Protein AF-A0A4P9W782-F1 (afdb_monomer_lite)

Foldseek 3Di:
DVVVVVVVVVVVVVVVVVVPDDDDDDDDDDDDDDDDDDPDPDPPVNVVVVVVVCVVCVVVVQVVVVVVVPDPDDPVVVVVVVVVVVVVVVVVPPDPDPPPPDPPPPPPDDDDDDDDDDDDDDDDDDDDDDDDDDDDDDDDDDDDDDDDDDDDDDDDDDDDDDDDDDDDDDDDDDDDDDDDDDDDDDDDPPPPPPPPPPQDADDPAAKKKWDLVPWDDCLVVCVLLVNDPVLSVVVNLDTKMWGWDWDQDPVRWIWIWIQTPLRDIDIATQPQDWDWDQDPVRGIKIKGWHQDPNNWIWIWIARPVSAKIKIWTWDDPDNFKIKIWMWIDHPVDTDIIIIIIGGPPDPPPPPPPPDPDPPPDPPDDDDDDDDDDDDDDDDPPPPPDPDFDDPAAKDKDPLVPDDQCQVVCVLLVQDNSVSVSVSSDIWMWGWDWDADPVRWIKIWIQTPSRDIDIATQPQDWDWDQDPRQGTKTWHWHQDPVNWIWIWIAGPVNGDIDIDTD

Organism: NCBI:txid388810

Structure (mmCIF, N/CA/C/O backbone):
data_AF-A0A4P9W782-F1
#
_entry.id   AF-A0A4P9W782-F1
#
loop_
_atom_site.group_PDB
_atom_site.id
_atom_site.type_symbol
_atom_site.label_atom_id
_atom_site.label_alt_id
_atom_site.label_comp_id
_atom_site.label_asym_id
_atom_site.label_entity_id
_atom_site.label_seq_id
_atom_site.pdbx_PDB_ins_code
_atom_site.Cartn_x
_atom_site.Cartn_y
_atom_site.Cartn_z
_atom_site.occupancy
_atom_site.B_iso_or_equiv
_atom_site.auth_seq_id
_atom_site.auth_comp_id
_atom_site.auth_asym_id
_atom_site.auth_atom_id
_atom_site.pdbx_PDB_model_num
ATOM 1 N N . MET A 1 1 ? 0.707 -44.976 -2.201 1.00 40.56 1 MET A N 1
ATOM 2 C CA . MET A 1 1 ? 1.128 -45.975 -1.186 1.00 40.56 1 MET A CA 1
ATOM 3 C C . MET A 1 1 ? 2.253 -46.886 -1.691 1.00 40.56 1 MET A C 1
ATOM 5 O O . MET A 1 1 ? 3.339 -46.804 -1.137 1.00 40.56 1 MET A O 1
ATOM 9 N N . GLY A 1 2 ? 2.067 -47.682 -2.756 1.00 42.22 2 GLY A N 1
ATOM 10 C CA . GLY A 1 2 ? 3.084 -48.650 -3.230 1.00 42.22 2 GLY A CA 1
ATOM 11 C C . GLY A 1 2 ? 4.458 -48.064 -3.608 1.00 42.22 2 GLY A C 1
ATOM 12 O O . GLY A 1 2 ? 5.485 -48.619 -3.230 1.00 42.22 2 GLY A O 1
ATOM 13 N N . LEU A 1 3 ? 4.492 -46.895 -4.259 1.00 37.69 3 LEU A N 1
ATOM 14 C CA . LEU A 1 3 ? 5.742 -46.192 -4.601 1.00 37.69 3 LEU A CA 1
ATOM 15 C C . LEU A 1 3 ? 6.542 -45.736 -3.368 1.00 37.69 3 LEU A C 1
ATOM 17 O O . LEU A 1 3 ? 7.766 -45.827 -3.355 1.00 37.69 3 LEU A O 1
ATOM 21 N N . ILE A 1 4 ? 5.851 -45.312 -2.305 1.00 42.31 4 ILE A N 1
ATOM 22 C CA . ILE A 1 4 ? 6.475 -44.863 -1.050 1.00 42.31 4 ILE A CA 1
ATOM 23 C C . ILE A 1 4 ? 7.093 -46.059 -0.316 1.00 42.31 4 ILE A C 1
ATOM 25 O O . ILE A 1 4 ? 8.220 -45.977 0.166 1.00 42.31 4 ILE A O 1
ATOM 29 N N . ILE A 1 5 ? 6.398 -47.201 -0.297 1.00 57.50 5 ILE A N 1
ATOM 30 C CA . ILE A 1 5 ? 6.906 -48.439 0.311 1.00 57.50 5 ILE A CA 1
ATOM 31 C C . ILE A 1 5 ? 8.171 -48.924 -0.415 1.00 57.50 5 ILE A C 1
ATOM 33 O O . ILE A 1 5 ? 9.128 -49.335 0.244 1.00 57.50 5 ILE A O 1
ATOM 37 N N . ASN A 1 6 ? 8.217 -48.837 -1.750 1.00 50.56 6 ASN A N 1
ATOM 38 C CA . ASN A 1 6 ? 9.413 -49.199 -2.515 1.00 50.56 6 ASN A CA 1
ATOM 39 C C . ASN A 1 6 ? 10.583 -48.240 -2.265 1.00 50.56 6 ASN A C 1
ATOM 41 O O . ASN A 1 6 ? 11.689 -48.710 -2.015 1.00 50.56 6 ASN A O 1
ATOM 45 N N . ALA A 1 7 ? 10.349 -46.925 -2.231 1.00 50.75 7 ALA A N 1
ATOM 46 C CA . ALA A 1 7 ? 11.402 -45.950 -1.935 1.00 50.75 7 ALA A CA 1
ATOM 47 C C . ALA A 1 7 ? 12.031 -46.170 -0.544 1.00 50.75 7 ALA A C 1
ATOM 49 O O . ALA A 1 7 ? 13.253 -46.130 -0.395 1.00 50.75 7 ALA A O 1
ATOM 50 N N . VAL A 1 8 ? 11.208 -46.490 0.463 1.00 59.16 8 VAL A N 1
ATOM 51 C CA . VAL A 1 8 ? 11.678 -46.806 1.822 1.00 59.16 8 VAL A CA 1
ATOM 52 C C . VAL A 1 8 ? 12.491 -48.105 1.850 1.00 59.16 8 VAL A C 1
ATOM 54 O O . VAL A 1 8 ? 13.518 -48.170 2.528 1.00 59.16 8 VAL A O 1
ATOM 57 N N . LYS A 1 9 ? 12.082 -49.138 1.098 1.00 68.06 9 LYS A N 1
ATOM 58 C CA . LYS A 1 9 ? 12.843 -50.396 0.990 1.00 68.06 9 LYS A CA 1
ATOM 59 C C . LYS A 1 9 ? 14.214 -50.179 0.343 1.00 68.06 9 LYS A C 1
ATOM 61 O O . LYS A 1 9 ? 15.205 -50.679 0.874 1.00 68.06 9 LYS A O 1
ATOM 66 N N . THR A 1 10 ? 14.284 -49.396 -0.734 1.00 68.19 10 THR A N 1
ATOM 67 C CA . THR A 1 10 ? 15.541 -49.093 -1.440 1.00 68.19 10 THR A CA 1
ATOM 68 C C . THR A 1 10 ? 16.507 -48.298 -0.560 1.00 68.19 10 THR A C 1
ATOM 70 O O . THR A 1 10 ? 17.667 -48.684 -0.420 1.00 68.19 10 THR A O 1
ATOM 73 N N . ALA A 1 11 ? 16.021 -47.266 0.140 1.00 56.31 11 ALA A N 1
ATOM 74 C CA . ALA A 1 11 ? 16.843 -46.477 1.064 1.00 56.31 11 ALA A CA 1
ATOM 75 C C . ALA A 1 11 ? 17.400 -47.321 2.229 1.00 56.31 11 ALA A C 1
ATOM 77 O O . ALA A 1 11 ? 18.539 -47.137 2.667 1.00 56.31 11 ALA A O 1
ATOM 78 N N . ARG A 1 12 ? 16.621 -48.298 2.716 1.00 70.81 12 ARG A N 1
ATOM 79 C CA . ARG A 1 12 ? 17.054 -49.217 3.781 1.00 70.81 12 ARG A CA 1
ATOM 80 C C . ARG A 1 12 ? 18.128 -50.200 3.298 1.00 70.81 12 ARG A C 1
ATOM 82 O O . ARG A 1 12 ? 19.018 -50.544 4.074 1.00 70.81 12 ARG A O 1
ATOM 89 N N . ALA A 1 13 ? 18.063 -50.626 2.034 1.00 76.56 13 ALA A N 1
ATOM 90 C CA . ALA A 1 13 ? 19.063 -51.498 1.418 1.00 76.56 13 ALA A CA 1
ATOM 91 C C . ALA A 1 13 ? 20.407 -50.776 1.200 1.00 76.56 13 ALA A C 1
ATOM 93 O O . ALA A 1 13 ? 21.456 -51.322 1.543 1.00 76.56 13 ALA A O 1
ATOM 94 N N . GLU A 1 14 ? 20.390 -49.528 0.722 1.00 67.62 14 GLU A N 1
ATOM 95 C CA . GLU A 1 14 ? 21.614 -48.727 0.555 1.00 67.62 14 GLU A CA 1
ATOM 96 C C . GLU A 1 14 ? 22.306 -48.415 1.886 1.00 67.62 14 GLU A C 1
ATOM 98 O O . GLU A 1 14 ? 23.536 -48.418 1.965 1.00 67.62 14 GLU A O 1
ATOM 103 N N . ARG A 1 15 ? 21.535 -48.198 2.957 1.00 64.94 15 ARG A N 1
ATOM 104 C CA . ARG A 1 15 ? 22.092 -47.941 4.291 1.00 64.94 15 ARG A CA 1
ATOM 105 C C . ARG A 1 15 ? 22.818 -49.159 4.865 1.00 64.94 15 ARG A C 1
ATOM 107 O O . ARG A 1 15 ? 23.945 -49.013 5.328 1.00 64.94 15 ARG A O 1
ATOM 114 N N . LYS A 1 16 ? 22.237 -50.361 4.740 1.00 81.44 16 LYS A N 1
ATOM 115 C CA . LYS A 1 16 ? 22.915 -51.613 5.132 1.00 81.44 16 LYS A CA 1
ATOM 116 C C . LYS A 1 16 ? 24.230 -51.824 4.377 1.00 81.44 16 LYS A C 1
ATOM 118 O O . LYS A 1 16 ? 25.174 -52.363 4.941 1.00 81.44 16 LYS A O 1
ATOM 123 N N . ARG A 1 17 ? 24.308 -51.373 3.120 1.00 79.81 17 ARG A N 1
ATOM 124 C CA . ARG A 1 17 ? 25.536 -51.438 2.314 1.00 79.81 17 ARG A CA 1
ATOM 125 C C . ARG A 1 17 ? 26.624 -50.487 2.827 1.00 79.81 17 ARG A C 1
ATOM 127 O O . ARG A 1 17 ? 27.797 -50.832 2.764 1.00 79.81 17 ARG A O 1
ATOM 134 N N . LYS A 1 18 ? 26.250 -49.314 3.353 1.00 69.19 18 LYS A N 1
ATOM 135 C CA . LYS A 1 18 ? 27.197 -48.340 3.927 1.00 69.19 18 LYS A CA 1
ATOM 136 C C . LYS A 1 18 ? 27.710 -48.741 5.314 1.00 69.19 18 LYS A C 1
ATOM 138 O O . LYS A 1 18 ? 28.856 -48.451 5.627 1.00 69.19 18 LYS A O 1
ATOM 143 N N . GLU A 1 19 ? 26.904 -49.450 6.105 1.00 75.12 19 GLU A N 1
ATOM 144 C CA . GLU A 1 19 ? 27.301 -49.972 7.426 1.00 75.12 19 GLU A CA 1
ATOM 145 C C . GLU A 1 19 ? 28.313 -51.135 7.355 1.00 75.12 19 GLU A C 1
ATOM 147 O O . GLU A 1 19 ? 28.952 -51.442 8.355 1.00 75.12 19 GLU A O 1
ATOM 152 N N . GLN A 1 20 ? 28.508 -51.761 6.185 1.00 75.62 20 GLN A N 1
ATOM 153 C CA . GLN A 1 20 ? 29.496 -52.835 5.986 1.00 75.62 20 GLN A CA 1
ATOM 154 C C . GLN A 1 20 ? 30.899 -52.341 5.587 1.00 75.62 20 GLN A C 1
ATOM 156 O O . GLN A 1 20 ? 31.808 -53.156 5.427 1.00 75.62 20 GLN A O 1
ATOM 161 N N . LEU A 1 21 ? 31.106 -51.032 5.416 1.00 63.12 21 LEU A N 1
ATOM 162 C CA . LEU A 1 21 ? 32.433 -50.490 5.117 1.00 63.12 21 LEU A CA 1
ATOM 163 C C . LEU A 1 21 ? 33.281 -50.418 6.402 1.00 63.12 21 LEU A C 1
ATOM 165 O O . LEU A 1 21 ? 32.801 -49.907 7.416 1.00 63.12 21 LEU A O 1
ATOM 169 N N . PRO A 1 22 ? 34.534 -50.912 6.388 1.00 61.59 22 PRO A N 1
ATOM 170 C CA . PRO A 1 22 ? 35.376 -50.930 7.576 1.00 61.59 22 PRO A CA 1
ATOM 171 C C . PRO A 1 22 ? 35.703 -49.500 8.046 1.00 61.59 22 PRO A C 1
ATOM 173 O O . PRO A 1 22 ? 35.951 -48.618 7.217 1.00 61.59 22 PRO A O 1
ATOM 176 N N . PRO A 1 23 ? 35.731 -49.254 9.368 1.00 57.44 23 PRO A N 1
ATOM 177 C CA . PRO A 1 23 ? 35.967 -47.925 9.917 1.00 57.44 23 PRO A CA 1
ATOM 178 C C . PRO A 1 23 ? 37.384 -47.441 9.591 1.00 57.44 23 PRO A C 1
ATOM 180 O O . PRO A 1 23 ? 38.376 -48.099 9.914 1.00 57.44 23 PRO A O 1
ATOM 183 N N . GLN A 1 24 ? 37.486 -46.261 8.973 1.00 43.44 24 GLN A N 1
ATOM 184 C CA . GLN A 1 24 ? 38.767 -45.590 8.773 1.00 43.44 24 GLN A CA 1
ATOM 185 C C . GLN A 1 24 ? 39.316 -45.098 10.120 1.00 43.44 24 GLN A C 1
ATOM 187 O O . GLN A 1 24 ? 38.638 -44.393 10.870 1.00 43.44 24 GLN A O 1
ATOM 192 N N . LYS A 1 25 ? 40.557 -45.487 10.437 1.00 41.31 25 LYS A N 1
ATOM 193 C CA . LYS A 1 25 ? 41.281 -45.047 11.636 1.00 41.31 25 LYS A CA 1
ATOM 194 C C . LYS A 1 25 ? 41.618 -43.558 11.521 1.00 41.31 25 LYS A C 1
ATOM 196 O O . LYS A 1 25 ? 42.458 -43.182 10.712 1.00 41.31 25 LYS A O 1
ATOM 201 N N . ILE A 1 26 ? 41.012 -42.734 12.371 1.00 44.84 26 ILE A N 1
ATOM 202 C CA . ILE A 1 26 ? 41.394 -41.330 12.566 1.00 44.84 26 ILE A CA 1
ATOM 203 C C . ILE A 1 26 ? 42.260 -41.248 13.830 1.00 44.84 26 ILE A C 1
ATOM 205 O O . ILE A 1 26 ? 41.823 -41.640 14.914 1.00 44.84 26 ILE A O 1
ATOM 209 N N . LEU A 1 27 ? 43.497 -40.762 13.681 1.00 37.50 27 LEU A N 1
ATOM 210 C CA . LEU A 1 27 ? 44.411 -40.452 14.785 1.00 37.50 27 LEU A CA 1
ATOM 211 C C . LEU A 1 27 ? 43.859 -39.281 15.613 1.00 37.50 27 LEU A C 1
ATOM 213 O O . LEU A 1 27 ? 43.566 -38.219 15.070 1.00 37.50 27 LEU A O 1
ATOM 217 N N . LYS A 1 28 ? 43.731 -39.477 16.931 1.00 38.59 28 LYS A N 1
ATOM 218 C CA . LYS A 1 28 ? 43.365 -38.432 17.897 1.00 38.59 28 LYS A CA 1
ATOM 219 C C . LYS A 1 28 ? 44.616 -37.904 18.595 1.00 38.59 28 LYS A C 1
ATOM 221 O O . LYS A 1 28 ? 45.331 -38.675 19.229 1.00 38.59 28 LYS A O 1
ATOM 226 N N . THR A 1 29 ? 44.821 -36.594 18.526 1.00 33.78 29 THR A N 1
ATOM 227 C CA . THR A 1 29 ? 45.791 -35.848 19.338 1.00 33.78 29 THR A CA 1
ATOM 228 C C . THR A 1 29 ? 45.045 -35.215 20.513 1.00 33.78 29 THR A C 1
ATOM 230 O O . THR A 1 29 ? 44.043 -34.529 20.312 1.00 33.78 29 THR A O 1
ATOM 233 N N . THR A 1 30 ? 45.497 -35.473 21.739 1.00 36.19 30 THR A N 1
ATOM 234 C CA . THR A 1 30 ? 44.858 -35.012 22.982 1.00 36.19 30 THR A CA 1
ATOM 235 C C . THR A 1 30 ? 45.482 -33.694 23.445 1.00 36.19 30 THR A C 1
ATOM 237 O O . THR A 1 30 ? 46.697 -33.616 23.594 1.00 36.19 30 THR A O 1
ATOM 240 N N . SER A 1 31 ? 44.661 -32.682 23.728 1.00 32.53 31 SER A N 1
ATOM 241 C CA . SER A 1 31 ? 45.032 -31.496 24.512 1.00 32.53 31 SER A CA 1
ATOM 242 C C . SER A 1 31 ? 43.885 -31.184 25.473 1.00 32.53 31 SER A C 1
ATOM 244 O O . SER A 1 31 ? 42.732 -31.087 25.048 1.00 32.53 31 SER A O 1
ATOM 246 N N . SER A 1 32 ? 44.185 -31.125 26.773 1.00 36.44 32 SER A N 1
ATOM 247 C CA . SER A 1 32 ? 43.212 -30.904 27.844 1.00 36.44 32 SER A CA 1
ATOM 248 C C . SER A 1 32 ? 43.092 -29.421 28.182 1.00 36.44 32 SER A C 1
ATOM 250 O O . SER A 1 32 ? 44.083 -28.787 28.538 1.00 36.44 32 SER A O 1
ATOM 252 N N . GLY A 1 33 ? 41.869 -28.902 28.179 1.00 36.44 33 GLY A N 1
ATOM 253 C CA . GLY A 1 33 ? 41.525 -27.611 28.764 1.00 36.44 33 GLY A CA 1
ATOM 254 C C . GLY A 1 33 ? 40.051 -27.609 29.153 1.00 36.44 33 GLY A C 1
ATOM 255 O O . GLY A 1 33 ? 39.192 -27.902 28.327 1.00 36.44 33 GLY A O 1
ATOM 256 N N . ILE A 1 34 ? 39.771 -27.340 30.426 1.00 46.25 34 ILE A N 1
ATOM 257 C CA . ILE A 1 34 ? 38.423 -27.247 30.995 1.00 46.25 34 ILE A CA 1
ATOM 258 C C . ILE A 1 34 ? 37.796 -25.929 30.513 1.00 46.25 34 ILE A C 1
ATOM 260 O O . ILE A 1 34 ? 38.302 -24.857 30.832 1.00 46.25 34 ILE A O 1
ATOM 264 N N . VAL A 1 35 ? 36.704 -26.014 29.748 1.00 42.91 35 VAL A N 1
ATOM 265 C CA . VAL A 1 35 ? 35.903 -24.877 29.251 1.00 42.91 35 VAL A CA 1
ATOM 266 C C . VAL A 1 35 ? 34.422 -25.173 29.544 1.00 42.91 35 VAL A C 1
ATOM 268 O O . VAL A 1 35 ? 34.012 -26.333 29.446 1.00 42.91 35 VAL A O 1
ATOM 271 N N . PRO A 1 36 ? 33.618 -24.171 29.953 1.00 44.41 36 PRO A N 1
ATOM 272 C CA . PRO A 1 36 ? 32.222 -24.349 30.347 1.00 44.41 36 PRO A CA 1
ATOM 273 C C . PRO A 1 36 ? 31.340 -24.911 29.226 1.00 44.41 36 PRO A C 1
ATOM 275 O O . PRO A 1 36 ? 31.578 -24.695 28.041 1.00 44.41 36 PRO A O 1
ATOM 278 N N . ASN A 1 37 ? 30.297 -25.626 29.651 1.00 43.69 37 ASN A N 1
ATOM 279 C CA . ASN A 1 37 ? 29.346 -26.378 28.836 1.00 43.69 37 ASN A CA 1
ATOM 280 C C . ASN A 1 37 ? 28.503 -25.454 27.932 1.00 43.69 37 ASN A C 1
ATOM 282 O O . ASN A 1 37 ? 27.380 -25.082 28.269 1.00 43.69 37 ASN A O 1
ATOM 286 N N . VAL A 1 38 ? 29.069 -25.060 26.793 1.00 48.22 38 VAL A N 1
ATOM 287 C CA . VAL A 1 38 ? 28.363 -24.449 25.663 1.00 48.22 38 VAL A CA 1
ATOM 288 C C . VAL A 1 38 ? 28.112 -25.562 24.650 1.00 48.22 38 VAL A C 1
ATOM 290 O O . VAL A 1 38 ? 29.038 -26.293 24.300 1.00 48.22 38 VAL A O 1
ATOM 293 N N . ALA A 1 39 ? 26.861 -25.719 24.205 1.00 50.56 39 ALA A N 1
ATOM 294 C CA . ALA A 1 39 ? 26.512 -26.701 23.181 1.00 50.56 39 ALA A CA 1
ATOM 295 C C . ALA A 1 39 ? 27.447 -26.533 21.965 1.00 50.56 39 ALA A C 1
ATOM 297 O O . ALA A 1 39 ? 27.642 -25.399 21.516 1.00 50.56 39 ALA A O 1
ATOM 298 N N . PRO A 1 40 ? 28.059 -27.616 21.450 1.00 60.38 40 PRO A N 1
ATOM 299 C CA . PRO A 1 40 ? 29.015 -27.503 20.361 1.00 60.38 40 PRO A CA 1
ATOM 300 C C . PRO A 1 40 ? 28.334 -26.875 19.136 1.00 60.38 40 PRO A C 1
ATOM 302 O O . PRO A 1 40 ? 27.181 -27.209 18.842 1.00 60.38 40 PRO A O 1
ATOM 305 N N . PRO A 1 41 ? 29.015 -25.966 18.415 1.00 57.88 41 PRO A N 1
ATOM 306 C CA . PRO A 1 41 ? 28.493 -25.432 17.169 1.00 57.88 41 PRO A CA 1
ATOM 307 C C . PRO A 1 41 ? 28.242 -26.593 16.205 1.00 57.88 41 PRO A C 1
ATOM 309 O O . PRO A 1 41 ? 29.130 -27.414 15.970 1.00 57.88 41 PRO A O 1
ATOM 312 N N . VAL A 1 42 ? 27.016 -26.662 15.680 1.00 58.94 42 VAL A N 1
ATOM 313 C CA . VAL A 1 42 ? 26.608 -27.645 14.670 1.00 58.94 42 VAL A CA 1
ATOM 314 C C . VAL A 1 42 ? 27.635 -27.621 13.548 1.00 58.94 42 VAL A C 1
ATOM 316 O O . VAL A 1 42 ? 27.951 -26.554 13.010 1.00 58.94 42 VAL A O 1
ATOM 319 N N . SER A 1 43 ? 28.194 -28.785 13.221 1.00 69.44 43 SER A N 1
ATOM 320 C CA . SER A 1 43 ? 29.256 -28.845 12.226 1.00 69.44 43 SER A CA 1
ATOM 321 C C . SER A 1 43 ? 28.716 -28.363 10.866 1.00 69.44 43 SER A C 1
ATOM 323 O O . SER A 1 43 ? 27.563 -28.650 10.522 1.00 69.44 43 SER A O 1
ATOM 325 N N . PRO A 1 44 ? 29.517 -27.663 10.040 1.00 65.12 44 PRO A N 1
ATOM 326 C CA . PRO A 1 44 ? 29.076 -27.179 8.726 1.00 65.12 44 PRO A CA 1
ATOM 327 C C . PRO A 1 44 ? 28.507 -28.281 7.807 1.00 65.12 44 PRO A C 1
ATOM 329 O O . PRO A 1 44 ? 27.753 -27.990 6.878 1.00 65.12 44 PRO A O 1
ATOM 332 N N . GLY A 1 45 ? 28.845 -29.551 8.069 1.00 72.12 45 GLY A N 1
ATOM 333 C CA . GLY A 1 45 ? 28.305 -30.718 7.369 1.00 72.12 45 GLY A CA 1
ATOM 334 C C . GLY A 1 45 ? 26.880 -31.102 7.786 1.00 72.12 45 GLY A C 1
ATOM 335 O O . GLY A 1 45 ? 26.064 -31.414 6.920 1.00 72.12 45 GLY A O 1
ATOM 336 N N . GLU A 1 46 ? 26.542 -31.020 9.075 1.00 65.62 46 GLU A N 1
ATOM 337 C CA . GLU A 1 46 ? 25.219 -31.409 9.596 1.00 65.62 46 GLU A CA 1
ATOM 338 C C . GLU A 1 46 ? 24.111 -30.454 9.137 1.00 65.62 46 GLU A C 1
ATOM 340 O O . GLU A 1 46 ? 23.030 -30.894 8.740 1.00 65.62 46 GLU A O 1
ATOM 345 N N . GLY A 1 47 ? 24.394 -29.147 9.091 1.00 63.12 47 GLY A N 1
ATOM 346 C CA . GLY A 1 47 ? 23.451 -28.158 8.555 1.00 63.12 47 GLY A CA 1
ATOM 347 C C . GLY A 1 47 ? 23.154 -28.370 7.065 1.00 63.12 47 GLY A C 1
ATOM 348 O O . GLY A 1 47 ? 22.019 -28.195 6.615 1.00 63.12 47 GLY A O 1
ATOM 349 N N . ARG A 1 48 ? 24.156 -28.814 6.295 1.00 65.81 48 ARG A N 1
ATOM 350 C CA . ARG A 1 48 ? 24.019 -29.091 4.860 1.00 65.81 48 ARG A CA 1
ATOM 351 C C . ARG A 1 48 ? 23.153 -30.324 4.600 1.00 65.81 48 ARG A C 1
ATOM 353 O O . ARG A 1 48 ? 22.314 -30.280 3.701 1.00 65.81 48 ARG A O 1
ATOM 360 N N . GLU A 1 49 ? 23.301 -31.392 5.385 1.00 69.69 49 GLU A N 1
ATOM 361 C CA . GLU A 1 49 ? 22.448 -32.584 5.262 1.00 69.69 49 GLU A CA 1
ATOM 362 C C . GLU A 1 49 ? 20.993 -32.317 5.667 1.00 69.69 49 GLU A C 1
ATOM 364 O O . GLU A 1 49 ? 20.073 -32.780 4.984 1.00 69.69 49 GLU A O 1
ATOM 369 N N . LEU A 1 50 ? 20.765 -31.514 6.711 1.00 64.00 50 LEU A N 1
ATOM 370 C CA . LEU A 1 50 ? 19.424 -31.074 7.112 1.00 64.00 50 LEU A CA 1
ATOM 371 C C . LEU A 1 50 ? 18.742 -30.247 6.015 1.00 64.00 50 LEU A C 1
ATOM 373 O O . LEU A 1 50 ? 17.589 -30.514 5.670 1.00 64.00 50 LEU A O 1
ATOM 377 N N . LEU A 1 51 ? 19.461 -29.302 5.401 1.00 59.81 51 LEU A N 1
ATOM 378 C CA . LEU A 1 51 ? 18.947 -28.494 4.289 1.00 59.81 51 LEU A CA 1
ATOM 379 C C . LEU A 1 51 ? 18.659 -29.332 3.036 1.00 59.81 51 LEU A C 1
ATOM 381 O O . LEU A 1 51 ? 17.623 -29.143 2.399 1.00 59.81 51 LEU A O 1
ATOM 385 N N . LEU A 1 52 ? 19.525 -30.292 2.701 1.00 67.38 52 LEU A N 1
ATOM 386 C CA . LEU A 1 52 ? 19.297 -31.242 1.602 1.00 67.38 52 LEU A CA 1
ATOM 387 C C . LEU A 1 52 ? 18.091 -32.150 1.865 1.00 67.38 52 LEU A C 1
ATOM 389 O O . LEU A 1 52 ? 17.337 -32.459 0.942 1.00 67.38 52 LEU A O 1
ATOM 393 N N . THR A 1 53 ? 17.886 -32.562 3.113 1.00 65.81 53 THR A N 1
ATOM 394 C CA . THR A 1 53 ? 16.729 -33.371 3.516 1.00 65.81 53 THR A CA 1
ATOM 395 C C . THR A 1 53 ? 15.442 -32.551 3.449 1.00 65.81 53 THR A C 1
ATOM 397 O O . THR A 1 53 ? 14.447 -33.009 2.886 1.00 65.81 53 THR A O 1
ATOM 400 N N . PHE A 1 54 ? 15.476 -31.300 3.910 1.00 66.81 54 PHE A N 1
ATOM 401 C CA . PHE A 1 54 ? 14.355 -30.369 3.795 1.00 66.81 54 PHE A CA 1
ATOM 402 C C . PHE A 1 54 ? 13.996 -30.076 2.331 1.00 66.81 54 PHE A C 1
ATOM 404 O O . PHE A 1 54 ? 12.824 -30.135 1.956 1.00 66.81 54 PHE A O 1
ATOM 411 N N . ALA A 1 55 ? 14.997 -29.847 1.475 1.00 66.94 55 ALA A N 1
ATOM 412 C CA . ALA A 1 55 ? 14.803 -29.608 0.045 1.00 66.94 55 ALA A CA 1
ATOM 413 C C . ALA A 1 55 ? 14.143 -30.796 -0.676 1.00 66.94 55 ALA A C 1
ATOM 415 O O . ALA A 1 55 ? 13.356 -30.588 -1.596 1.00 66.94 55 ALA A O 1
ATOM 416 N N . LYS A 1 56 ? 14.404 -32.035 -0.237 1.00 65.88 56 LYS A N 1
ATOM 417 C CA . LYS A 1 56 ? 13.764 -33.244 -0.787 1.00 65.88 56 LYS A CA 1
ATOM 418 C C . LYS A 1 56 ? 12.301 -33.401 -0.358 1.00 65.88 56 LYS A C 1
ATOM 420 O O . LYS A 1 56 ? 11.509 -33.955 -1.113 1.00 65.88 56 LYS A O 1
ATOM 425 N N . ILE A 1 57 ? 11.942 -32.935 0.839 1.00 66.50 57 ILE A N 1
ATOM 426 C CA . ILE A 1 57 ? 10.601 -33.126 1.423 1.00 66.50 57 ILE A CA 1
ATOM 427 C C . ILE A 1 57 ? 9.660 -31.959 1.082 1.00 66.50 57 ILE A C 1
ATOM 429 O O . ILE A 1 57 ? 8.454 -32.159 0.936 1.00 66.50 57 ILE A O 1
ATOM 433 N N . SER A 1 58 ? 10.198 -30.752 0.895 1.00 66.88 58 SER A N 1
ATOM 434 C CA . SER A 1 58 ? 9.423 -29.532 0.633 1.00 66.88 58 SER A CA 1
ATOM 435 C C . SER A 1 58 ? 8.451 -29.637 -0.563 1.00 66.88 58 SER A C 1
ATOM 437 O O . SER A 1 58 ? 7.274 -29.322 -0.378 1.00 66.88 58 SER A O 1
ATOM 439 N N . PRO A 1 59 ? 8.832 -30.175 -1.744 1.00 67.25 59 PRO A N 1
ATOM 440 C CA . PRO A 1 59 ? 7.901 -30.325 -2.869 1.00 67.25 59 PRO A CA 1
ATOM 441 C C . PRO A 1 59 ? 6.707 -31.233 -2.554 1.00 67.25 59 PRO A C 1
ATOM 443 O O . PRO A 1 59 ? 5.598 -30.987 -3.020 1.00 67.25 59 PRO A O 1
ATOM 446 N N . VAL A 1 60 ? 6.915 -32.260 -1.722 1.00 67.50 60 VAL A N 1
ATOM 447 C CA . VAL A 1 60 ? 5.857 -33.186 -1.298 1.00 67.50 60 VAL A CA 1
ATOM 448 C C . VAL A 1 60 ? 4.886 -32.487 -0.348 1.00 67.50 60 VAL A C 1
ATOM 450 O O . VAL A 1 60 ? 3.678 -32.639 -0.503 1.00 67.50 60 VAL A O 1
ATOM 453 N N . LEU A 1 61 ? 5.386 -31.674 0.587 1.00 67.62 61 LEU A N 1
ATOM 454 C CA . LEU A 1 61 ? 4.541 -30.889 1.494 1.00 67.62 61 LEU A CA 1
ATOM 455 C C . LEU A 1 61 ? 3.715 -29.834 0.744 1.00 67.62 61 LEU A C 1
ATOM 457 O O . LEU A 1 61 ? 2.542 -29.651 1.058 1.00 67.62 61 LEU A O 1
ATOM 461 N N . VAL A 1 62 ? 4.296 -29.192 -0.275 1.00 67.25 62 VAL A N 1
ATOM 462 C CA . VAL A 1 62 ? 3.590 -28.224 -1.133 1.00 67.25 62 VAL A CA 1
ATOM 463 C C . VAL A 1 62 ? 2.512 -28.907 -1.976 1.00 67.25 62 VAL A C 1
ATOM 465 O O . VAL A 1 62 ? 1.389 -28.413 -2.032 1.00 67.25 62 VAL A O 1
ATOM 468 N N . LEU A 1 63 ? 2.814 -30.056 -2.591 1.00 63.41 63 LEU A N 1
ATOM 469 C CA . LEU A 1 63 ? 1.833 -30.827 -3.362 1.00 63.41 63 LEU A CA 1
ATOM 470 C C . LEU A 1 63 ? 0.659 -31.270 -2.478 1.00 63.41 63 LEU A C 1
ATOM 472 O O . LEU A 1 63 ? -0.499 -31.179 -2.873 1.00 63.41 63 LEU A O 1
ATOM 476 N N . ILE A 1 64 ? 0.960 -31.720 -1.261 1.00 62.44 64 ILE A N 1
ATOM 477 C CA . ILE A 1 64 ? -0.041 -32.134 -0.281 1.00 62.44 64 ILE A CA 1
ATOM 478 C C . ILE A 1 64 ? -0.921 -30.951 0.146 1.00 62.44 64 ILE A C 1
ATOM 480 O O . ILE A 1 64 ? -2.142 -31.087 0.158 1.00 62.44 64 ILE A O 1
ATOM 484 N N . ASP A 1 65 ? -0.338 -29.788 0.452 1.00 65.12 65 ASP A N 1
ATOM 485 C CA . ASP A 1 65 ? -1.112 -28.592 0.811 1.00 65.12 65 ASP A CA 1
ATOM 486 C C . ASP A 1 65 ? -2.013 -28.126 -0.344 1.00 65.12 65 ASP A C 1
ATOM 488 O O . ASP A 1 65 ? -3.172 -27.773 -0.122 1.00 65.12 65 ASP A O 1
ATOM 492 N N . GLN A 1 66 ? -1.533 -28.221 -1.589 1.00 66.31 66 GLN A N 1
ATOM 493 C CA . GLN A 1 66 ? -2.341 -27.935 -2.775 1.00 66.31 66 GLN A CA 1
ATOM 494 C C . GLN A 1 66 ? -3.501 -28.924 -2.934 1.00 66.31 66 GLN A C 1
ATOM 496 O O . GLN A 1 66 ? -4.640 -28.494 -3.098 1.00 66.31 66 GLN A O 1
ATOM 501 N N . VAL A 1 67 ? -3.262 -30.234 -2.813 1.00 66.88 67 VAL A N 1
ATOM 502 C CA . VAL A 1 67 ? -4.335 -31.244 -2.889 1.00 66.88 67 VAL A CA 1
ATOM 503 C C . VAL A 1 67 ? -5.395 -31.002 -1.811 1.00 66.88 67 VAL A C 1
ATOM 505 O O . VAL A 1 67 ? -6.587 -31.069 -2.104 1.00 66.88 67 VAL A O 1
ATOM 508 N N . LEU A 1 68 ? -4.981 -30.642 -0.593 1.00 61.84 68 LEU A N 1
ATOM 509 C CA . LEU A 1 68 ? -5.901 -30.321 0.503 1.00 61.84 68 LEU A CA 1
ATOM 510 C C . LEU A 1 68 ? -6.677 -29.021 0.280 1.00 61.84 68 LEU A C 1
ATOM 512 O O . LEU A 1 68 ? -7.813 -28.905 0.738 1.00 61.84 68 LEU A O 1
ATOM 516 N N . ALA A 1 69 ? -6.075 -28.039 -0.390 1.00 63.59 69 ALA A N 1
ATOM 517 C CA . ALA A 1 69 ? -6.735 -26.782 -0.724 1.00 63.59 69 ALA A CA 1
ATOM 518 C C . ALA A 1 69 ? -7.804 -26.951 -1.817 1.00 63.59 69 ALA A C 1
ATOM 520 O O . ALA A 1 69 ? -8.790 -26.219 -1.797 1.00 63.59 69 ALA A O 1
ATOM 521 N N . TYR A 1 70 ? -7.630 -27.912 -2.732 1.00 64.12 70 TYR A N 1
ATOM 522 C CA . TYR A 1 70 ? -8.574 -28.191 -3.824 1.00 64.12 70 TYR A CA 1
ATOM 523 C C . TYR A 1 70 ? -9.633 -29.250 -3.490 1.00 64.12 70 TYR A C 1
ATOM 525 O O . TYR A 1 70 ? -10.647 -29.355 -4.177 1.00 64.12 70 TYR A O 1
ATOM 533 N N . SER A 1 71 ? -9.436 -30.036 -2.436 1.00 63.88 71 SER A N 1
ATOM 534 C CA . SER A 1 71 ? -10.434 -30.994 -1.959 1.00 63.88 71 SER A CA 1
ATOM 535 C C . SER A 1 71 ? -11.480 -30.329 -1.056 1.00 63.88 71 SER A C 1
ATOM 537 O O . SER A 1 71 ? -11.121 -29.612 -0.124 1.00 63.88 71 SER A O 1
ATOM 539 N N . ASN A 1 72 ? -12.764 -30.649 -1.252 1.00 82.00 72 ASN A N 1
ATOM 540 C CA . ASN A 1 72 ? -13.888 -30.241 -0.388 1.00 82.00 72 ASN A CA 1
ATOM 541 C C . ASN A 1 72 ? -13.876 -30.944 0.989 1.00 82.00 72 ASN A C 1
ATOM 543 O O . ASN A 1 72 ? -14.905 -31.428 1.464 1.00 82.00 72 ASN A O 1
ATOM 547 N N . PHE A 1 73 ? -12.716 -31.068 1.639 1.00 79.50 73 PHE A N 1
ATOM 548 C CA . PHE A 1 73 ? -12.651 -31.690 2.954 1.00 79.50 73 PHE A CA 1
ATOM 549 C C . PHE A 1 73 ? -13.218 -30.757 4.032 1.00 79.50 73 PHE A C 1
ATOM 551 O O . PHE A 1 73 ? -12.903 -29.563 4.056 1.00 79.50 73 PHE A O 1
ATOM 558 N N . PRO A 1 74 ? -13.995 -31.297 4.987 1.00 84.00 74 PRO A N 1
ATOM 559 C CA . PRO A 1 74 ? -14.399 -30.558 6.174 1.00 84.00 74 PRO A CA 1
ATOM 560 C C . PRO A 1 74 ? -13.181 -29.991 6.914 1.00 84.00 74 PRO A C 1
ATOM 562 O O . PRO A 1 74 ? -12.151 -30.658 7.040 1.00 84.00 74 PRO A O 1
ATOM 565 N N . SER A 1 75 ? -13.316 -28.784 7.475 1.00 72.50 75 SER A N 1
ATOM 566 C CA . SER A 1 75 ? -12.236 -28.079 8.192 1.00 72.50 75 SER A CA 1
ATOM 567 C C . SER A 1 75 ? -11.533 -28.954 9.244 1.00 72.50 75 SER A C 1
ATOM 569 O O . SER A 1 75 ? -10.308 -28.934 9.334 1.00 72.50 75 SER A O 1
ATOM 571 N N . LYS A 1 76 ? -12.280 -29.800 9.969 1.00 71.88 76 LYS A N 1
ATOM 572 C CA . LYS A 1 76 ? -11.717 -30.733 10.961 1.00 71.88 76 LYS A CA 1
ATOM 573 C C . LYS A 1 76 ? -10.756 -31.750 10.338 1.00 71.88 76 LYS A C 1
ATOM 575 O O . LYS A 1 76 ? -9.694 -32.001 10.899 1.00 71.88 76 LYS A O 1
ATOM 580 N N . THR A 1 77 ? -11.090 -32.299 9.172 1.00 74.31 77 THR A N 1
ATOM 581 C CA . THR A 1 77 ? -10.254 -33.272 8.453 1.00 74.31 77 THR A CA 1
ATOM 582 C C . THR A 1 77 ? -8.951 -32.632 7.984 1.00 74.31 77 THR A C 1
ATOM 584 O O . THR A 1 77 ? -7.891 -33.241 8.112 1.00 74.31 77 THR A O 1
ATOM 587 N N . ARG A 1 78 ? -9.005 -31.370 7.530 1.00 74.94 78 ARG A N 1
ATOM 588 C CA . ARG A 1 78 ? -7.809 -30.600 7.158 1.00 74.94 78 ARG A CA 1
ATOM 589 C C . ARG A 1 78 ? -6.872 -30.406 8.353 1.00 74.94 78 ARG A C 1
ATOM 591 O O . ARG A 1 78 ? -5.674 -30.631 8.215 1.00 74.94 78 ARG A O 1
ATOM 598 N N . THR A 1 79 ? -7.410 -30.084 9.531 1.00 74.44 79 THR A N 1
ATOM 599 C CA . THR A 1 79 ? -6.617 -29.930 10.763 1.00 74.44 79 THR A CA 1
ATOM 600 C C . THR A 1 79 ? -5.982 -31.246 11.214 1.00 74.44 79 THR A C 1
ATOM 602 O O . THR A 1 79 ? -4.782 -31.279 11.481 1.00 74.44 79 THR A O 1
ATOM 605 N N . PHE A 1 80 ? -6.741 -32.349 11.257 1.00 77.75 80 PHE A N 1
ATOM 606 C CA . PHE A 1 80 ? -6.189 -33.666 11.610 1.00 77.75 80 PHE A CA 1
ATOM 607 C C . PHE A 1 80 ? -5.071 -34.089 10.661 1.00 77.75 80 PHE A C 1
ATOM 609 O O . PHE A 1 80 ? -4.050 -34.623 11.091 1.00 77.75 80 PHE A O 1
ATOM 616 N N . TYR A 1 81 ? -5.246 -33.810 9.374 1.00 77.38 81 TYR A N 1
ATOM 617 C CA . TYR A 1 81 ? -4.262 -34.150 8.366 1.00 77.38 81 TYR A CA 1
ATOM 618 C C . TYR A 1 81 ? -3.000 -33.278 8.469 1.00 77.38 81 TYR A C 1
ATOM 620 O O . TYR A 1 81 ? -1.891 -33.798 8.388 1.00 77.38 81 TYR A O 1
ATOM 628 N N . GLN A 1 82 ? -3.137 -31.975 8.738 1.00 76.62 82 GLN A N 1
ATOM 629 C CA . GLN A 1 82 ? -1.994 -31.095 9.016 1.00 76.62 82 GLN A CA 1
ATOM 630 C C . GLN A 1 82 ? -1.206 -31.554 10.251 1.00 76.62 82 GLN A C 1
ATOM 632 O O . GLN A 1 82 ? 0.023 -31.605 10.203 1.00 76.62 82 GLN A O 1
ATOM 637 N N . ILE A 1 83 ? -1.899 -31.956 11.323 1.00 75.25 83 ILE A N 1
ATOM 638 C CA . ILE A 1 83 ? -1.270 -32.541 12.517 1.00 75.25 83 ILE A CA 1
ATOM 639 C C . ILE A 1 83 ? -0.544 -33.840 12.153 1.00 75.25 83 ILE A C 1
ATOM 641 O O . ILE A 1 83 ? 0.604 -34.027 12.548 1.00 75.25 83 ILE A O 1
ATOM 645 N N . PHE A 1 84 ? -1.164 -34.716 11.361 1.00 82.38 84 PHE A N 1
ATOM 646 C CA . PHE A 1 84 ? -0.539 -35.959 10.910 1.00 82.38 84 PHE A CA 1
ATOM 647 C C . PHE A 1 84 ? 0.719 -35.707 10.067 1.00 82.38 84 PHE A C 1
ATOM 649 O O . PHE A 1 84 ? 1.746 -36.335 10.311 1.00 82.38 84 PHE A O 1
ATOM 656 N N . CYS A 1 85 ? 0.685 -34.763 9.122 1.00 79.88 85 CYS A N 1
ATOM 657 C CA . CYS A 1 85 ? 1.857 -34.375 8.335 1.00 79.88 85 CYS A CA 1
ATOM 658 C C . CYS A 1 85 ? 2.972 -33.798 9.205 1.00 79.88 85 CYS A C 1
ATOM 660 O O . CYS A 1 85 ? 4.137 -34.118 8.981 1.00 79.88 85 CYS A O 1
ATOM 662 N N . LEU A 1 86 ? 2.629 -32.991 10.211 1.00 76.31 86 LEU A N 1
ATOM 663 C CA . LEU A 1 86 ? 3.596 -32.448 11.159 1.00 76.31 86 LEU A CA 1
ATOM 664 C C . LEU A 1 86 ? 4.216 -33.556 12.022 1.00 76.31 86 LEU A C 1
ATOM 666 O O . LEU A 1 86 ? 5.431 -33.589 12.184 1.00 76.31 86 LEU A O 1
ATOM 670 N N . LEU A 1 87 ? 3.418 -34.508 12.512 1.00 77.44 87 LEU A N 1
ATOM 671 C CA . LEU A 1 87 ? 3.914 -35.671 13.256 1.00 77.44 87 LEU A CA 1
ATOM 672 C C . LEU A 1 87 ? 4.786 -36.580 12.387 1.00 77.44 87 LEU A C 1
ATOM 674 O O . LEU A 1 87 ? 5.830 -37.036 12.841 1.00 77.44 87 LEU A O 1
ATOM 678 N N . LEU A 1 88 ? 4.402 -36.807 11.130 1.00 80.00 88 LEU A N 1
ATOM 679 C CA . LEU A 1 88 ? 5.201 -37.562 10.168 1.00 80.00 88 LEU A CA 1
ATOM 680 C C . LEU A 1 88 ? 6.526 -36.848 9.880 1.00 80.00 88 LEU A C 1
ATOM 682 O O . LEU A 1 88 ? 7.571 -37.487 9.821 1.00 80.00 88 LEU A O 1
ATOM 686 N N . PHE A 1 89 ? 6.499 -35.523 9.743 1.00 78.06 89 PHE A N 1
ATOM 687 C CA . PHE A 1 89 ? 7.693 -34.707 9.555 1.00 78.06 89 PHE A CA 1
ATOM 688 C C . PHE A 1 89 ? 8.617 -34.777 10.774 1.00 78.06 89 PHE A C 1
ATOM 690 O O . PHE A 1 89 ? 9.807 -35.034 10.617 1.00 78.06 89 PHE A O 1
ATOM 697 N N . LEU A 1 90 ? 8.073 -34.651 11.988 1.00 74.19 90 LEU A N 1
ATOM 698 C CA . LEU A 1 90 ? 8.824 -34.833 13.234 1.00 74.19 90 LEU A CA 1
ATOM 699 C C . LEU A 1 90 ? 9.384 -36.254 13.363 1.00 74.19 90 LEU A C 1
ATOM 701 O O . LEU A 1 90 ? 10.511 -36.423 13.814 1.00 74.19 90 LEU A O 1
ATOM 705 N N . PHE A 1 91 ? 8.641 -37.269 12.923 1.00 78.12 91 PHE A N 1
ATOM 706 C CA . PHE A 1 91 ? 9.097 -38.658 12.910 1.00 78.12 91 PHE A CA 1
ATOM 707 C C . PHE A 1 91 ? 10.245 -38.884 11.916 1.00 78.12 91 PHE A C 1
ATOM 709 O O . PHE A 1 91 ? 11.190 -39.598 12.231 1.00 78.12 91 PHE A O 1
ATOM 716 N N . ILE A 1 92 ? 10.194 -38.255 10.736 1.00 76.56 92 ILE A N 1
ATOM 717 C CA . ILE A 1 92 ? 11.258 -38.326 9.721 1.00 76.56 92 ILE A CA 1
ATOM 718 C C . ILE A 1 92 ? 12.504 -37.549 10.164 1.00 76.56 92 ILE A C 1
ATOM 720 O O . ILE A 1 92 ? 13.622 -37.985 9.896 1.00 76.56 92 ILE A O 1
ATOM 724 N N . LEU A 1 93 ? 12.320 -36.405 10.828 1.00 71.00 93 LEU A N 1
ATOM 725 C CA . LEU A 1 93 ? 13.416 -35.588 11.348 1.00 71.00 93 LEU A CA 1
ATOM 726 C C . LEU A 1 93 ? 14.011 -36.125 12.651 1.00 71.00 93 LEU A C 1
ATOM 728 O O . LEU A 1 93 ? 15.121 -35.735 13.008 1.00 71.00 93 LEU A O 1
ATOM 732 N N . SER A 1 94 ? 13.300 -36.997 13.369 1.00 76.12 94 SER A N 1
ATOM 733 C CA . SER A 1 94 ? 13.835 -37.616 14.573 1.00 76.12 94 SER A CA 1
ATOM 734 C C . SER A 1 94 ? 14.954 -38.587 14.178 1.00 76.12 94 SER A C 1
ATOM 736 O O . SER A 1 94 ? 14.708 -39.528 13.415 1.00 76.12 94 SER A O 1
ATOM 738 N N . PRO A 1 95 ? 16.195 -38.389 14.655 1.00 67.38 95 PRO A N 1
ATOM 739 C CA . PRO A 1 95 ? 17.267 -39.338 14.409 1.00 67.38 95 PRO A CA 1
ATOM 740 C C . PRO A 1 95 ? 16.839 -40.696 14.969 1.00 67.38 95 PRO A C 1
ATOM 742 O O . PRO A 1 95 ? 16.500 -40.824 16.145 1.00 67.38 95 PRO A O 1
ATOM 745 N N . ALA A 1 96 ? 16.793 -41.704 14.095 1.00 59.53 96 ALA A N 1
ATOM 746 C CA . ALA A 1 96 ? 16.340 -43.049 14.424 1.00 59.53 96 ALA A CA 1
ATOM 747 C C . ALA A 1 96 ? 17.207 -43.650 15.547 1.00 59.53 96 ALA A C 1
ATOM 749 O O . ALA A 1 96 ? 18.251 -44.239 15.274 1.00 59.53 96 ALA A O 1
ATOM 750 N N . GLY A 1 97 ? 16.785 -43.475 16.801 1.00 53.56 97 GLY A N 1
ATOM 751 C CA . GLY A 1 97 ? 17.510 -43.981 17.965 1.00 53.56 97 GLY A CA 1
ATOM 752 C C . GLY A 1 97 ? 16.967 -43.577 19.338 1.00 53.56 97 GLY A C 1
ATOM 753 O O . GLY A 1 97 ? 17.073 -44.382 20.256 1.00 53.56 97 GLY A O 1
ATOM 754 N N . GLU A 1 98 ? 16.341 -42.405 19.505 1.00 49.59 98 GLU A N 1
ATOM 755 C CA . GLU A 1 98 ? 16.016 -41.899 20.860 1.00 49.59 98 GLU A CA 1
ATOM 756 C C . GLU A 1 98 ? 14.538 -41.587 21.133 1.00 49.59 98 GLU A C 1
ATOM 758 O O . GLU A 1 98 ? 14.212 -40.943 22.124 1.00 49.59 98 GLU A O 1
ATOM 763 N N . LEU A 1 99 ? 13.603 -42.121 20.341 1.00 45.84 99 LEU A N 1
ATOM 764 C CA . LEU A 1 99 ? 12.180 -42.102 20.715 1.00 45.84 99 LEU A CA 1
ATOM 765 C C . LEU A 1 99 ? 11.764 -43.335 21.541 1.00 45.84 99 LEU A C 1
ATOM 767 O O . LEU A 1 99 ? 10.638 -43.815 21.439 1.00 45.84 99 LEU A O 1
ATOM 771 N N . ILE A 1 100 ? 12.665 -43.870 22.374 1.00 44.09 100 ILE A N 1
ATOM 772 C CA . ILE A 1 100 ? 12.253 -44.746 23.476 1.00 44.09 100 ILE A CA 1
ATOM 773 C C . ILE A 1 100 ? 11.883 -43.815 24.622 1.00 44.09 100 ILE A C 1
ATOM 775 O O . ILE A 1 100 ? 12.755 -43.284 25.307 1.00 44.09 100 ILE A O 1
ATOM 779 N N . TRP A 1 101 ? 10.582 -43.624 24.830 1.00 47.75 101 TRP A N 1
ATOM 780 C CA . TRP A 1 101 ? 10.036 -43.000 26.032 1.00 47.75 101 TRP A CA 1
ATOM 781 C C . TRP A 1 101 ? 10.390 -43.894 27.233 1.00 47.75 101 TRP A C 1
ATOM 783 O O . TRP A 1 101 ? 9.610 -44.743 27.657 1.00 47.75 101 TRP A O 1
ATOM 793 N N . LYS A 1 102 ? 11.620 -43.783 27.747 1.00 38.03 102 LYS A N 1
ATOM 794 C CA . LYS A 1 102 ? 11.969 -44.336 29.053 1.00 38.03 102 LYS A CA 1
ATOM 795 C C . LYS A 1 102 ? 11.359 -43.379 30.074 1.00 38.03 102 LYS A C 1
ATOM 797 O O . LYS A 1 102 ? 11.793 -42.226 30.114 1.00 38.03 102 LYS A O 1
ATOM 802 N N . PRO A 1 103 ? 10.368 -43.794 30.883 1.00 42.09 103 PRO A N 1
ATOM 803 C CA . PRO A 1 103 ? 9.949 -42.973 32.005 1.00 42.09 103 PRO A CA 1
ATOM 804 C C . PRO A 1 103 ? 11.195 -42.727 32.851 1.00 42.09 103 PRO A C 1
ATOM 806 O O . PRO A 1 103 ? 11.888 -43.669 33.243 1.00 42.09 103 PRO A O 1
ATOM 809 N N . ALA A 1 104 ? 11.527 -41.457 33.063 1.00 37.72 104 ALA A N 1
ATOM 810 C CA . ALA A 1 104 ? 12.621 -41.080 33.933 1.00 37.72 104 ALA A CA 1
ATOM 811 C C . ALA A 1 104 ? 12.263 -41.528 35.355 1.00 37.72 104 ALA A C 1
ATOM 813 O O . ALA A 1 104 ? 11.631 -40.794 36.113 1.00 37.72 104 ALA A O 1
ATOM 814 N N . VAL A 1 105 ? 12.668 -42.744 35.726 1.00 43.75 105 VAL A N 1
ATOM 815 C CA . VAL A 1 105 ? 12.809 -43.121 37.128 1.00 43.75 105 VAL A CA 1
ATOM 816 C C . VAL A 1 105 ? 13.938 -42.247 37.653 1.00 43.75 105 VAL A C 1
ATOM 818 O O . VAL A 1 105 ? 15.120 -42.559 37.502 1.00 43.75 105 VAL A O 1
ATOM 821 N N . ARG A 1 106 ? 13.566 -41.094 38.214 1.00 36.97 106 ARG A N 1
ATOM 822 C CA . ARG A 1 106 ? 14.462 -40.284 39.030 1.00 36.97 106 ARG A CA 1
ATOM 823 C C . ARG A 1 106 ? 14.916 -41.173 40.184 1.00 36.97 106 ARG A C 1
ATOM 825 O O . ARG A 1 106 ? 14.184 -41.352 41.152 1.00 36.97 106 ARG A O 1
ATOM 832 N N . LYS A 1 107 ? 16.125 -41.730 40.094 1.00 42.16 107 LYS A N 1
ATOM 833 C CA . LYS A 1 107 ? 16.860 -42.079 41.309 1.00 42.16 107 LYS A CA 1
ATOM 834 C C . LYS A 1 107 ? 17.011 -40.774 42.082 1.00 42.16 107 LYS A C 1
ATOM 836 O O . LYS A 1 107 ? 17.585 -39.821 41.559 1.00 42.16 107 LYS A O 1
ATOM 841 N N . LEU A 1 108 ? 16.416 -40.729 43.271 1.00 41.47 108 LEU A N 1
ATOM 842 C CA . LEU A 1 108 ? 16.622 -39.682 44.262 1.00 41.47 108 LEU A CA 1
ATOM 843 C C . LEU A 1 108 ? 18.130 -39.563 44.497 1.00 41.47 108 LEU A C 1
ATOM 845 O O . LEU A 1 108 ? 18.735 -40.389 45.175 1.00 41.47 108 LEU A O 1
ATOM 849 N N . VAL A 1 109 ? 18.739 -38.570 43.858 1.00 40.53 109 VAL A N 1
ATOM 850 C CA . VAL A 1 109 ? 20.074 -38.103 44.206 1.00 40.53 109 VAL A CA 1
ATOM 851 C C . VAL A 1 109 ? 19.922 -37.447 45.571 1.00 40.53 109 VAL A C 1
ATOM 853 O O . VAL A 1 109 ? 19.070 -36.573 45.745 1.00 40.53 109 VAL A O 1
ATOM 856 N N . ALA A 1 110 ? 20.686 -37.938 46.546 1.00 55.62 110 ALA A N 1
ATOM 857 C CA . ALA A 1 110 ? 20.737 -37.364 47.880 1.00 55.62 110 ALA A CA 1
ATOM 858 C C . ALA A 1 110 ? 21.018 -35.851 47.787 1.00 55.62 110 ALA A C 1
ATOM 860 O O . ALA A 1 110 ? 21.781 -35.430 46.911 1.00 55.62 110 ALA A O 1
ATOM 861 N N . PRO A 1 111 ? 20.395 -35.029 48.646 1.00 56.62 111 PRO A N 1
ATOM 862 C CA . PRO A 1 111 ? 20.599 -33.589 48.619 1.00 56.62 111 PRO A CA 1
ATOM 863 C C . PRO A 1 111 ? 22.089 -33.253 48.799 1.00 56.62 111 PRO A C 1
ATOM 865 O O . PRO A 1 111 ? 22.784 -33.941 49.553 1.00 56.62 111 PRO A O 1
ATOM 868 N N . PRO A 1 112 ? 22.595 -32.217 48.108 1.00 48.56 112 PRO A N 1
ATOM 869 C CA . PRO A 1 112 ? 23.978 -31.792 48.251 1.00 48.56 112 PRO A CA 1
ATOM 870 C C . PRO A 1 112 ? 24.255 -31.386 49.701 1.00 48.56 112 PRO A C 1
ATOM 872 O O . PRO A 1 112 ? 23.444 -30.707 50.334 1.00 48.56 112 PRO A O 1
ATOM 875 N N . ALA A 1 113 ? 25.408 -31.815 50.216 1.00 56.94 113 ALA A N 1
ATOM 876 C CA . ALA A 1 113 ? 25.897 -31.386 51.516 1.00 56.94 113 ALA A CA 1
ATOM 877 C C . ALA A 1 113 ? 26.001 -29.847 51.551 1.00 56.94 113 ALA A C 1
ATOM 879 O O . ALA A 1 113 ? 26.429 -29.245 50.559 1.00 56.94 113 ALA A O 1
ATOM 880 N N . PRO A 1 114 ? 25.603 -29.199 52.659 1.00 59.56 114 PRO A N 1
ATOM 881 C CA . PRO A 1 114 ? 25.692 -27.753 52.781 1.00 59.56 114 PRO A CA 1
ATOM 882 C C . PRO A 1 114 ? 27.160 -27.293 52.718 1.00 59.56 114 PRO A C 1
ATOM 884 O O . PRO A 1 114 ? 28.047 -28.011 53.190 1.00 59.56 114 PRO A O 1
ATOM 887 N N . PRO A 1 115 ? 27.437 -26.107 52.148 1.00 61.66 115 PRO A N 1
ATOM 888 C CA . PRO A 1 115 ? 28.785 -25.553 52.133 1.00 61.66 115 PRO A CA 1
ATOM 889 C C . PRO A 1 115 ? 29.279 -25.286 53.568 1.00 61.66 115 PRO A C 1
ATOM 891 O O . PRO A 1 115 ? 28.465 -24.981 54.446 1.00 61.66 115 PRO A O 1
ATOM 894 N N . PRO A 1 116 ? 30.597 -25.381 53.828 1.00 46.91 116 PRO A N 1
ATOM 895 C CA . PRO A 1 116 ? 31.150 -25.101 55.146 1.00 46.91 116 PRO A CA 1
ATOM 896 C C . PRO A 1 116 ? 30.862 -23.649 55.541 1.00 46.91 116 PRO A C 1
ATOM 898 O O . PRO A 1 116 ? 31.161 -22.709 54.803 1.00 46.91 116 PRO A O 1
ATOM 901 N N . ALA A 1 117 ? 30.265 -23.486 56.720 1.00 37.88 117 ALA A N 1
ATOM 902 C CA . ALA A 1 117 ? 29.993 -22.194 57.322 1.00 37.88 117 ALA A CA 1
ATOM 903 C C . ALA A 1 117 ? 31.312 -21.464 57.614 1.00 37.88 117 ALA A C 1
ATOM 905 O O . ALA A 1 117 ? 32.139 -21.939 58.394 1.00 37.88 117 ALA A O 1
ATOM 906 N N . VAL A 1 118 ? 31.492 -20.291 57.008 1.00 34.97 118 VAL A N 1
ATOM 907 C CA . VAL A 1 118 ? 32.502 -19.324 57.440 1.00 34.97 118 VAL A CA 1
ATOM 908 C C . VAL A 1 118 ? 31.984 -18.684 58.723 1.00 34.97 118 VAL A C 1
ATOM 910 O O . VAL A 1 118 ? 31.052 -17.882 58.709 1.00 34.97 118 VAL A O 1
ATOM 913 N N . VAL A 1 119 ? 32.577 -19.094 59.840 1.00 31.77 119 VAL A N 1
ATOM 914 C CA . VAL A 1 119 ? 32.393 -18.491 61.157 1.00 31.77 119 VAL A CA 1
ATOM 915 C C . VAL A 1 119 ? 33.294 -17.261 61.241 1.00 31.77 119 VAL A C 1
ATOM 917 O O . VAL A 1 119 ? 34.515 -17.380 61.205 1.00 31.77 119 VAL A O 1
ATOM 920 N N . SER A 1 120 ? 32.690 -16.086 61.396 1.00 32.41 120 SER A N 1
ATOM 921 C CA . SER A 1 120 ? 33.317 -14.948 62.066 1.00 32.41 120 SER A CA 1
ATOM 922 C C . SER A 1 120 ? 32.444 -14.621 63.274 1.00 32.41 120 SER A C 1
ATOM 924 O O . SER A 1 120 ? 31.230 -14.464 63.135 1.00 32.41 120 SER A O 1
ATOM 926 N N . GLY A 1 121 ? 33.054 -14.662 64.462 1.00 29.77 121 GLY A N 1
ATOM 927 C CA . GLY A 1 121 ? 32.413 -14.378 65.748 1.00 29.77 121 GLY A CA 1
ATOM 928 C C . GLY A 1 121 ? 31.875 -12.946 65.806 1.00 29.77 121 GLY A C 1
ATOM 929 O O . GLY A 1 121 ? 32.202 -12.113 64.975 1.00 29.77 121 GLY A O 1
ATOM 930 N N . SER A 1 122 ? 31.032 -12.582 66.759 1.00 29.73 122 SER A N 1
ATOM 931 C CA . SER A 1 122 ? 31.158 -12.878 68.183 1.00 29.73 122 SER A CA 1
ATOM 932 C C . SER A 1 122 ? 29.863 -12.511 68.914 1.00 29.73 122 SER A C 1
ATOM 934 O O . SER A 1 122 ? 29.362 -11.416 68.682 1.00 29.73 122 SER A O 1
ATOM 936 N N . GLY A 1 123 ? 29.433 -13.372 69.848 1.00 29.28 123 GLY A N 1
ATOM 937 C CA . GLY A 1 123 ? 28.635 -13.018 71.037 1.00 29.28 123 GLY A CA 1
ATOM 938 C C . GLY A 1 123 ? 27.178 -12.603 70.782 1.00 29.28 123 GLY A C 1
ATOM 939 O O . GLY A 1 123 ? 26.877 -11.876 69.857 1.00 29.28 123 GLY A O 1
ATOM 940 N N . GLU A 1 124 ? 26.163 -13.000 71.531 1.00 30.78 124 GLU A N 1
ATOM 941 C CA . GLU A 1 124 ? 26.012 -13.815 72.728 1.00 30.78 124 GLU A CA 1
ATOM 942 C C . GLU A 1 124 ? 24.582 -14.387 72.693 1.00 30.78 124 GLU A C 1
ATOM 944 O O . GLU A 1 124 ? 23.683 -13.860 72.038 1.00 30.78 124 GLU A O 1
ATOM 949 N N . LYS A 1 125 ? 24.393 -15.514 73.377 1.00 31.56 125 LYS A N 1
ATOM 950 C CA . LYS A 1 125 ? 23.119 -16.224 73.552 1.00 31.56 125 LYS A CA 1
ATOM 951 C C . LYS A 1 125 ? 22.259 -15.526 74.615 1.00 31.56 125 LYS A C 1
ATOM 953 O O . LYS A 1 125 ? 22.837 -15.114 75.611 1.00 31.56 125 LYS A O 1
ATOM 958 N N . PHE A 1 126 ? 20.923 -15.614 74.528 1.00 28.89 126 PHE A N 1
ATOM 959 C CA . PHE A 1 126 ? 20.113 -16.284 75.573 1.00 28.89 126 PHE A CA 1
ATOM 960 C C . PHE A 1 126 ? 18.607 -16.431 75.230 1.00 28.89 126 PHE A C 1
ATOM 962 O O . PHE A 1 126 ? 17.951 -15.450 74.903 1.00 28.89 126 PHE A O 1
ATOM 969 N N . TRP A 1 127 ? 18.147 -17.691 75.363 1.00 36.00 127 TRP A N 1
ATOM 970 C CA . TRP A 1 127 ? 16.815 -18.355 75.373 1.00 36.00 127 TRP A CA 1
ATOM 971 C C . TRP A 1 127 ? 15.765 -18.010 74.294 1.00 36.00 127 TRP A C 1
ATOM 973 O O . TRP A 1 127 ? 15.403 -16.859 74.109 1.00 36.00 127 TRP A O 1
ATOM 983 N N . GLU A 1 128 ? 15.295 -18.927 73.435 1.00 29.52 128 GLU A N 1
ATOM 984 C CA . GLU A 1 128 ? 14.686 -20.276 73.582 1.00 29.52 128 GLU A CA 1
ATOM 985 C C . GLU A 1 128 ? 13.148 -20.237 73.707 1.00 29.52 128 GLU A C 1
ATOM 987 O O . GLU A 1 128 ? 12.591 -19.598 74.591 1.00 29.52 128 GLU A O 1
ATOM 992 N N . GLY A 1 129 ? 12.486 -20.990 72.817 1.00 30.36 129 GLY A N 1
ATOM 993 C CA . GLY A 1 129 ? 11.185 -21.618 73.065 1.00 30.36 129 GLY A CA 1
ATOM 994 C C . GLY A 1 129 ? 9.924 -20.860 72.637 1.00 30.36 129 GLY A C 1
ATOM 995 O O . GLY A 1 129 ? 9.385 -20.073 73.405 1.00 30.36 129 GLY A O 1
ATOM 996 N N . SER A 1 130 ? 9.362 -21.203 71.468 1.00 31.77 130 SER A N 1
ATOM 997 C CA . SER A 1 130 ? 7.976 -21.718 71.317 1.00 31.77 130 SER A CA 1
ATOM 998 C C . SER A 1 130 ? 7.544 -21.798 69.844 1.00 31.77 130 SER A C 1
ATOM 1000 O O . SER A 1 130 ? 7.779 -20.886 69.055 1.00 31.77 130 SER A O 1
ATOM 1002 N N . ALA A 1 131 ? 6.907 -22.917 69.488 1.00 36.25 131 ALA A N 1
ATOM 1003 C CA . ALA A 1 131 ? 6.377 -23.245 68.163 1.00 36.25 131 ALA A CA 1
ATOM 1004 C C . ALA A 1 131 ? 4.928 -22.708 67.956 1.00 36.25 131 ALA A C 1
ATOM 1006 O O . ALA A 1 131 ? 4.480 -21.847 68.710 1.00 36.25 131 ALA A O 1
ATOM 1007 N N . PRO A 1 132 ? 4.204 -23.121 66.899 1.00 43.59 132 PRO A N 1
ATOM 1008 C CA . PRO A 1 132 ? 3.843 -22.301 65.749 1.00 43.59 132 PRO A CA 1
ATOM 1009 C C . PRO A 1 132 ? 2.408 -21.749 65.830 1.00 43.59 132 PRO A C 1
ATOM 1011 O O . PRO A 1 132 ? 1.468 -22.464 66.163 1.00 43.59 132 PRO A O 1
ATOM 1014 N N . GLY A 1 133 ? 2.210 -20.484 65.453 1.00 33.59 133 GLY A N 1
ATOM 1015 C CA . GLY A 1 133 ? 0.885 -19.866 65.464 1.00 33.59 133 GLY A CA 1
ATOM 1016 C C . GLY A 1 133 ? 0.762 -18.719 64.470 1.00 33.59 133 GLY A C 1
ATOM 1017 O O . GLY A 1 133 ? 1.525 -17.758 64.515 1.00 33.59 133 GLY A O 1
ATOM 1018 N N . VAL A 1 134 ? -0.213 -18.870 63.575 1.00 37.75 134 VAL A N 1
ATOM 1019 C CA . VAL A 1 134 ? -0.760 -17.904 62.613 1.00 37.75 134 VAL A CA 1
ATOM 1020 C C . VAL A 1 134 ? -0.651 -16.453 63.099 1.00 37.75 134 VAL A C 1
ATOM 1022 O O . VAL A 1 134 ? -1.200 -16.099 64.140 1.00 37.75 134 VAL A O 1
ATOM 1025 N N . LYS A 1 135 ? -0.004 -15.588 62.307 1.00 32.66 135 LYS A N 1
ATOM 1026 C CA . LYS A 1 135 ? -0.078 -14.130 62.478 1.00 32.66 135 LYS A CA 1
ATOM 1027 C C . LYS A 1 135 ? -0.495 -13.460 61.176 1.00 32.66 135 LYS A C 1
ATOM 1029 O O . LYS A 1 135 ? 0.302 -13.242 60.270 1.00 32.66 135 LYS A O 1
ATOM 1034 N N . THR A 1 136 ? -1.778 -13.133 61.127 1.00 35.44 136 THR A N 1
ATOM 1035 C CA . THR A 1 136 ? -2.389 -12.176 60.209 1.00 35.44 136 THR A CA 1
ATOM 1036 C C . THR A 1 136 ? -1.829 -10.786 60.509 1.00 35.44 136 THR A C 1
ATOM 1038 O O . THR A 1 136 ? -1.894 -10.320 61.648 1.00 35.44 136 THR A O 1
ATOM 1041 N N . ILE A 1 137 ? -1.272 -10.116 59.503 1.00 32.72 137 ILE A N 1
ATOM 1042 C CA . ILE A 1 137 ? -0.796 -8.735 59.615 1.00 32.72 137 ILE A CA 1
ATOM 1043 C C . ILE A 1 137 ? -2.018 -7.808 59.553 1.00 32.72 137 ILE A C 1
ATOM 1045 O O . ILE A 1 137 ? -2.709 -7.756 58.537 1.00 32.72 137 ILE A O 1
ATOM 1049 N N . ARG A 1 138 ? -2.292 -7.081 60.644 1.00 29.98 138 ARG A N 1
ATOM 1050 C CA . ARG A 1 138 ? -3.157 -5.890 60.643 1.00 29.98 138 ARG A CA 1
ATOM 1051 C C . ARG A 1 138 ? -2.300 -4.665 60.329 1.00 29.98 138 ARG A C 1
ATOM 1053 O O . ARG A 1 138 ? -1.297 -4.435 60.998 1.00 29.98 138 ARG A O 1
ATOM 1060 N N . ALA A 1 139 ? -2.727 -3.884 59.342 1.00 34.25 139 ALA A N 1
ATOM 1061 C CA . ALA A 1 139 ? -2.258 -2.521 59.110 1.00 34.25 139 ALA A CA 1
ATOM 1062 C C . ALA A 1 139 ? -3.001 -1.533 60.045 1.00 34.25 139 ALA A C 1
ATOM 1064 O O . ALA A 1 139 ? -4.097 -1.858 60.516 1.00 34.25 139 ALA A O 1
ATOM 1065 N N . PRO A 1 140 ? -2.405 -0.369 60.363 1.00 41.97 140 PRO A N 1
ATOM 1066 C CA . PRO A 1 140 ? -2.830 0.473 61.477 1.00 41.97 140 PRO A CA 1
ATOM 1067 C C . PRO A 1 140 ? -4.044 1.355 61.157 1.00 41.97 140 PRO A C 1
ATOM 1069 O O . PRO A 1 140 ? -4.232 1.811 60.031 1.00 41.97 140 PRO A O 1
ATOM 1072 N N . LEU A 1 141 ? -4.838 1.608 62.205 1.00 33.22 141 LEU A N 1
ATOM 1073 C CA . LEU A 1 141 ? -5.927 2.580 62.234 1.00 33.22 141 LEU A CA 1
ATOM 1074 C C . LEU A 1 141 ? -5.405 3.989 61.919 1.00 33.22 141 LEU A C 1
ATOM 1076 O O . LEU A 1 141 ? -4.585 4.527 62.661 1.00 33.22 141 LEU A O 1
ATOM 1080 N N . GLY A 1 142 ? -5.946 4.593 60.863 1.00 34.44 142 GLY A N 1
ATOM 1081 C CA . GLY A 1 142 ? -5.928 6.033 60.633 1.00 34.44 142 GLY A CA 1
ATOM 1082 C C . GLY A 1 142 ? -7.304 6.609 60.951 1.00 34.44 142 GLY A C 1
ATOM 1083 O O . GLY A 1 142 ? -8.296 6.243 60.327 1.00 34.44 142 GLY A O 1
ATOM 1084 N N . SER A 1 143 ? -7.347 7.473 61.958 1.00 32.88 143 SER A N 1
ATOM 1085 C CA . SER A 1 143 ? -8.482 8.290 62.381 1.00 32.88 143 SER A CA 1
ATOM 1086 C C . SER A 1 143 ? -8.872 9.322 61.320 1.00 32.88 143 SER A C 1
ATOM 1088 O O . SER A 1 143 ? -8.002 10.029 60.816 1.00 32.88 143 SER A O 1
ATOM 1090 N N . GLY A 1 144 ? -10.168 9.486 61.063 1.00 33.59 144 GLY A N 1
ATOM 1091 C CA . GLY A 1 144 ? -10.683 10.596 60.262 1.00 33.59 144 GLY A CA 1
ATOM 1092 C C . GLY A 1 144 ? -12.197 10.535 60.121 1.00 33.59 144 GLY A C 1
ATOM 1093 O O . GLY A 1 144 ? -12.708 9.834 59.257 1.00 33.59 144 GLY A O 1
ATOM 1094 N N . ASN A 1 145 ? -12.890 11.241 61.014 1.00 33.28 145 ASN A N 1
ATOM 1095 C CA . ASN A 1 145 ? -14.321 11.525 60.944 1.00 33.28 145 ASN A CA 1
ATOM 1096 C C . ASN A 1 145 ? -14.646 12.319 59.674 1.00 33.28 145 ASN A C 1
ATOM 1098 O O . ASN A 1 145 ? -13.976 13.313 59.428 1.00 33.28 145 ASN A O 1
ATOM 1102 N N . GLU A 1 146 ? -15.718 11.964 58.966 1.00 34.31 146 GLU A N 1
ATOM 1103 C CA . GLU A 1 146 ? -16.751 12.920 58.540 1.00 34.31 146 GLU A CA 1
ATOM 1104 C C . GLU A 1 146 ? -17.988 12.185 58.002 1.00 34.31 146 GLU A C 1
ATOM 1106 O O . GLU A 1 146 ? -17.921 11.077 57.473 1.00 34.31 146 GLU A O 1
ATOM 1111 N N . ALA A 1 147 ? -19.143 12.779 58.281 1.00 33.41 147 ALA A N 1
ATOM 1112 C CA . ALA A 1 147 ? -20.456 12.160 58.294 1.00 33.41 147 ALA A CA 1
ATOM 1113 C C . ALA A 1 147 ? -21.103 12.041 56.903 1.00 33.41 147 ALA A C 1
ATOM 1115 O O . ALA A 1 147 ? -21.066 12.975 56.110 1.00 33.41 147 ALA A O 1
ATOM 1116 N N . HIS A 1 148 ? -21.824 10.939 56.673 1.00 34.94 148 HIS A N 1
ATOM 1117 C CA . HIS A 1 148 ? -22.868 10.840 55.649 1.00 34.94 148 HIS A CA 1
ATOM 1118 C C . HIS A 1 148 ? -24.141 10.232 56.262 1.00 34.94 148 HIS A C 1
ATOM 1120 O O . HIS A 1 148 ? -24.042 9.233 56.981 1.00 34.94 148 HIS A O 1
ATOM 1126 N N . PRO A 1 149 ? -25.332 10.809 56.010 1.00 49.66 149 PRO A N 1
ATOM 1127 C CA . PRO A 1 149 ? -26.584 10.283 56.530 1.00 49.66 149 PRO A CA 1
ATOM 1128 C C . PRO A 1 149 ? -27.112 9.108 55.697 1.00 49.66 149 PRO A C 1
ATOM 1130 O O . PRO A 1 149 ? -26.959 9.040 54.479 1.00 49.66 149 PRO A O 1
ATOM 1133 N N . ALA A 1 150 ? -27.752 8.195 56.421 1.00 34.31 150 ALA A N 1
ATOM 1134 C CA . ALA A 1 150 ? -28.375 6.964 55.968 1.00 34.31 150 ALA A CA 1
ATOM 1135 C C . ALA A 1 150 ? -29.563 7.185 55.021 1.00 34.31 150 ALA A C 1
ATOM 1137 O O . ALA A 1 150 ? -30.389 8.056 55.270 1.00 34.31 150 ALA A O 1
ATOM 1138 N N . PHE A 1 151 ? -29.717 6.299 54.032 1.00 36.41 151 PHE A N 1
ATOM 1139 C CA . PHE A 1 151 ? -31.021 5.928 53.480 1.00 36.41 151 PHE A CA 1
ATOM 1140 C C . PHE A 1 151 ? -31.029 4.439 53.117 1.00 36.41 151 PHE A C 1
ATOM 1142 O O . PHE A 1 151 ? -30.066 3.912 52.563 1.00 36.41 151 PHE A O 1
ATOM 1149 N N . GLY A 1 152 ? -32.098 3.770 53.544 1.00 31.78 152 GLY A N 1
ATOM 1150 C CA . GLY A 1 152 ? -32.233 2.321 53.598 1.00 31.78 152 GLY A CA 1
ATOM 1151 C C . GLY A 1 152 ? -32.578 1.638 52.277 1.00 31.78 152 GLY A C 1
ATOM 1152 O O . GLY A 1 152 ? -33.038 2.244 51.313 1.00 31.78 152 GLY A O 1
ATOM 1153 N N . THR A 1 153 ? -32.374 0.327 52.293 1.00 34.94 153 THR A N 1
ATOM 1154 C CA . THR A 1 153 ? -32.978 -0.651 51.387 1.00 34.94 153 THR A CA 1
ATOM 1155 C C . THR A 1 153 ? -34.474 -0.809 51.688 1.00 34.94 153 THR A C 1
ATOM 1157 O O . THR A 1 153 ? -34.915 -0.571 52.816 1.00 34.94 153 THR A O 1
ATOM 1160 N N . PRO A 1 154 ? -35.264 -1.249 50.695 1.00 47.62 154 PRO A N 1
ATOM 1161 C CA . PRO A 1 154 ? -35.736 -2.622 50.823 1.00 47.62 154 PRO A CA 1
ATOM 1162 C C . PRO A 1 154 ? -35.717 -3.438 49.525 1.00 47.62 154 PRO A C 1
ATOM 1164 O O . PRO A 1 154 ? -35.602 -2.945 48.406 1.00 47.62 154 PRO A O 1
ATOM 1167 N N . GLU A 1 155 ? -35.808 -4.735 49.775 1.00 32.59 155 GLU A N 1
ATOM 1168 C CA . GLU A 1 155 ? -35.867 -5.884 48.890 1.00 32.59 155 GLU A CA 1
ATOM 1169 C C . GLU A 1 155 ? -37.097 -5.968 47.961 1.00 32.59 155 GLU A C 1
ATOM 1171 O O . GLU A 1 155 ? -38.163 -5.416 48.219 1.00 32.59 155 GLU A O 1
ATOM 1176 N N . THR A 1 156 ? -36.938 -6.873 46.986 1.00 33.44 156 THR A N 1
ATOM 1177 C CA . THR A 1 156 ? -37.923 -7.796 46.380 1.00 33.44 156 THR A CA 1
ATOM 1178 C C . THR A 1 156 ? -38.761 -7.398 45.152 1.00 33.44 156 THR A C 1
ATOM 1180 O O . THR A 1 156 ? -39.717 -6.639 45.215 1.00 33.44 156 THR A O 1
ATOM 1183 N N . SER A 1 157 ? -38.456 -8.144 44.077 1.00 32.72 157 SER A N 1
ATOM 1184 C CA . SER A 1 157 ? -39.376 -8.969 43.270 1.00 32.72 157 SER A CA 1
ATOM 1185 C C . SER A 1 157 ? -40.314 -8.305 42.258 1.00 32.72 157 SER A C 1
ATOM 1187 O O . SER A 1 157 ? -41.258 -7.611 42.605 1.00 32.72 157 SER A O 1
ATOM 1189 N N . GLY A 1 158 ? -40.154 -8.692 40.986 1.00 29.19 158 GLY A N 1
ATOM 1190 C CA . GLY A 1 158 ? -41.156 -8.456 39.946 1.00 29.19 158 GLY A CA 1
ATOM 1191 C C . GLY A 1 158 ? -40.758 -9.004 38.577 1.00 29.19 158 GLY A C 1
ATOM 1192 O O . GLY A 1 158 ? -40.178 -8.299 37.762 1.00 29.19 158 GLY A O 1
ATOM 1193 N N . VAL A 1 159 ? -41.086 -10.272 38.325 1.00 35.06 159 VAL A N 1
ATOM 1194 C CA . VAL A 1 159 ? -41.098 -10.902 36.996 1.00 35.06 159 VAL A CA 1
ATOM 1195 C C . VAL A 1 159 ? -42.273 -10.337 36.193 1.00 35.06 159 VAL A C 1
ATOM 1197 O O . VAL A 1 159 ? -43.411 -10.513 36.616 1.00 35.06 159 VAL A O 1
ATOM 1200 N N . VAL A 1 160 ? -42.030 -9.751 35.015 1.00 32.72 160 VAL A N 1
ATOM 1201 C CA . VAL A 1 160 ? -43.058 -9.575 33.971 1.00 32.72 160 VAL A CA 1
ATOM 1202 C C . VAL A 1 160 ? -42.455 -9.845 32.591 1.00 32.72 160 VAL A C 1
ATOM 1204 O O . VAL A 1 160 ? -41.364 -9.395 32.251 1.00 32.72 160 VAL A O 1
ATOM 1207 N N . ARG A 1 161 ? -43.195 -10.644 31.824 1.00 31.58 161 ARG A N 1
ATOM 1208 C CA . ARG A 1 161 ? -42.951 -11.110 30.457 1.00 31.58 161 ARG A CA 1
ATOM 1209 C C . ARG A 1 161 ? -43.905 -10.366 29.509 1.00 31.58 161 ARG A C 1
ATOM 1211 O O . ARG A 1 161 ? -44.982 -9.976 29.948 1.00 31.58 161 ARG A O 1
ATOM 1218 N N . ALA A 1 162 ? -43.550 -10.360 28.219 1.00 30.27 162 ALA A N 1
ATOM 1219 C CA . ALA A 1 162 ? -44.303 -9.879 27.043 1.00 30.27 162 ALA A CA 1
ATOM 1220 C C . ALA A 1 162 ? -44.088 -8.374 26.740 1.00 30.27 162 ALA A C 1
ATOM 1222 O O . ALA A 1 162 ? -43.911 -7.586 27.654 1.00 30.27 162 ALA A O 1
ATOM 1223 N N . SER A 1 163 ? -44.027 -7.883 25.499 1.00 30.31 163 SER A N 1
ATOM 1224 C CA . SER A 1 163 ? -44.389 -8.457 24.197 1.00 30.31 163 SER A CA 1
ATOM 1225 C C . SER A 1 163 ? -43.764 -7.622 23.065 1.00 30.31 163 SER A C 1
ATOM 1227 O O . SER A 1 163 ? -43.438 -6.455 23.251 1.00 30.31 163 SER A O 1
ATOM 1229 N N . HIS A 1 164 ? -43.655 -8.249 21.894 1.00 31.86 164 HIS A N 1
ATOM 1230 C CA . HIS A 1 164 ? -43.584 -7.670 20.548 1.00 31.86 164 HIS A CA 1
ATOM 1231 C C . HIS A 1 164 ? -44.227 -6.279 20.365 1.00 31.86 164 HIS A C 1
ATOM 1233 O O . HIS A 1 164 ? -45.392 -6.099 20.714 1.00 31.86 164 HIS A O 1
ATOM 1239 N N . VAL A 1 165 ? -43.526 -5.384 19.660 1.00 33.38 165 VAL A N 1
ATOM 1240 C CA . VAL A 1 165 ? -44.109 -4.297 18.850 1.00 33.38 165 VAL A CA 1
ATOM 1241 C C . VAL A 1 165 ? -43.311 -4.210 17.536 1.00 33.38 165 VAL A C 1
ATOM 1243 O O . VAL A 1 165 ? -42.080 -4.205 17.608 1.00 33.38 165 VAL A O 1
ATOM 1246 N N . PRO A 1 166 ? -43.965 -4.200 16.358 1.00 47.91 166 PRO A N 1
ATOM 1247 C CA . PRO A 1 166 ? -43.309 -4.070 15.063 1.00 47.91 166 PRO A CA 1
ATOM 1248 C C . PRO A 1 166 ? -43.191 -2.612 14.592 1.00 47.91 166 PRO A C 1
ATOM 1250 O O . PRO A 1 166 ? -43.845 -1.706 15.108 1.00 47.91 166 PRO A O 1
ATOM 1253 N N . ASP A 1 167 ? -42.346 -2.456 13.576 1.00 33.12 167 ASP A N 1
ATOM 1254 C CA . ASP A 1 167 ? -42.001 -1.254 12.825 1.00 33.12 167 ASP A CA 1
ATOM 1255 C C . ASP A 1 167 ? -43.176 -0.321 12.502 1.00 33.12 167 ASP A C 1
ATOM 1257 O O . ASP A 1 167 ? -44.176 -0.717 11.900 1.00 33.12 167 ASP A O 1
ATOM 1261 N N . ALA A 1 168 ? -42.990 0.963 12.817 1.00 31.42 168 ALA A N 1
ATOM 1262 C CA . ALA A 1 168 ? -43.794 2.058 12.296 1.00 31.42 168 ALA A CA 1
ATOM 1263 C C . ALA A 1 168 ? -42.935 2.903 11.346 1.00 31.42 168 ALA A C 1
ATOM 1265 O O . ALA A 1 168 ? -42.083 3.691 11.755 1.00 31.42 168 ALA A O 1
ATOM 1266 N N . SER A 1 169 ? -43.190 2.724 10.054 1.00 32.84 169 SER A N 1
ATOM 1267 C CA . SER A 1 169 ? -42.833 3.636 8.972 1.00 32.84 169 SER A CA 1
ATOM 1268 C C . SER A 1 169 ? -43.405 5.031 9.238 1.00 32.84 169 SER A C 1
ATOM 1270 O O . SER A 1 169 ? -44.626 5.167 9.349 1.00 32.84 169 SER A O 1
ATOM 1272 N N . TYR A 1 170 ? -42.558 6.064 9.290 1.00 28.11 170 TYR A N 1
ATOM 1273 C CA . TYR A 1 170 ? -43.020 7.451 9.354 1.00 28.11 170 TYR A CA 1
ATOM 1274 C C . TYR A 1 170 ? -42.785 8.181 8.031 1.00 28.11 170 TYR A C 1
ATOM 1276 O O . TYR A 1 170 ? -41.664 8.326 7.545 1.00 28.11 170 TYR A O 1
ATOM 1284 N N . VAL A 1 171 ? -43.911 8.602 7.465 1.00 28.50 171 VAL A N 1
ATOM 1285 C CA . VAL A 1 171 ? -44.090 9.422 6.272 1.00 28.50 171 VAL A CA 1
ATOM 1286 C C . VAL A 1 171 ? -43.854 10.889 6.636 1.00 28.50 171 VAL A C 1
ATOM 1288 O O . VAL A 1 171 ? -44.292 11.358 7.684 1.00 28.50 171 VAL A O 1
ATOM 1291 N N . ILE A 1 172 ? -43.175 11.613 5.748 1.00 34.38 172 ILE A N 1
ATOM 1292 C CA . ILE A 1 172 ? -42.975 13.066 5.792 1.00 34.38 172 ILE A CA 1
ATOM 1293 C C . ILE A 1 172 ? -44.277 13.771 5.377 1.00 34.38 172 ILE A C 1
ATOM 1295 O O . ILE A 1 172 ? -44.783 13.472 4.293 1.00 34.38 172 ILE A O 1
ATOM 1299 N N . PRO A 1 173 ? -44.769 14.775 6.124 1.00 35.19 173 PRO A N 1
ATOM 1300 C CA . PRO A 1 173 ? -45.621 15.810 5.561 1.00 35.19 173 PRO A CA 1
ATOM 1301 C C . PRO A 1 173 ? -44.884 17.152 5.485 1.00 35.19 173 PRO A C 1
ATOM 1303 O O . PRO A 1 173 ? -44.234 17.601 6.429 1.00 35.19 173 PRO A O 1
ATOM 1306 N N . GLY A 1 174 ? -44.992 17.774 4.313 1.00 28.17 174 GLY A N 1
ATOM 1307 C CA . GLY A 1 174 ? -44.410 19.067 3.994 1.00 28.17 174 GLY A CA 1
ATOM 1308 C C . GLY A 1 174 ? -45.177 20.276 4.540 1.00 28.17 174 GLY A C 1
ATOM 1309 O O . GLY A 1 174 ? -46.346 20.206 4.902 1.00 28.17 174 GLY A O 1
ATOM 1310 N N . THR A 1 175 ? -44.449 21.394 4.532 1.00 33.16 175 THR A N 1
ATOM 1311 C CA . THR A 1 175 ? -44.853 22.765 4.163 1.00 33.16 175 THR A CA 1
ATOM 1312 C C . THR A 1 175 ? -46.255 23.288 4.509 1.00 33.16 175 THR A C 1
ATOM 1314 O O . THR A 1 175 ? -47.236 22.989 3.838 1.00 33.16 175 THR A O 1
ATOM 1317 N N . GLY A 1 176 ? -46.262 24.282 5.401 1.00 27.02 176 GLY A N 1
ATOM 1318 C CA . GLY A 1 176 ? -47.184 25.427 5.463 1.00 27.02 176 GLY A CA 1
ATOM 1319 C C . GLY A 1 176 ? -46.658 26.367 6.560 1.00 27.02 176 GLY A C 1
ATOM 1320 O O . GLY A 1 176 ? -46.372 25.901 7.652 1.00 27.02 176 GLY A O 1
ATOM 1321 N N . GLY A 1 177 ? -46.345 27.648 6.365 1.00 29.52 177 GLY A N 1
ATOM 1322 C CA . GLY A 1 177 ? -47.030 28.655 5.564 1.00 29.52 177 GLY A CA 1
ATOM 1323 C C . GLY A 1 177 ? -47.991 29.434 6.468 1.00 29.52 177 GLY A C 1
ATOM 1324 O O . GLY A 1 177 ? -49.168 29.105 6.513 1.00 29.52 177 GLY A O 1
ATOM 1325 N N . GLY A 1 178 ? -47.499 30.438 7.206 1.00 28.09 178 GLY A N 1
ATOM 1326 C CA . GLY A 1 178 ? -48.343 31.296 8.046 1.00 28.09 178 GLY A CA 1
ATOM 1327 C C . GLY A 1 178 ? -47.560 32.390 8.774 1.00 28.09 178 GLY A C 1
ATOM 1328 O O . GLY A 1 178 ? -46.882 32.122 9.760 1.00 28.09 178 GLY A O 1
ATOM 1329 N N . ALA A 1 179 ? -47.657 33.622 8.276 1.00 35.94 179 ALA A N 1
ATOM 1330 C CA . ALA A 1 179 ? -47.124 34.836 8.887 1.00 35.94 179 ALA A CA 1
ATOM 1331 C C . ALA A 1 179 ? -48.230 35.565 9.662 1.00 35.94 179 ALA A C 1
ATOM 1333 O O . ALA A 1 179 ? -49.279 35.796 9.069 1.00 35.94 179 ALA A O 1
ATOM 1334 N N . ILE A 1 180 ? -47.992 35.988 10.915 1.00 31.64 180 ILE A N 1
ATOM 1335 C CA . ILE A 1 180 ? -48.797 37.024 11.595 1.00 31.64 180 ILE A CA 1
ATOM 1336 C C . ILE A 1 180 ? -47.943 37.827 12.616 1.00 31.64 180 ILE A C 1
ATOM 1338 O O . ILE A 1 180 ? -47.466 37.283 13.603 1.00 31.64 180 ILE A O 1
ATOM 1342 N N . MET A 1 181 ? -47.796 39.126 12.317 1.00 31.53 181 MET A N 1
ATOM 1343 C CA . MET A 1 181 ? -47.781 40.358 13.145 1.00 31.53 181 MET A CA 1
ATOM 1344 C C . MET A 1 181 ? -46.802 40.613 14.323 1.00 31.53 181 MET A C 1
ATOM 1346 O O . MET A 1 181 ? -46.820 39.990 15.376 1.00 31.53 181 MET A O 1
ATOM 1350 N N . ALA A 1 182 ? -46.068 41.711 14.106 1.00 37.91 182 ALA A N 1
ATOM 1351 C CA . ALA A 1 182 ? -45.363 42.674 14.960 1.00 37.91 182 ALA A CA 1
ATOM 1352 C C . ALA A 1 182 ? -45.823 42.949 16.415 1.00 37.91 182 ALA A C 1
ATOM 1354 O O . ALA A 1 182 ? -47.011 43.130 16.665 1.00 37.91 182 ALA A O 1
ATOM 1355 N N . ALA A 1 183 ? -44.838 43.223 17.296 1.00 34.59 183 ALA A N 1
ATOM 1356 C CA . ALA A 1 183 ? -44.831 44.352 18.250 1.00 34.59 183 ALA A CA 1
ATOM 1357 C C . ALA A 1 183 ? -43.440 44.586 18.911 1.00 34.59 183 ALA A C 1
ATOM 1359 O O . ALA A 1 183 ? -42.921 43.696 19.572 1.00 34.59 183 ALA A O 1
ATOM 1360 N N . GLY A 1 184 ? -42.903 45.812 18.785 1.00 34.62 184 GLY A N 1
ATOM 1361 C CA . GLY A 1 184 ? -42.285 46.598 19.880 1.00 34.62 184 GLY A CA 1
ATOM 1362 C C . GLY A 1 184 ? -40.848 46.300 20.379 1.00 34.62 184 GLY A C 1
ATOM 1363 O O . GLY A 1 184 ? -40.575 45.184 20.804 1.00 34.62 184 GLY A O 1
ATOM 1364 N N . PRO A 1 185 ? -39.936 47.301 20.440 1.00 53.16 185 PRO A N 1
ATOM 1365 C CA . PRO A 1 185 ? -38.529 47.114 20.801 1.00 53.16 185 PRO A CA 1
ATOM 1366 C C . PRO A 1 185 ? -38.274 47.290 22.307 1.00 53.16 185 PRO A C 1
ATOM 1368 O O . PRO A 1 185 ? -38.698 48.275 22.908 1.00 53.16 185 PRO A O 1
ATOM 1371 N N . VAL A 1 186 ? -37.491 46.392 22.910 1.00 46.06 186 VAL A N 1
ATOM 1372 C CA . VAL A 1 186 ? -36.886 46.616 24.232 1.00 46.06 186 VAL A CA 1
ATOM 1373 C C . VAL A 1 186 ? -35.377 46.471 24.093 1.00 46.06 186 VAL A C 1
ATOM 1375 O O . VAL A 1 186 ? -34.850 45.387 23.846 1.00 46.06 186 VAL A O 1
ATOM 1378 N N . GLY A 1 187 ? -34.688 47.606 24.208 1.00 49.09 187 GLY A N 1
ATOM 1379 C CA . GLY A 1 187 ? -33.236 47.712 24.190 1.00 49.09 187 GLY A CA 1
ATOM 1380 C C . GLY A 1 187 ? -32.613 47.050 25.414 1.00 49.09 187 GLY A C 1
ATOM 1381 O O . GLY A 1 187 ? -32.325 47.708 26.406 1.00 49.09 187 GLY A O 1
ATOM 1382 N N . GLY A 1 188 ? -32.379 45.745 25.326 1.00 43.94 188 GLY A N 1
ATOM 1383 C CA . GLY A 1 188 ? -31.447 45.026 26.184 1.00 43.94 188 GLY A CA 1
ATOM 1384 C C . GLY A 1 188 ? -30.151 44.812 25.415 1.00 43.94 188 GLY A C 1
ATOM 1385 O O . GLY A 1 188 ? -30.097 43.979 24.513 1.00 43.94 188 GLY A O 1
ATOM 1386 N N . ARG A 1 189 ? -29.102 45.572 25.741 1.00 48.84 189 ARG A N 1
ATOM 1387 C CA . ARG A 1 189 ? -27.746 45.340 25.229 1.00 48.84 189 ARG A CA 1
ATOM 1388 C C . ARG A 1 189 ? -27.275 43.995 25.787 1.00 48.84 189 ARG A C 1
ATOM 1390 O O . ARG A 1 189 ? -26.772 43.934 26.905 1.00 48.84 189 ARG A O 1
ATOM 1397 N N . ALA A 1 190 ? -27.525 42.919 25.041 1.00 53.12 190 ALA A N 1
ATOM 1398 C CA . ALA A 1 190 ? -27.077 41.582 25.397 1.00 53.12 190 ALA A CA 1
ATOM 1399 C C . ALA A 1 190 ? -25.554 41.619 25.617 1.00 53.12 190 ALA A C 1
ATOM 1401 O O . ALA A 1 190 ? -24.845 42.228 24.806 1.00 53.12 190 ALA A O 1
ATOM 1402 N N . PRO A 1 191 ? -25.039 41.029 26.711 1.00 54.22 191 PRO A N 1
ATOM 1403 C CA . PRO A 1 191 ? -23.606 40.968 26.940 1.00 54.22 191 PRO A CA 1
ATOM 1404 C C . PRO A 1 191 ? -22.968 40.291 25.730 1.00 54.22 191 PRO A C 1
ATOM 1406 O O . PRO A 1 191 ? -23.471 39.273 25.255 1.00 54.22 191 PRO A O 1
ATOM 1409 N N . ALA A 1 192 ? -21.902 40.895 25.204 1.00 55.59 192 ALA A N 1
ATOM 1410 C CA . ALA A 1 192 ? -21.140 40.356 24.093 1.00 55.59 192 ALA A CA 1
ATOM 1411 C C . ALA A 1 192 ? -20.748 38.914 24.433 1.00 55.59 192 ALA A C 1
ATOM 1413 O O . ALA A 1 192 ? -19.851 38.677 25.242 1.00 55.59 192 ALA A O 1
ATOM 1414 N N . VAL A 1 193 ? -21.469 37.950 23.856 1.00 57.28 193 VAL A N 1
ATOM 1415 C CA . VAL A 1 193 ? -21.137 36.536 23.960 1.00 57.28 193 VAL A CA 1
ATOM 1416 C C . VAL A 1 193 ? -19.813 36.401 23.230 1.00 57.28 193 VAL A C 1
ATOM 1418 O O . VAL A 1 193 ? -19.768 36.407 22.001 1.00 57.28 193 VAL A O 1
ATOM 1421 N N . SER A 1 194 ? -18.729 36.378 24.005 1.00 52.59 194 SER A N 1
ATOM 1422 C CA . SER A 1 194 ? -17.395 36.016 23.549 1.00 52.59 194 SER A CA 1
ATOM 1423 C C . SER A 1 194 ? -17.527 34.686 22.816 1.00 52.59 194 SER A C 1
ATOM 1425 O O . SER A 1 194 ? -17.707 33.630 23.426 1.00 52.59 194 SER A O 1
ATOM 1427 N N . ARG A 1 195 ? -17.574 34.751 21.483 1.00 52.34 195 ARG A N 1
ATOM 1428 C CA . ARG A 1 195 ? -17.688 33.581 20.624 1.00 52.34 195 ARG A CA 1
ATOM 1429 C C . ARG A 1 195 ? -16.358 32.863 20.779 1.00 52.34 195 ARG A C 1
ATOM 1431 O O . ARG A 1 195 ? -15.351 33.334 20.254 1.00 52.34 195 ARG A O 1
ATOM 1438 N N . ALA A 1 196 ? -16.361 31.796 21.580 1.00 61.41 196 ALA A N 1
ATOM 1439 C CA . ALA A 1 196 ? -15.176 30.999 21.859 1.00 61.41 196 ALA A CA 1
ATOM 1440 C C . ALA A 1 196 ? -14.419 30.744 20.545 1.00 61.41 196 ALA A C 1
ATOM 1442 O O . ALA A 1 196 ? -15.068 30.466 19.526 1.00 61.41 196 ALA A O 1
ATOM 1443 N N . PRO A 1 197 ? -13.081 30.891 20.534 1.00 63.16 197 PRO A N 1
ATOM 1444 C CA . PRO A 1 197 ? -12.294 30.764 19.318 1.00 63.16 197 PRO A CA 1
ATOM 1445 C C . PRO A 1 197 ? -12.652 29.447 18.634 1.00 63.16 197 PRO A C 1
ATOM 1447 O O . PRO A 1 197 ? -12.597 28.379 19.247 1.00 63.16 197 PRO A O 1
ATOM 1450 N N . LYS A 1 198 ? -13.092 29.540 17.374 1.00 65.38 198 LYS A N 1
ATOM 1451 C CA . LYS A 1 198 ? -13.461 28.386 16.553 1.00 65.38 198 LYS A CA 1
ATOM 1452 C C . LYS A 1 198 ? -12.216 27.510 16.434 1.00 65.38 198 LYS A C 1
ATOM 1454 O O . LYS A 1 198 ? -11.310 27.839 15.677 1.00 65.38 198 LYS A O 1
ATOM 1459 N N . LYS A 1 199 ? -12.145 26.447 17.239 1.00 65.88 199 LYS A N 1
ATOM 1460 C CA . LYS A 1 199 ? -10.997 25.539 17.292 1.00 65.88 199 LYS A CA 1
ATOM 1461 C C . LYS A 1 199 ? -10.729 25.022 15.880 1.00 65.88 199 LYS A C 1
ATOM 1463 O O . LYS A 1 199 ? -11.627 24.463 15.249 1.00 65.88 199 LYS A O 1
ATOM 1468 N N . THR A 1 200 ? -9.529 25.280 15.368 1.00 72.50 200 THR A N 1
ATOM 1469 C CA . THR A 1 200 ? -9.140 24.909 14.007 1.00 72.50 200 THR A CA 1
ATOM 1470 C C . THR A 1 200 ? -9.239 23.394 13.865 1.00 72.50 200 THR A C 1
ATOM 1472 O O . THR A 1 200 ? -8.544 22.648 14.553 1.00 72.50 200 THR A O 1
ATOM 1475 N N . ARG A 1 201 ? -10.157 22.934 13.012 1.00 84.75 201 ARG A N 1
ATOM 1476 C CA . ARG A 1 201 ? -10.369 21.514 12.712 1.00 84.75 201 ARG A CA 1
ATOM 1477 C C . ARG A 1 201 ? -9.098 20.966 12.054 1.00 84.75 201 ARG A C 1
ATOM 1479 O O . ARG A 1 201 ? -8.624 21.556 11.087 1.00 84.75 201 ARG A O 1
ATOM 1486 N N . MET A 1 202 ? -8.551 19.859 12.563 1.00 93.12 202 MET A N 1
ATOM 1487 C CA . MET A 1 202 ? -7.418 19.182 11.916 1.00 93.12 202 MET A CA 1
ATOM 1488 C C . MET A 1 202 ? -7.846 18.684 10.530 1.00 93.12 202 MET A C 1
ATOM 1490 O O . MET A 1 202 ? -8.829 17.941 10.433 1.00 93.12 202 MET A O 1
ATOM 1494 N N . ASN A 1 203 ? -7.119 19.093 9.485 1.00 94.00 203 ASN A N 1
ATOM 1495 C CA . ASN A 1 203 ? -7.363 18.657 8.113 1.00 94.00 203 ASN A CA 1
ATOM 1496 C C . ASN A 1 203 ? -6.496 17.431 7.777 1.00 94.00 203 ASN A C 1
ATOM 1498 O O . ASN A 1 203 ? -5.286 17.560 7.608 1.00 94.00 203 ASN A O 1
ATOM 1502 N N . PHE A 1 204 ? -7.125 16.257 7.678 1.00 96.12 204 PHE A N 1
ATOM 1503 C CA . PHE A 1 204 ? -6.463 15.002 7.305 1.00 96.12 204 PHE A CA 1
ATOM 1504 C C . PHE A 1 204 ? -6.496 14.718 5.798 1.00 96.12 204 PHE A C 1
ATOM 1506 O O . PHE A 1 204 ? -6.061 13.645 5.393 1.00 96.12 204 PHE A O 1
ATOM 1513 N N . GLU A 1 205 ? -7.021 15.621 4.970 1.00 96.19 205 GLU A N 1
ATOM 1514 C CA . GLU A 1 205 ? -7.133 15.401 3.528 1.00 96.19 205 GLU A CA 1
ATOM 1515 C C . GLU A 1 205 ? -5.766 15.209 2.857 1.00 96.19 205 GLU A C 1
ATOM 1517 O O . GLU A 1 205 ? -4.739 15.642 3.377 1.00 96.19 205 GLU A O 1
ATOM 1522 N N . GLY A 1 206 ? -5.747 14.611 1.670 1.00 94.88 206 GLY A N 1
ATOM 1523 C CA . GLY A 1 206 ? -4.589 14.487 0.790 1.00 94.88 206 GLY A CA 1
ATOM 1524 C C . GLY A 1 206 ? -3.990 13.087 0.714 1.00 94.88 206 GLY A C 1
ATOM 1525 O O . GLY A 1 206 ? -4.459 12.140 1.342 1.00 94.88 206 GLY A O 1
ATOM 1526 N N . LEU A 1 207 ? -2.920 12.984 -0.074 1.00 94.50 207 LEU A N 1
ATOM 1527 C CA . LEU A 1 207 ? -2.223 11.734 -0.335 1.00 94.50 207 LEU A CA 1
ATOM 1528 C C . LEU A 1 207 ? -1.145 11.480 0.722 1.00 94.50 207 LEU A C 1
ATOM 1530 O O . LEU A 1 207 ? -0.181 12.233 0.856 1.00 94.50 207 LEU A O 1
ATOM 1534 N N . TRP A 1 208 ? -1.320 10.401 1.474 1.00 96.75 208 TRP A N 1
ATOM 1535 C CA . TRP A 1 208 ? -0.477 10.006 2.594 1.00 96.75 208 TRP A CA 1
ATOM 1536 C C . TRP A 1 208 ? 0.305 8.741 2.269 1.00 96.75 208 TRP A C 1
ATOM 1538 O O . TRP A 1 208 ? -0.280 7.702 1.960 1.00 96.75 208 TRP A O 1
ATOM 1548 N N . THR A 1 209 ? 1.621 8.802 2.431 1.00 95.19 209 THR A N 1
ATOM 1549 C CA . THR A 1 209 ? 2.552 7.694 2.224 1.00 95.19 209 THR A CA 1
ATOM 1550 C C . THR A 1 209 ? 3.080 7.197 3.562 1.00 95.19 209 THR A C 1
ATOM 1552 O O . THR A 1 209 ? 3.501 7.978 4.408 1.00 95.19 209 THR A O 1
ATOM 1555 N N . PHE A 1 210 ? 3.041 5.887 3.784 1.00 95.56 210 PHE A N 1
ATOM 1556 C CA . PHE A 1 210 ? 3.518 5.267 5.016 1.00 95.56 210 PHE A CA 1
ATOM 1557 C C . PHE A 1 210 ? 5.039 5.373 5.142 1.00 95.56 210 PHE A C 1
ATOM 1559 O O . PHE A 1 210 ? 5.779 4.898 4.279 1.00 95.56 210 PHE A O 1
ATOM 1566 N N . ASP A 1 211 ? 5.495 5.957 6.246 1.00 95.62 211 ASP A N 1
ATOM 1567 C CA . ASP A 1 211 ? 6.906 6.106 6.571 1.00 95.62 211 ASP A CA 1
ATOM 1568 C C . ASP A 1 211 ? 7.355 4.939 7.456 1.00 95.62 211 ASP A C 1
ATOM 1570 O O . ASP A 1 211 ? 7.175 4.934 8.678 1.00 95.62 211 ASP A O 1
ATOM 1574 N N . THR A 1 212 ? 7.960 3.930 6.829 1.00 92.25 212 THR A N 1
ATOM 1575 C CA . THR A 1 212 ? 8.478 2.745 7.525 1.00 92.25 212 THR A CA 1
ATOM 1576 C C . THR A 1 212 ? 9.623 3.064 8.481 1.00 92.25 212 THR A C 1
ATOM 1578 O O . THR A 1 212 ? 9.873 2.276 9.385 1.00 92.25 212 THR A O 1
ATOM 1581 N N . SER A 1 213 ? 10.339 4.178 8.289 1.00 94.06 213 SER A N 1
ATOM 1582 C CA . SER A 1 213 ? 11.497 4.539 9.119 1.00 94.06 213 SER A CA 1
ATOM 1583 C C . SER A 1 213 ? 11.092 5.142 10.465 1.00 94.06 213 SER A C 1
ATOM 1585 O O . SER A 1 213 ? 11.823 5.014 11.445 1.00 94.06 213 SER A O 1
ATOM 1587 N N . ARG A 1 214 ? 9.909 5.769 10.519 1.00 96.88 214 ARG A N 1
ATOM 1588 C CA . ARG A 1 214 ? 9.345 6.399 11.724 1.00 96.88 214 ARG A CA 1
ATOM 1589 C C . ARG A 1 214 ? 8.230 5.586 12.382 1.00 96.88 214 ARG A C 1
ATOM 1591 O O . ARG A 1 214 ? 7.734 5.976 13.441 1.00 96.88 214 ARG A O 1
ATOM 1598 N N . SER A 1 215 ? 7.806 4.500 11.746 1.00 97.12 215 SER A N 1
ATOM 1599 C CA . SER A 1 215 ? 6.748 3.622 12.243 1.00 97.12 215 SER A CA 1
ATOM 1600 C C . SER A 1 215 ? 7.318 2.448 13.027 1.00 97.12 215 SER A C 1
ATOM 1602 O O . SER A 1 215 ? 8.374 1.917 12.689 1.00 97.12 215 SER A O 1
ATOM 1604 N N . ASP A 1 216 ? 6.582 2.007 14.039 1.00 97.56 216 ASP A N 1
ATOM 1605 C CA . ASP A 1 216 ? 6.933 0.810 14.796 1.00 97.56 216 ASP A CA 1
ATOM 1606 C C . ASP A 1 216 ? 6.659 -0.455 13.966 1.00 97.56 216 ASP A C 1
ATOM 1608 O O . ASP A 1 216 ? 5.734 -0.499 13.148 1.00 97.56 216 ASP A O 1
ATOM 1612 N N . ASP A 1 217 ? 7.421 -1.527 14.206 1.00 95.38 217 ASP A N 1
ATOM 1613 C CA . ASP A 1 217 ? 7.121 -2.835 13.615 1.00 95.38 217 ASP A CA 1
ATOM 1614 C C . ASP A 1 217 ? 5.777 -3.363 14.143 1.00 95.38 217 ASP A C 1
ATOM 1616 O O . ASP A 1 217 ? 5.569 -3.479 15.352 1.00 95.38 217 ASP A O 1
ATOM 1620 N N . TYR A 1 218 ? 4.880 -3.728 13.229 1.00 96.62 218 TYR A N 1
ATOM 1621 C CA . TYR A 1 218 ? 3.540 -4.251 13.508 1.00 96.62 218 TYR A CA 1
ATOM 1622 C C . TYR A 1 218 ? 3.332 -5.666 12.938 1.00 96.62 218 TYR A C 1
ATOM 1624 O O . TYR A 1 218 ? 2.202 -6.143 12.780 1.00 96.62 218 TYR A O 1
ATOM 1632 N N . THR A 1 219 ? 4.412 -6.380 12.605 1.00 95.44 219 THR A N 1
ATOM 1633 C CA . THR A 1 219 ? 4.319 -7.738 12.047 1.00 95.44 219 THR A CA 1
ATOM 1634 C C . THR A 1 219 ? 3.759 -8.770 13.032 1.00 95.44 219 THR A C 1
ATOM 1636 O O . THR A 1 219 ? 3.081 -9.712 12.616 1.00 95.44 219 THR A O 1
ATOM 1639 N N . ASP A 1 220 ? 3.986 -8.611 14.330 1.00 96.75 220 ASP A N 1
ATOM 1640 C CA . ASP A 1 220 ? 3.372 -9.422 15.387 1.00 96.75 220 ASP A CA 1
ATOM 1641 C C . ASP A 1 220 ? 1.861 -9.179 15.510 1.00 96.75 220 ASP A C 1
ATOM 1643 O O . ASP A 1 220 ? 1.102 -10.137 15.667 1.00 96.75 220 ASP A O 1
ATOM 1647 N N . VAL A 1 221 ? 1.411 -7.933 15.333 1.00 97.25 221 VAL A N 1
ATOM 1648 C CA . VAL A 1 221 ? -0.012 -7.566 15.263 1.00 97.25 221 VAL A CA 1
ATOM 1649 C C . VAL A 1 221 ? -0.684 -8.286 14.099 1.00 97.25 221 VAL A C 1
ATOM 1651 O O . VAL A 1 221 ? -1.668 -8.995 14.304 1.00 97.25 221 VAL A O 1
ATOM 1654 N N . LEU A 1 222 ? -0.105 -8.217 12.896 1.00 95.00 222 LEU A N 1
ATOM 1655 C CA . LEU A 1 222 ? -0.620 -8.959 11.738 1.00 95.00 222 LEU A CA 1
ATOM 1656 C C . LEU A 1 222 ? -0.659 -10.474 12.008 1.00 95.00 222 LEU A C 1
ATOM 1658 O O . LEU A 1 222 ? -1.607 -11.157 11.619 1.00 95.00 222 LEU A O 1
ATOM 1662 N N . ALA A 1 223 ? 0.353 -11.020 12.690 1.00 94.19 223 ALA A N 1
ATOM 1663 C CA . ALA A 1 223 ? 0.383 -12.438 13.044 1.00 94.19 223 ALA A CA 1
ATOM 1664 C C . ALA A 1 223 ? -0.769 -12.809 13.990 1.00 94.19 223 ALA A C 1
ATOM 1666 O O . ALA A 1 223 ? -1.457 -13.801 13.748 1.00 94.19 223 ALA A O 1
ATOM 1667 N N . ALA A 1 224 ? -1.010 -11.989 15.016 1.00 94.31 224 ALA A N 1
ATOM 1668 C CA . ALA A 1 224 ? -2.109 -12.153 15.963 1.00 94.31 224 ALA A CA 1
ATOM 1669 C C . ALA A 1 224 ? -3.492 -11.980 15.306 1.00 94.31 224 ALA A C 1
ATOM 1671 O O . ALA A 1 224 ? -4.466 -12.592 15.740 1.00 94.31 224 ALA A O 1
ATOM 1672 N N . GLN A 1 225 ? -3.582 -11.219 14.212 1.00 93.38 225 GLN A N 1
ATOM 1673 C CA . GLN A 1 225 ? -4.787 -11.120 13.381 1.00 93.38 225 GLN A CA 1
ATOM 1674 C C . GLN A 1 225 ? -5.005 -12.329 12.449 1.00 93.38 225 GLN A C 1
ATOM 1676 O O . GLN A 1 225 ? -5.999 -12.365 11.723 1.00 93.38 225 GLN A O 1
ATOM 1681 N N . GLY A 1 226 ? -4.103 -13.318 12.456 1.00 89.31 226 GLY A N 1
ATOM 1682 C CA . GLY A 1 226 ? -4.182 -14.518 11.619 1.00 89.31 226 GLY A CA 1
ATOM 1683 C C . GLY A 1 226 ? -3.551 -14.368 10.231 1.00 89.31 226 GLY A C 1
ATOM 1684 O O . GLY A 1 226 ? -3.699 -15.254 9.388 1.00 89.31 226 GLY A O 1
ATOM 1685 N N . VAL A 1 227 ? -2.825 -13.276 9.968 1.00 87.06 227 VAL A N 1
ATOM 1686 C CA . VAL A 1 227 ? -2.141 -13.064 8.685 1.00 87.06 227 VAL A CA 1
ATOM 1687 C C . VAL A 1 227 ? -0.924 -13.981 8.606 1.00 87.06 227 VAL A C 1
ATOM 1689 O O . VAL A 1 227 ? -0.041 -13.929 9.462 1.00 87.06 227 VAL A O 1
ATOM 1692 N N . SER A 1 228 ? -0.846 -14.822 7.571 1.00 84.94 228 SER A N 1
ATOM 1693 C CA . SER A 1 228 ? 0.252 -15.791 7.410 1.00 84.94 228 SER A CA 1
ATOM 1694 C C . SER A 1 228 ? 1.628 -15.121 7.285 1.00 84.94 228 SER A C 1
ATOM 1696 O O . SER A 1 228 ? 1.742 -14.016 6.757 1.00 84.94 228 SER A O 1
ATOM 1698 N N . TRP A 1 229 ? 2.694 -15.808 7.717 1.00 87.25 229 TRP A N 1
ATOM 1699 C CA . TRP A 1 229 ? 4.064 -15.265 7.717 1.00 87.25 229 TRP A CA 1
ATOM 1700 C C . TRP A 1 229 ? 4.492 -14.697 6.361 1.00 87.25 229 TRP A C 1
ATOM 1702 O O . TRP A 1 229 ? 5.076 -13.618 6.307 1.00 87.25 229 TRP A O 1
ATOM 1712 N N . VAL A 1 230 ? 4.140 -15.376 5.267 1.00 77.69 230 VAL A N 1
ATOM 1713 C CA . VAL A 1 230 ? 4.511 -14.934 3.920 1.00 77.69 230 VAL A CA 1
ATOM 1714 C C . VAL A 1 230 ? 3.794 -13.630 3.543 1.00 77.69 230 VAL A C 1
ATOM 1716 O O . VAL A 1 230 ? 4.440 -12.708 3.055 1.00 77.69 230 VAL A O 1
ATOM 1719 N N . VAL A 1 231 ? 2.494 -13.496 3.840 1.00 79.50 231 VAL A N 1
ATOM 1720 C CA . VAL A 1 231 ? 1.747 -12.240 3.597 1.00 79.50 231 VAL A CA 1
ATOM 1721 C C . VAL A 1 231 ? 2.341 -11.099 4.401 1.00 79.50 231 VAL A C 1
ATOM 1723 O O . VAL A 1 231 ? 2.476 -10.000 3.879 1.00 79.50 231 VAL A O 1
ATOM 1726 N N . ARG A 1 232 ? 2.760 -11.351 5.645 1.00 86.88 232 ARG A N 1
ATOM 1727 C CA . ARG A 1 232 ? 3.403 -10.322 6.471 1.00 86.88 232 ARG A CA 1
ATOM 1728 C C . ARG A 1 232 ? 4.711 -9.834 5.866 1.00 86.88 232 ARG A C 1
ATOM 1730 O O . ARG A 1 232 ? 4.976 -8.642 5.916 1.00 86.88 232 ARG A O 1
ATOM 1737 N N . LYS A 1 233 ? 5.508 -10.725 5.266 1.00 84.44 233 LYS A N 1
ATOM 1738 C CA . LYS A 1 233 ? 6.727 -10.330 4.542 1.00 84.44 233 LYS A CA 1
ATOM 1739 C C . LYS A 1 233 ? 6.418 -9.515 3.292 1.00 84.44 233 LYS A C 1
ATOM 1741 O O . LYS A 1 233 ? 7.140 -8.564 3.016 1.00 84.44 233 LYS A O 1
ATOM 1746 N N . VAL A 1 234 ? 5.330 -9.836 2.591 1.00 78.69 234 VAL A N 1
ATOM 1747 C CA . VAL A 1 234 ? 4.846 -8.999 1.489 1.00 78.69 234 VAL A CA 1
ATOM 1748 C C . VAL A 1 234 ? 4.442 -7.625 2.023 1.00 78.69 234 VAL A C 1
ATOM 1750 O O . VAL A 1 234 ? 5.032 -6.649 1.581 1.00 78.69 234 VAL A O 1
ATOM 1753 N N . ILE A 1 235 ? 3.543 -7.544 3.015 1.00 82.19 235 ILE A N 1
ATOM 1754 C CA . ILE A 1 235 ? 3.053 -6.282 3.610 1.00 82.19 235 ILE A CA 1
ATOM 1755 C C . ILE A 1 235 ? 4.198 -5.416 4.134 1.00 82.19 235 ILE A C 1
ATOM 1757 O O . ILE A 1 235 ? 4.250 -4.242 3.798 1.00 82.19 235 ILE A O 1
ATOM 1761 N N . ALA A 1 236 ? 5.139 -5.995 4.885 1.00 84.31 236 ALA A N 1
ATOM 1762 C CA . ALA A 1 236 ? 6.313 -5.284 5.395 1.00 84.31 236 ALA A CA 1
ATOM 1763 C C . ALA A 1 236 ? 7.179 -4.699 4.274 1.00 84.31 236 ALA A C 1
ATOM 1765 O O . ALA A 1 236 ? 7.914 -3.741 4.481 1.00 84.31 236 ALA A O 1
ATOM 1766 N N . GLY A 1 237 ? 7.105 -5.286 3.082 1.00 78.25 237 GLY A N 1
ATOM 1767 C CA . GLY A 1 237 ? 7.752 -4.741 1.915 1.00 78.25 237 GLY A CA 1
ATOM 1768 C C . GLY A 1 237 ? 6.964 -3.616 1.244 1.00 78.25 237 GLY A C 1
ATOM 1769 O O . GLY A 1 237 ? 7.586 -2.842 0.535 1.00 78.25 237 GLY A O 1
ATOM 1770 N N . LEU A 1 238 ? 5.641 -3.541 1.349 1.00 80.94 238 LEU A N 1
ATOM 1771 C CA . LEU A 1 238 ? 4.846 -2.615 0.538 1.00 80.94 238 LEU A CA 1
ATOM 1772 C C . LEU A 1 238 ? 4.946 -1.183 1.045 1.00 80.94 238 LEU A C 1
ATOM 1774 O O . LEU A 1 238 ? 4.793 -0.930 2.236 1.00 80.94 238 LEU A O 1
ATOM 1778 N N . GLN A 1 239 ? 5.088 -0.243 0.113 1.00 85.44 239 GLN A N 1
ATOM 1779 C CA . GLN A 1 239 ? 4.785 1.151 0.395 1.00 85.44 239 GLN A CA 1
ATOM 1780 C C . GLN A 1 239 ? 3.260 1.304 0.407 1.00 85.44 239 GLN A C 1
ATOM 1782 O O . GLN A 1 239 ? 2.589 1.009 -0.583 1.00 85.44 239 GLN A O 1
ATOM 1787 N N . LEU A 1 240 ? 2.704 1.689 1.554 1.00 90.06 240 LEU A N 1
ATOM 1788 C CA . LEU A 1 240 ? 1.268 1.907 1.705 1.00 90.06 240 LEU A CA 1
ATOM 1789 C C . LEU A 1 240 ? 0.962 3.376 1.418 1.00 90.06 240 LEU A C 1
ATOM 1791 O O . LEU A 1 240 ? 1.533 4.249 2.066 1.00 90.06 240 LEU A O 1
ATOM 1795 N N . THR A 1 241 ? 0.050 3.634 0.483 1.00 91.94 241 THR A N 1
ATOM 1796 C CA . THR A 1 241 ? -0.454 4.978 0.183 1.00 91.94 241 THR A CA 1
ATOM 1797 C C . THR A 1 241 ? -1.971 5.036 0.340 1.00 91.94 241 THR A C 1
ATOM 1799 O O . THR A 1 241 ? -2.683 4.093 -0.035 1.00 91.94 241 THR A O 1
ATOM 1802 N N . TYR A 1 242 ? -2.450 6.135 0.920 1.00 94.44 242 TYR A N 1
ATOM 1803 C CA . TYR A 1 242 ? -3.865 6.422 1.138 1.00 94.44 242 TYR A CA 1
ATOM 1804 C C . TYR A 1 242 ? -4.178 7.840 0.682 1.00 94.44 242 TYR A C 1
ATOM 1806 O O . TYR A 1 242 ? -3.576 8.784 1.184 1.00 94.44 242 TYR A O 1
ATOM 1814 N N . ASP A 1 243 ? -5.132 7.984 -0.226 1.00 94.94 243 ASP A N 1
ATOM 1815 C CA . ASP A 1 243 ? -5.761 9.269 -0.503 1.00 94.94 243 ASP A CA 1
ATOM 1816 C C . ASP A 1 243 ? -6.921 9.452 0.473 1.00 94.94 243 ASP A C 1
ATOM 1818 O O . ASP A 1 243 ? -7.839 8.627 0.520 1.00 94.94 243 ASP A O 1
ATOM 1822 N N . VAL A 1 244 ? -6.822 10.468 1.323 1.00 97.00 244 VAL A N 1
ATOM 1823 C CA . VAL A 1 244 ? -7.809 10.755 2.358 1.00 97.00 244 VAL A CA 1
ATOM 1824 C C . VAL A 1 244 ? -8.616 11.973 1.936 1.00 97.00 244 VAL A C 1
ATOM 1826 O O . VAL A 1 244 ? -8.058 13.030 1.660 1.00 97.00 244 VAL A O 1
ATOM 1829 N N . SER A 1 245 ? -9.937 11.852 1.946 1.00 96.12 245 SER A N 1
ATOM 1830 C CA . SER A 1 245 ? -10.863 12.958 1.723 1.00 96.12 245 SER A CA 1
ATOM 1831 C C . SER A 1 245 ? -11.835 13.079 2.892 1.00 96.12 245 SER A C 1
ATOM 1833 O O . SER A 1 245 ? -12.166 12.098 3.566 1.00 96.12 245 SER A O 1
ATOM 1835 N N . ILE A 1 246 ? -12.260 14.307 3.177 1.00 96.50 246 ILE A N 1
ATOM 1836 C CA . ILE A 1 246 ? -13.227 14.601 4.227 1.00 96.50 246 ILE A CA 1
ATOM 1837 C C . ILE A 1 246 ? -14.430 15.262 3.569 1.00 96.50 246 ILE A C 1
ATOM 1839 O O . ILE A 1 246 ? -14.298 16.246 2.849 1.00 96.50 246 ILE A O 1
ATOM 1843 N N . PHE A 1 247 ? -15.625 14.748 3.828 1.00 96.44 247 PHE A N 1
ATOM 1844 C CA . PHE A 1 247 ? -16.854 15.358 3.327 1.00 96.44 247 PHE A CA 1
ATOM 1845 C C . PHE A 1 247 ? -17.957 15.301 4.375 1.00 96.44 247 PHE A C 1
ATOM 1847 O O . PHE A 1 247 ? -17.928 14.483 5.290 1.00 96.44 247 PHE A O 1
ATOM 1854 N N . THR A 1 248 ? -18.941 16.186 4.253 1.00 97.25 248 THR A N 1
ATOM 1855 C CA . THR A 1 248 ? -20.142 16.154 5.091 1.00 97.25 248 THR A CA 1
ATOM 1856 C C . THR A 1 248 ? -21.255 15.467 4.312 1.00 97.25 248 THR A C 1
ATOM 1858 O O . THR A 1 248 ? -21.558 15.868 3.188 1.00 97.25 248 THR A O 1
ATOM 1861 N N . GLY A 1 249 ? -21.836 14.421 4.893 1.00 96.75 249 GLY A N 1
ATOM 1862 C CA . GLY A 1 249 ? -22.957 13.690 4.324 1.00 96.75 249 GLY A CA 1
ATOM 1863 C C . GLY A 1 249 ? -24.250 14.518 4.309 1.00 96.75 249 GLY A C 1
ATOM 1864 O O . GLY A 1 249 ? -24.329 15.585 4.926 1.00 96.75 249 GLY A O 1
ATOM 1865 N N . PRO A 1 250 ? -25.296 14.039 3.613 1.00 96.38 250 PRO A N 1
ATOM 1866 C CA . PRO A 1 250 ? -26.606 14.698 3.583 1.00 96.38 250 PRO A CA 1
ATOM 1867 C C . PRO A 1 250 ? -27.297 14.742 4.958 1.00 96.38 250 PRO A C 1
ATOM 1869 O O . PRO A 1 250 ? -28.185 15.561 5.175 1.00 96.38 250 PRO A O 1
ATOM 1872 N N . ASP A 1 251 ? -26.882 13.883 5.885 1.00 96.19 251 ASP A N 1
ATOM 1873 C CA . ASP A 1 251 ? -27.293 13.841 7.291 1.00 96.19 251 ASP A CA 1
ATOM 1874 C C . ASP A 1 251 ? -26.554 14.867 8.174 1.00 96.19 251 ASP A C 1
ATOM 1876 O O . ASP A 1 251 ? -26.828 14.972 9.370 1.00 96.19 251 ASP A O 1
ATOM 1880 N N . GLY A 1 252 ? -25.623 15.636 7.601 1.00 96.50 252 GLY A N 1
ATOM 1881 C CA . GLY A 1 252 ? -24.784 16.581 8.335 1.00 96.50 252 GLY A CA 1
ATOM 1882 C C . GLY A 1 252 ? -23.640 15.921 9.110 1.00 96.50 252 GLY A C 1
ATOM 1883 O O . GLY A 1 252 ? -22.910 16.626 9.812 1.00 96.50 252 GLY A O 1
ATOM 1884 N N . VAL A 1 253 ? -23.457 14.602 8.986 1.00 97.31 253 VAL A N 1
ATOM 1885 C CA . VAL A 1 253 ? -22.371 13.865 9.637 1.00 97.31 253 VAL A CA 1
ATOM 1886 C C . VAL A 1 253 ? -21.097 14.006 8.808 1.00 97.31 253 VAL A C 1
ATOM 1888 O O . VAL A 1 253 ? -21.108 13.971 7.581 1.00 97.31 253 VAL A O 1
ATOM 1891 N N . GLU A 1 254 ? -19.964 14.209 9.475 1.00 97.19 254 GLU A N 1
ATOM 1892 C CA . GLU A 1 254 ? -18.667 14.211 8.804 1.00 97.19 254 GLU A CA 1
ATOM 1893 C C . GLU A 1 254 ? -18.229 12.780 8.490 1.00 97.19 254 GLU A C 1
ATOM 1895 O O . GLU A 1 254 ? -18.258 11.907 9.357 1.00 97.19 254 GLU A O 1
ATOM 1900 N N . HIS A 1 255 ? -17.745 12.564 7.275 1.00 97.69 255 HIS A N 1
ATOM 1901 C CA . HIS A 1 255 ? -17.155 11.317 6.825 1.00 97.69 255 HIS A CA 1
ATOM 1902 C C . HIS A 1 255 ? -15.677 11.515 6.507 1.00 97.69 255 HIS A C 1
ATOM 1904 O O . HIS A 1 255 ? -15.279 12.531 5.936 1.00 97.69 255 HIS A O 1
ATOM 1910 N N . ILE A 1 256 ? -14.876 10.510 6.852 1.00 97.56 256 ILE A N 1
ATOM 1911 C CA . ILE A 1 256 ? -13.516 10.346 6.348 1.00 97.56 256 ILE A CA 1
ATOM 1912 C C . ILE A 1 256 ? -13.528 9.189 5.375 1.00 97.56 256 ILE A C 1
ATOM 1914 O O . ILE A 1 256 ? -13.864 8.059 5.733 1.00 97.56 256 ILE A O 1
ATOM 1918 N N . GLU A 1 257 ? -13.125 9.476 4.155 1.00 97.19 257 GLU A N 1
ATOM 1919 C CA . GLU A 1 257 ? -12.926 8.493 3.116 1.00 97.19 257 GLU A CA 1
ATOM 1920 C C . GLU A 1 257 ? -11.438 8.292 2.886 1.00 97.19 257 GLU A C 1
ATOM 1922 O O . GLU A 1 257 ? -10.670 9.239 2.785 1.00 97.19 257 GLU A O 1
ATOM 1927 N N . SER A 1 258 ? -11.028 7.032 2.863 1.00 95.00 258 SER A N 1
ATOM 1928 C CA . SER A 1 258 ? -9.660 6.618 2.602 1.00 95.00 258 SER A CA 1
ATOM 1929 C C . SER A 1 258 ? -9.677 5.673 1.415 1.00 95.00 258 SER A C 1
ATOM 1931 O O . SER A 1 258 ? -10.231 4.574 1.492 1.00 95.00 258 SER A O 1
ATOM 1933 N N . ILE A 1 259 ? -9.039 6.084 0.329 1.00 91.62 259 ILE A N 1
ATOM 1934 C CA . ILE A 1 259 ? -8.876 5.291 -0.882 1.00 91.62 259 ILE A CA 1
ATOM 1935 C C . ILE A 1 259 ? -7.441 4.781 -0.893 1.00 91.62 259 ILE A C 1
ATOM 1937 O O . ILE A 1 259 ? -6.485 5.554 -0.906 1.00 91.62 259 ILE A O 1
ATOM 1941 N N . ASN A 1 260 ? -7.261 3.463 -0.847 1.00 87.12 260 ASN A N 1
ATOM 1942 C CA . ASN A 1 260 ? -5.921 2.901 -0.983 1.00 87.12 260 ASN A CA 1
ATOM 1943 C C . ASN A 1 260 ? -5.448 2.961 -2.446 1.00 87.12 260 ASN A C 1
ATOM 1945 O O . ASN A 1 260 ? -6.233 3.189 -3.365 1.00 87.12 260 ASN A O 1
ATOM 1949 N N . ALA A 1 261 ? -4.171 2.661 -2.690 1.00 73.69 261 ALA A N 1
ATOM 1950 C CA . ALA A 1 261 ? -3.599 2.618 -4.041 1.00 73.69 261 ALA A CA 1
ATOM 1951 C C . ALA A 1 261 ? -4.449 1.827 -5.073 1.00 73.69 261 ALA A C 1
ATOM 1953 O O . ALA A 1 261 ? -4.437 2.132 -6.265 1.00 73.69 261 ALA A O 1
ATOM 1954 N N . LYS A 1 262 ? -5.216 0.830 -4.623 1.00 66.50 262 LYS A N 1
ATOM 1955 C CA . LYS A 1 262 ? -6.016 -0.096 -5.440 1.00 66.50 262 LYS A CA 1
ATOM 1956 C C . LYS A 1 262 ? -7.411 0.445 -5.759 1.00 66.50 262 LYS A C 1
ATOM 1958 O O . LYS A 1 262 ? -8.205 -0.267 -6.363 1.00 66.50 262 LYS A O 1
ATOM 1963 N N . GLY A 1 263 ? -7.733 1.653 -5.299 1.00 79.38 263 GLY A N 1
ATOM 1964 C CA . GLY A 1 263 ? -9.078 2.212 -5.383 1.00 79.38 263 GLY A CA 1
ATOM 1965 C C . GLY A 1 263 ? -10.052 1.611 -4.368 1.00 79.38 263 GLY A C 1
ATOM 1966 O O . GLY A 1 263 ? -11.234 1.939 -4.405 1.00 79.38 263 GLY A O 1
ATOM 1967 N N . ALA A 1 264 ? -9.595 0.734 -3.459 1.00 81.44 264 ALA A N 1
ATOM 1968 C CA . ALA A 1 264 ? -10.477 0.216 -2.423 1.00 81.44 264 ALA A CA 1
ATOM 1969 C C . ALA A 1 264 ? -10.758 1.339 -1.427 1.00 81.44 264 ALA A C 1
ATOM 1971 O O . ALA A 1 264 ? -9.841 1.903 -0.820 1.00 81.44 264 ALA A O 1
ATOM 1972 N N . LYS A 1 265 ? -12.041 1.649 -1.306 1.00 92.12 265 LYS A N 1
ATOM 1973 C CA . LYS A 1 265 ? -12.574 2.766 -0.547 1.00 92.12 265 LYS A CA 1
ATOM 1974 C C . LYS A 1 265 ? -13.045 2.280 0.818 1.00 92.12 265 LYS A C 1
ATOM 1976 O O . LYS A 1 265 ? -13.822 1.334 0.900 1.00 92.12 265 LYS A O 1
ATOM 1981 N N . GLN A 1 266 ? -12.583 2.939 1.872 1.00 93.62 266 GLN A N 1
ATOM 1982 C CA . GLN A 1 266 ? -13.095 2.795 3.234 1.00 93.62 266 GLN A CA 1
ATOM 1983 C C . GLN A 1 266 ? -13.702 4.127 3.660 1.00 93.62 266 GLN A C 1
ATOM 1985 O O . GLN A 1 266 ? -13.045 5.158 3.539 1.00 93.62 266 GLN A O 1
ATOM 1990 N N . VAL A 1 267 ? -14.943 4.109 4.146 1.00 96.00 267 VAL A N 1
ATOM 1991 C CA . VAL A 1 267 ? -15.654 5.315 4.590 1.00 96.00 267 VAL A CA 1
ATOM 1992 C C . VAL A 1 267 ? -16.012 5.167 6.060 1.00 96.00 267 VAL A C 1
ATOM 1994 O O . VAL A 1 267 ? -16.701 4.227 6.450 1.00 96.00 267 VAL A O 1
ATOM 1997 N N . PHE A 1 268 ? -15.571 6.122 6.871 1.00 97.19 268 PHE A N 1
ATOM 1998 C CA . PHE A 1 268 ? -15.864 6.198 8.294 1.00 97.19 268 PHE A CA 1
ATOM 1999 C C . PHE A 1 268 ? -16.739 7.420 8.565 1.00 97.19 268 PHE A C 1
ATOM 2001 O O . PHE A 1 268 ? -16.289 8.547 8.378 1.00 97.19 268 PHE A O 1
ATOM 2008 N N . ALA A 1 269 ? -17.974 7.210 9.019 1.00 97.88 269 ALA A N 1
ATOM 2009 C CA . ALA A 1 269 ? -18.777 8.286 9.597 1.00 97.88 269 ALA A CA 1
ATOM 2010 C C . ALA A 1 269 ? -18.243 8.608 11.002 1.00 97.88 269 ALA A C 1
ATOM 2012 O O . ALA A 1 269 ? -18.023 7.695 11.799 1.00 97.88 269 ALA A O 1
ATOM 2013 N N . LEU A 1 270 ? -18.000 9.886 11.293 1.00 97.88 270 LEU A N 1
ATOM 2014 C CA . LEU A 1 270 ? -17.395 10.357 12.543 1.00 97.88 270 LEU A CA 1
ATOM 2015 C C . LEU A 1 270 ? -18.439 10.667 13.627 1.00 97.88 270 LEU A C 1
ATOM 2017 O O . LEU A 1 270 ? -18.359 11.695 14.299 1.00 97.88 270 LEU A O 1
ATOM 2021 N N . ASP A 1 271 ? -19.424 9.791 13.788 1.00 98.00 271 ASP A N 1
ATOM 2022 C CA . ASP A 1 271 ? -20.562 9.960 14.700 1.00 98.00 271 ASP A CA 1
ATOM 2023 C C . ASP A 1 271 ? -20.503 9.069 15.949 1.00 98.00 271 ASP A C 1
ATOM 2025 O O . ASP A 1 271 ? -21.417 9.091 16.771 1.00 98.00 271 ASP A O 1
ATOM 2029 N N . GLY A 1 272 ? -19.446 8.268 16.101 1.00 97.94 272 GLY A N 1
ATOM 2030 C CA . GLY A 1 272 ? -19.312 7.324 17.208 1.00 97.94 272 GLY A CA 1
ATOM 2031 C C . GLY A 1 272 ? -20.278 6.141 17.125 1.00 97.94 272 GLY A C 1
ATOM 2032 O O . GLY A 1 272 ? -20.437 5.420 18.108 1.00 97.94 272 GLY A O 1
ATOM 2033 N N . VAL A 1 273 ? -20.915 5.906 15.973 1.00 98.31 273 VAL A N 1
ATOM 2034 C CA . VAL A 1 273 ? -21.824 4.771 15.787 1.00 98.31 273 VAL A CA 1
ATOM 2035 C C . VAL A 1 273 ? -21.069 3.585 15.196 1.00 98.31 273 VAL A C 1
ATOM 2037 O O . VAL A 1 273 ? -20.427 3.667 14.145 1.00 98.31 273 VAL A O 1
ATOM 2040 N N . GLU A 1 274 ? -21.162 2.451 15.886 1.00 98.25 274 GLU A N 1
ATOM 2041 C CA . GLU A 1 274 ? -20.571 1.191 15.455 1.00 98.25 274 GLU A CA 1
ATOM 2042 C C . GLU A 1 274 ? -21.320 0.610 14.240 1.00 98.25 274 GLU A C 1
ATOM 2044 O O . GLU A 1 274 ? -22.543 0.461 14.259 1.00 98.25 274 GLU A O 1
ATOM 2049 N N . ARG A 1 275 ? -20.581 0.255 13.183 1.00 97.56 275 ARG A N 1
ATOM 2050 C CA . ARG A 1 275 ? -21.097 -0.302 11.925 1.00 97.56 275 ARG A CA 1
ATOM 2051 C C . ARG A 1 275 ? -20.323 -1.547 11.521 1.00 97.56 275 ARG A C 1
ATOM 2053 O O . ARG A 1 275 ? -19.108 -1.608 11.687 1.00 97.56 275 ARG A O 1
ATOM 2060 N N . GLN A 1 276 ? -21.021 -2.521 10.945 1.00 97.50 276 GLN A N 1
ATOM 2061 C CA . GLN A 1 276 ? -20.372 -3.686 10.351 1.00 97.50 276 GLN A CA 1
ATOM 2062 C C . GLN A 1 276 ? -19.869 -3.363 8.948 1.00 97.50 276 GLN A C 1
ATOM 2064 O O . GLN A 1 276 ? -20.577 -2.747 8.155 1.00 97.50 276 GLN A O 1
ATOM 2069 N N . ASP A 1 277 ? -18.667 -3.832 8.649 1.00 94.62 277 ASP A N 1
ATOM 2070 C CA . ASP A 1 277 ? -18.055 -3.774 7.331 1.00 94.62 277 ASP A CA 1
ATOM 2071 C C . ASP A 1 277 ? -17.438 -5.138 6.989 1.00 94.62 277 ASP A C 1
ATOM 2073 O O . ASP A 1 277 ? -17.107 -5.933 7.876 1.00 94.62 277 ASP A O 1
ATOM 2077 N N . THR A 1 278 ? -17.313 -5.446 5.701 1.00 91.25 278 THR A N 1
ATOM 2078 C CA . THR A 1 278 ? -16.693 -6.688 5.226 1.00 91.25 278 THR A CA 1
ATOM 2079 C C . THR A 1 278 ? -15.334 -6.383 4.621 1.00 91.25 278 THR A C 1
ATOM 2081 O O . THR A 1 278 ? -15.221 -5.951 3.477 1.00 91.25 278 THR A O 1
ATOM 2084 N N . ASP A 1 279 ? -14.283 -6.676 5.379 1.00 88.12 279 ASP A N 1
ATOM 2085 C CA . ASP A 1 279 ? -12.907 -6.549 4.920 1.00 88.12 279 ASP A CA 1
ATOM 2086 C C . ASP A 1 279 ? -12.449 -7.819 4.184 1.00 88.12 279 ASP A C 1
ATOM 2088 O O . ASP A 1 279 ? -12.728 -8.949 4.599 1.00 88.12 279 ASP A O 1
ATOM 2092 N N . GLN A 1 280 ? -11.707 -7.648 3.088 1.00 78.50 280 GLN A N 1
ATOM 2093 C CA . GLN A 1 280 ? -11.238 -8.770 2.265 1.00 78.50 280 GLN A CA 1
ATOM 2094 C C . GLN A 1 280 ? -10.254 -9.694 2.999 1.00 78.50 280 GLN A C 1
ATOM 2096 O O . GLN A 1 280 ? -10.206 -10.893 2.717 1.00 78.50 280 GLN A O 1
ATOM 2101 N N . LEU A 1 281 ? -9.453 -9.154 3.919 1.00 78.62 281 LEU A N 1
ATOM 2102 C CA . LEU A 1 281 ? -8.436 -9.894 4.661 1.00 78.62 281 LEU A CA 1
ATOM 2103 C C . LEU A 1 281 ? -8.987 -10.435 5.986 1.00 78.62 281 LEU A C 1
ATOM 2105 O O . LEU A 1 281 ? -8.656 -11.556 6.384 1.00 78.62 281 LEU A O 1
ATOM 2109 N N . PHE A 1 282 ? -9.835 -9.660 6.664 1.00 85.38 282 PHE A N 1
ATOM 2110 C CA . PHE A 1 282 ? -10.292 -9.964 8.024 1.00 85.38 282 PHE A CA 1
ATOM 2111 C C . PHE A 1 282 ? -11.735 -10.484 8.111 1.00 85.38 282 PHE A C 1
ATOM 2113 O O . PHE A 1 282 ? -12.128 -11.006 9.160 1.00 85.38 282 PHE A O 1
ATOM 2120 N N . GLY A 1 283 ? -12.497 -10.431 7.015 1.00 88.94 283 GLY A N 1
ATOM 2121 C CA . GLY A 1 283 ? -13.916 -10.777 6.978 1.00 88.94 283 GLY A CA 1
ATOM 2122 C C . GLY A 1 283 ? -14.778 -9.692 7.619 1.00 88.94 283 GLY A C 1
ATOM 2123 O O . GLY A 1 283 ? -14.455 -8.512 7.547 1.00 88.94 283 GLY A O 1
ATOM 2124 N N . VAL A 1 284 ? -15.875 -10.093 8.265 1.00 93.75 284 VAL A N 1
ATOM 2125 C CA . VAL A 1 284 ? -16.768 -9.145 8.946 1.00 93.75 284 VAL A CA 1
ATOM 2126 C C . VAL A 1 284 ? -16.053 -8.525 10.147 1.00 93.75 284 VAL A C 1
ATOM 2128 O O . VAL A 1 284 ? -15.684 -9.219 11.106 1.00 93.75 284 VAL A O 1
ATOM 2131 N N . ILE A 1 285 ? -15.867 -7.214 10.083 1.00 96.38 285 ILE A N 1
ATOM 2132 C CA . ILE A 1 285 ? -15.322 -6.369 11.140 1.00 96.38 285 ILE A CA 1
ATOM 2133 C C . ILE A 1 285 ? -16.385 -5.367 11.571 1.00 96.38 285 ILE A C 1
ATOM 2135 O O . ILE A 1 285 ? -17.290 -5.036 10.814 1.00 96.38 285 ILE A O 1
ATOM 2139 N N . SER A 1 286 ? -16.289 -4.902 12.810 1.00 97.62 286 SER A N 1
ATOM 2140 C CA . SER A 1 286 ? -17.124 -3.816 13.304 1.00 97.62 286 SER A CA 1
ATOM 2141 C C . SER A 1 286 ? -16.258 -2.600 13.563 1.00 97.62 286 SER A C 1
ATOM 2143 O O . SER A 1 286 ? -15.269 -2.709 14.293 1.00 97.62 286 SER A O 1
ATOM 2145 N N . CYS A 1 287 ? -16.617 -1.481 12.948 1.00 97.88 287 CYS A N 1
ATOM 2146 C CA . CYS A 1 287 ? -15.862 -0.242 12.930 1.00 97.88 287 CYS A CA 1
ATOM 2147 C C . CYS A 1 287 ? -16.692 0.889 13.540 1.00 97.88 287 CYS A C 1
ATOM 2149 O O . CYS A 1 287 ? -17.883 1.011 13.275 1.00 97.88 287 CYS A O 1
ATOM 2151 N N . MET A 1 288 ? -16.056 1.741 14.329 1.00 98.19 288 MET A N 1
ATOM 2152 C CA . MET A 1 288 ? -16.639 2.956 14.891 1.00 98.19 288 MET A CA 1
ATOM 2153 C C . MET A 1 288 ? -15.604 4.063 14.754 1.00 98.19 288 MET A C 1
ATOM 2155 O O . MET A 1 288 ? -14.431 3.835 15.055 1.00 98.19 288 MET A O 1
ATOM 2159 N N . ALA A 1 289 ? -16.010 5.247 14.313 1.00 98.44 289 ALA A N 1
ATOM 2160 C CA . ALA A 1 289 ? -15.124 6.397 14.259 1.00 98.44 289 ALA A CA 1
ATOM 2161 C C . ALA A 1 289 ? -15.805 7.621 14.859 1.00 98.44 289 ALA A C 1
ATOM 2163 O O . ALA A 1 289 ? -17.010 7.800 14.730 1.00 98.44 289 ALA A O 1
ATOM 2164 N N . GLU A 1 290 ? -15.032 8.464 15.525 1.00 98.00 290 GLU A N 1
ATOM 2165 C CA . GLU A 1 290 ? -15.516 9.710 16.111 1.00 98.00 290 GLU A CA 1
ATOM 2166 C C . GLU A 1 290 ? -14.413 10.764 16.091 1.00 98.00 290 GLU A C 1
ATOM 2168 O O . GLU A 1 290 ? -13.216 10.449 16.081 1.00 98.00 290 GLU A O 1
ATOM 2173 N N . ARG A 1 291 ? -14.817 12.032 16.111 1.00 96.69 291 ARG A N 1
ATOM 2174 C CA . ARG A 1 291 ? -13.907 13.155 16.316 1.00 96.69 291 ARG A CA 1
ATOM 2175 C C . ARG A 1 291 ? -13.978 13.591 17.774 1.00 96.69 291 ARG A C 1
ATOM 2177 O O . ARG A 1 291 ? -15.061 13.841 18.294 1.00 96.69 291 ARG A O 1
ATOM 2184 N N . ASP A 1 292 ? -12.834 13.694 18.438 1.00 95.88 292 ASP A N 1
ATOM 2185 C CA . ASP A 1 292 ? -12.801 14.140 19.828 1.00 95.88 292 ASP A CA 1
ATOM 2186 C C . ASP A 1 292 ? -12.816 15.674 19.964 1.00 95.88 292 ASP A C 1
ATOM 2188 O O . ASP A 1 292 ? -12.766 16.424 18.986 1.00 95.88 292 ASP A O 1
ATOM 2192 N N . VAL A 1 293 ? -12.850 16.159 21.209 1.00 93.06 293 VAL A N 1
ATOM 2193 C CA . VAL A 1 293 ? -12.858 17.598 21.539 1.00 93.06 293 VAL A CA 1
ATOM 2194 C C . VAL A 1 293 ? -11.602 18.350 21.079 1.00 93.06 293 VAL A C 1
ATOM 2196 O O . VAL A 1 293 ? -11.580 19.583 21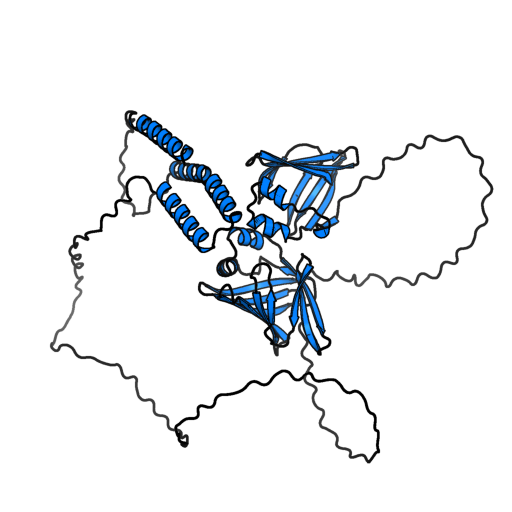.056 1.00 93.06 293 VAL A O 1
ATOM 2199 N N . GLU A 1 294 ? -10.528 17.641 20.737 1.00 94.06 294 GLU A N 1
ATOM 2200 C CA . GLU A 1 294 ? -9.289 18.188 20.181 1.00 94.06 294 GLU A CA 1
ATOM 2201 C C . GLU A 1 294 ? -9.264 18.177 18.654 1.00 94.06 294 GLU A C 1
ATOM 2203 O O . GLU A 1 294 ? -8.346 18.735 18.057 1.00 94.06 294 GLU A O 1
ATOM 2208 N N . GLY A 1 295 ? -10.292 17.619 18.018 1.00 94.38 295 GLY A N 1
ATOM 2209 C CA . GLY A 1 295 ? -10.338 17.445 16.577 1.00 94.38 295 GLY A CA 1
ATOM 2210 C C . GLY A 1 295 ? -9.544 16.232 16.096 1.00 94.38 295 GLY A C 1
ATOM 2211 O O . GLY A 1 295 ? -9.405 16.075 14.884 1.00 94.38 295 GLY A O 1
ATOM 2212 N N . ARG A 1 296 ? -9.049 15.371 16.994 1.00 96.56 296 ARG A N 1
ATOM 2213 C CA . ARG A 1 296 ? -8.398 14.105 16.633 1.00 96.56 296 ARG A CA 1
ATOM 2214 C C . ARG A 1 296 ? -9.454 13.099 16.198 1.00 96.56 296 ARG A C 1
ATOM 2216 O O . ARG A 1 296 ? -10.583 13.131 16.685 1.00 96.56 296 ARG A O 1
ATOM 2223 N N . VAL A 1 297 ? -9.078 12.188 15.309 1.00 97.62 297 VAL A N 1
ATOM 2224 C CA . VAL A 1 297 ? -9.964 11.105 14.866 1.00 97.62 297 VAL A CA 1
ATOM 2225 C C . VAL A 1 297 ? -9.641 9.866 15.683 1.00 97.62 297 VAL A C 1
ATOM 2227 O O . VAL A 1 297 ? -8.494 9.417 15.691 1.00 97.62 297 VAL A O 1
ATOM 2230 N N . ARG A 1 298 ? -10.638 9.312 16.370 1.00 98.38 298 ARG A N 1
ATOM 2231 C CA . ARG A 1 298 ? -10.540 8.008 17.027 1.00 98.38 298 ARG A CA 1
ATOM 2232 C C . ARG A 1 298 ? -11.261 6.979 16.180 1.00 98.38 298 ARG A C 1
ATOM 2234 O O . ARG A 1 298 ? -12.413 7.184 15.820 1.00 98.38 298 ARG A O 1
ATOM 2241 N N . VAL A 1 299 ? -10.583 5.882 15.877 1.00 98.06 299 VAL A N 1
ATOM 2242 C CA . VAL A 1 299 ? -11.133 4.748 15.133 1.00 98.06 299 VAL A CA 1
ATOM 2243 C C . VAL A 1 299 ? -11.017 3.510 16.002 1.00 98.06 299 VAL A C 1
ATOM 2245 O O . VAL A 1 299 ? -9.956 3.230 16.553 1.00 98.06 299 VAL A O 1
ATOM 2248 N N . PHE A 1 300 ? -12.094 2.751 16.103 1.00 98.12 300 PHE A N 1
ATOM 2249 C CA . PHE A 1 300 ? -12.150 1.479 16.800 1.00 98.12 300 PHE A CA 1
ATOM 2250 C C . PHE A 1 300 ? -12.581 0.412 15.807 1.00 98.12 300 PHE A C 1
ATOM 2252 O O . PHE A 1 300 ? -13.554 0.596 15.084 1.00 98.12 300 PHE A O 1
ATOM 2259 N N . ALA A 1 301 ? -11.866 -0.705 15.780 1.00 97.69 301 ALA A N 1
ATOM 2260 C CA . ALA A 1 301 ? -12.178 -1.858 14.955 1.00 97.69 301 ALA A CA 1
ATOM 2261 C C . ALA A 1 301 ? -12.112 -3.132 15.799 1.00 97.69 301 ALA A C 1
ATOM 2263 O O . ALA A 1 301 ? -11.181 -3.325 16.583 1.00 97.69 301 ALA A O 1
ATOM 2264 N N . LYS A 1 302 ? -13.074 -4.037 15.628 1.00 97.62 302 LYS A N 1
ATOM 2265 C CA . LYS A 1 302 ? -13.046 -5.366 16.253 1.00 97.62 302 LYS A CA 1
ATOM 2266 C C . LYS A 1 302 ? -13.441 -6.448 15.259 1.00 97.62 302 LYS A C 1
ATOM 2268 O O . LYS A 1 302 ? -14.371 -6.275 14.476 1.00 97.62 302 LYS A O 1
ATOM 2273 N N . SER A 1 303 ? -12.752 -7.585 15.310 1.00 96.44 303 SER A N 1
ATOM 2274 C CA . SER A 1 303 ? -13.087 -8.762 14.504 1.00 96.44 303 SER A CA 1
ATOM 2275 C C . SER A 1 303 ? -13.810 -9.790 15.362 1.00 96.44 303 SER A C 1
ATOM 2277 O O . SER A 1 303 ? -13.219 -10.366 16.277 1.00 96.44 303 SER A O 1
ATOM 2279 N N . ALA A 1 304 ? -15.073 -10.073 15.035 1.00 92.00 304 ALA A N 1
ATOM 2280 C CA . ALA A 1 304 ? -15.831 -11.134 15.700 1.00 92.00 304 ALA A CA 1
ATOM 2281 C C . ALA A 1 304 ? -15.224 -12.520 15.418 1.00 92.00 304 ALA A C 1
ATOM 2283 O O . ALA A 1 304 ? -15.148 -13.364 16.308 1.00 92.00 304 ALA A O 1
ATOM 2284 N N . LYS A 1 305 ? -14.735 -12.730 14.188 1.00 90.62 305 LYS A N 1
ATOM 2285 C CA . LYS A 1 305 ? -14.141 -13.995 13.737 1.00 90.62 305 LYS A CA 1
ATOM 2286 C C . LYS A 1 305 ? -12.834 -14.321 14.459 1.00 90.62 305 LYS A C 1
ATOM 2288 O O . LYS A 1 305 ? -12.641 -15.452 14.894 1.00 90.62 305 LYS A O 1
ATOM 2293 N N . ASN A 1 306 ? -11.939 -13.340 14.561 1.00 91.94 306 ASN A N 1
ATOM 2294 C CA . ASN A 1 306 ? -10.584 -13.553 15.075 1.00 91.94 306 ASN A CA 1
ATOM 2295 C C . ASN A 1 306 ? -10.416 -13.108 16.539 1.00 91.94 306 ASN A C 1
ATOM 2297 O O . ASN A 1 306 ? -9.386 -13.390 17.147 1.00 91.94 306 ASN A O 1
ATOM 2301 N N . GLY A 1 307 ? -11.418 -12.447 17.126 1.00 95.44 307 GLY A N 1
ATOM 2302 C CA . GLY A 1 307 ? -11.431 -12.079 18.543 1.00 95.44 307 GLY A CA 1
ATOM 2303 C C . GLY A 1 307 ? -10.379 -11.041 18.932 1.00 95.44 307 GLY A C 1
ATOM 2304 O O . GLY A 1 307 ? -9.898 -11.071 20.063 1.00 95.44 307 GLY A O 1
ATOM 2305 N N . TRP A 1 308 ? -10.003 -10.156 18.008 1.00 97.69 308 TRP A N 1
ATOM 2306 C CA . TRP A 1 308 ? -9.117 -9.025 18.281 1.00 97.69 308 TRP A CA 1
ATOM 2307 C C . TRP A 1 308 ? -9.874 -7.695 18.250 1.00 97.69 308 TRP A C 1
ATOM 2309 O O . TRP A 1 308 ? -10.915 -7.568 17.596 1.00 97.69 308 TRP A O 1
ATOM 2319 N N . LYS A 1 309 ? -9.324 -6.707 18.952 1.00 98.25 309 LYS A N 1
ATOM 2320 C CA . LYS A 1 309 ? -9.760 -5.312 19.008 1.00 98.25 309 LYS A CA 1
ATOM 2321 C C . LYS A 1 309 ? -8.576 -4.409 18.691 1.00 98.25 309 LYS A C 1
ATOM 2323 O O . LYS A 1 309 ? -7.426 -4.749 18.960 1.00 98.25 309 LYS A O 1
ATOM 2328 N N . ASN A 1 310 ? -8.866 -3.264 18.106 1.00 97.94 310 ASN A N 1
ATOM 2329 C CA . ASN A 1 310 ? -7.879 -2.285 17.710 1.00 97.94 310 ASN A CA 1
ATOM 2330 C C . ASN A 1 310 ? -8.479 -0.893 17.885 1.00 97.94 310 ASN A C 1
ATOM 2332 O O . ASN A 1 310 ? -9.567 -0.637 17.372 1.00 97.94 310 ASN A O 1
ATOM 2336 N N . SER A 1 311 ? -7.800 -0.010 18.602 1.00 98.12 311 SER A N 1
ATOM 2337 C CA . SER A 1 311 ? -8.146 1.407 18.667 1.00 98.12 311 SER A CA 1
ATOM 2338 C C . SER A 1 311 ? -6.997 2.228 18.101 1.00 98.12 311 SER A C 1
ATOM 2340 O O . SER A 1 311 ? -5.831 1.887 18.277 1.00 98.12 311 SER A O 1
ATOM 2342 N N . ALA A 1 312 ? -7.312 3.299 17.385 1.00 98.12 312 ALA A N 1
ATOM 2343 C CA . ALA A 1 312 ? -6.335 4.185 16.781 1.00 98.12 312 ALA A CA 1
ATOM 2344 C C . ALA A 1 312 ? -6.746 5.639 16.991 1.00 98.12 312 ALA A C 1
ATOM 2346 O O . ALA A 1 312 ? -7.887 6.001 16.719 1.00 98.12 312 ALA A O 1
ATOM 2347 N N . THR A 1 313 ? -5.802 6.480 17.402 1.00 98.38 313 THR A N 1
ATOM 2348 C CA . THR A 1 313 ? -5.978 7.936 17.470 1.00 98.38 313 THR A CA 1
ATOM 2349 C C . THR A 1 313 ? -5.094 8.590 16.422 1.00 98.38 313 THR A C 1
ATOM 2351 O O . THR A 1 313 ? -3.876 8.390 16.426 1.00 98.38 313 THR A O 1
ATOM 2354 N N . TRP A 1 314 ? -5.700 9.354 15.517 1.00 98.00 314 TRP A N 1
ATOM 2355 C CA . TRP A 1 314 ? -5.009 10.053 14.440 1.00 98.00 314 TRP A CA 1
ATOM 2356 C C . TRP A 1 314 ? -4.753 11.498 14.859 1.00 98.00 314 TRP A C 1
ATOM 2358 O O . TRP A 1 314 ? -5.662 12.211 15.289 1.00 98.00 314 TRP A O 1
ATOM 2368 N N . THR A 1 315 ? -3.505 11.925 14.719 1.00 97.38 315 THR A N 1
ATOM 2369 C CA . THR A 1 315 ? -3.034 13.276 15.040 1.00 97.38 315 THR A CA 1
ATOM 2370 C C . THR A 1 315 ? -2.180 13.810 13.904 1.00 97.38 315 THR A C 1
ATOM 2372 O O . THR A 1 315 ? -1.477 13.031 13.262 1.00 97.38 315 THR A O 1
ATOM 2375 N N . LEU A 1 316 ? -2.183 15.123 13.698 1.00 96.69 316 LEU A N 1
ATOM 2376 C CA . LEU A 1 316 ? -1.218 15.794 12.830 1.00 96.69 316 LEU A CA 1
ATOM 2377 C C . LEU A 1 316 ? -0.100 16.372 13.699 1.00 96.69 316 LEU A C 1
ATOM 2379 O O . LEU A 1 316 ? -0.365 17.218 14.550 1.00 96.69 316 LEU A O 1
ATOM 2383 N N . GLU A 1 317 ? 1.130 15.896 13.509 1.00 96.19 317 GLU A N 1
ATOM 2384 C CA . GLU A 1 317 ? 2.316 16.517 14.124 1.00 96.19 317 GLU A CA 1
ATOM 2385 C C . GLU A 1 317 ? 2.722 17.781 13.359 1.00 96.19 317 GLU A C 1
ATOM 2387 O O . GLU A 1 317 ? 3.202 18.748 13.944 1.00 96.19 317 GLU A O 1
ATOM 2392 N N . SER A 1 318 ? 2.483 17.782 12.048 1.00 95.19 318 SER A N 1
ATOM 2393 C CA . SER A 1 318 ? 2.628 18.925 11.151 1.00 95.19 318 SER A CA 1
ATOM 2394 C C . SER A 1 318 ? 1.588 18.818 10.020 1.00 95.19 318 SER A C 1
ATOM 2396 O O . SER A 1 318 ? 0.948 17.771 9.881 1.00 95.19 318 SER A O 1
ATOM 2398 N N . PRO A 1 319 ? 1.427 19.842 9.159 1.00 94.06 319 PRO A N 1
ATOM 2399 C CA . PRO A 1 319 ? 0.560 19.755 7.976 1.00 94.06 319 PRO A CA 1
ATOM 2400 C C . PRO A 1 319 ? 0.920 18.625 6.995 1.00 94.06 319 PRO A C 1
ATOM 2402 O O . PRO A 1 319 ? 0.106 18.266 6.143 1.00 94.06 319 PRO A O 1
ATOM 2405 N N . THR A 1 320 ? 2.134 18.076 7.104 1.00 95.25 320 THR A N 1
ATOM 2406 C CA . THR A 1 320 ? 2.681 17.031 6.231 1.00 95.25 320 THR A CA 1
ATOM 2407 C C . THR A 1 320 ? 2.962 15.718 6.958 1.00 95.25 320 THR A C 1
ATOM 2409 O O . THR A 1 320 ? 3.431 14.774 6.330 1.00 95.25 320 THR A O 1
ATOM 2412 N N . VAL A 1 321 ? 2.689 15.614 8.263 1.00 97.00 321 VAL A N 1
ATOM 2413 C CA . VAL A 1 321 ? 2.970 14.408 9.057 1.00 97.00 321 VAL A CA 1
ATOM 2414 C C . VAL A 1 321 ? 1.744 14.021 9.876 1.00 97.00 321 VAL A C 1
ATOM 2416 O O . VAL A 1 321 ? 1.389 14.688 10.851 1.00 97.00 321 VAL A O 1
ATOM 2419 N N . MET A 1 322 ? 1.138 12.891 9.513 1.00 97.88 322 MET A N 1
ATOM 2420 C CA . MET A 1 322 ? 0.047 12.254 10.242 1.00 97.88 322 MET A CA 1
ATOM 2421 C C . MET A 1 322 ? 0.591 11.072 11.042 1.00 97.88 322 MET A C 1
ATOM 2423 O O . MET A 1 322 ? 1.266 10.196 10.507 1.00 97.88 322 MET A O 1
ATOM 2427 N N . VAL A 1 323 ? 0.242 11.004 12.322 1.00 98.19 323 VAL A N 1
ATOM 2428 C CA . VAL A 1 323 ? 0.595 9.892 13.209 1.00 98.19 323 VAL A CA 1
ATOM 2429 C C . VAL A 1 323 ? -0.669 9.204 13.692 1.00 98.19 323 VAL A C 1
ATOM 2431 O O . VAL A 1 323 ? -1.578 9.846 14.219 1.00 98.19 323 VAL A O 1
ATOM 2434 N N . ARG A 1 324 ? -0.714 7.882 13.532 1.00 97.81 324 ARG A N 1
ATOM 2435 C CA . ARG A 1 324 ? -1.752 7.006 14.073 1.00 97.81 324 ARG A CA 1
ATOM 2436 C C . ARG A 1 324 ? -1.159 6.221 15.234 1.00 97.81 324 ARG A C 1
ATOM 2438 O O . ARG A 1 324 ? -0.320 5.348 15.026 1.00 97.81 324 ARG A O 1
ATOM 2445 N N . ARG A 1 325 ? -1.582 6.533 16.457 1.00 98.44 325 ARG A N 1
ATOM 2446 C CA . ARG A 1 325 ? -1.197 5.773 17.657 1.00 98.44 325 ARG A CA 1
ATOM 2447 C C . ARG A 1 325 ? -2.231 4.695 17.897 1.00 98.44 325 ARG A C 1
ATOM 2449 O O . ARG A 1 325 ? -3.407 5.017 18.048 1.00 98.44 325 ARG A O 1
ATOM 2456 N N . MET A 1 326 ? -1.794 3.445 17.894 1.00 98.38 326 MET A N 1
ATOM 2457 C CA . MET A 1 326 ? -2.659 2.277 17.891 1.00 98.38 326 MET A CA 1
ATOM 2458 C C . MET A 1 326 ? -2.496 1.464 19.170 1.00 98.38 326 MET A C 1
ATOM 2460 O O . MET A 1 326 ? -1.385 1.321 19.679 1.00 98.38 326 MET A O 1
ATOM 2464 N N . GLN A 1 327 ? -3.600 0.913 19.667 1.00 98.44 327 GLN A N 1
ATOM 2465 C CA . GLN A 1 327 ? -3.627 -0.099 20.716 1.00 98.44 327 GLN A C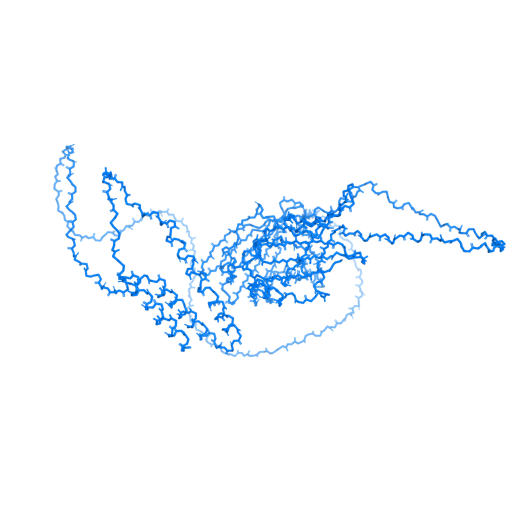A 1
ATOM 2466 C C . GLN A 1 327 ? -4.347 -1.329 20.181 1.00 98.44 327 GLN A C 1
ATOM 2468 O O . GLN A 1 327 ? -5.540 -1.299 19.880 1.00 98.44 327 GLN A O 1
ATOM 2473 N N . PHE A 1 328 ? -3.603 -2.419 20.064 1.00 98.50 328 PHE A N 1
ATOM 2474 C CA . PHE A 1 328 ? -4.101 -3.703 19.613 1.00 98.50 328 PHE A CA 1
ATOM 2475 C C . PHE A 1 328 ? -4.233 -4.668 20.786 1.00 98.50 328 PHE A C 1
ATOM 2477 O O . PHE A 1 328 ? -3.330 -4.772 21.617 1.00 98.50 328 PHE A O 1
ATOM 2484 N N . GLU A 1 329 ? -5.332 -5.414 20.814 1.00 98.38 329 GLU A N 1
ATOM 2485 C CA . GLU A 1 329 ? -5.615 -6.436 21.816 1.00 98.38 329 GLU A CA 1
ATOM 2486 C C . GLU A 1 329 ? -6.183 -7.690 21.144 1.00 98.38 329 GLU A C 1
ATOM 2488 O O . GLU A 1 329 ? -7.093 -7.639 20.318 1.00 98.38 329 GLU A O 1
ATOM 2493 N N . SER A 1 330 ? -5.656 -8.848 21.513 1.00 97.75 330 SER A N 1
ATOM 2494 C CA . SER A 1 330 ? -6.111 -10.167 21.082 1.00 97.75 330 SER A CA 1
ATOM 2495 C C . SER A 1 330 ? -5.846 -11.175 22.197 1.00 97.75 330 SER A C 1
ATOM 2497 O O . SER A 1 330 ? -5.173 -10.866 23.177 1.00 97.75 330 SER A O 1
ATOM 2499 N N . LYS A 1 331 ? -6.290 -12.425 22.028 1.00 96.94 331 LYS A N 1
ATOM 2500 C CA . LYS A 1 331 ? -5.995 -13.496 22.999 1.00 96.94 331 LYS A CA 1
ATOM 2501 C C . LYS A 1 331 ? -4.495 -13.740 23.213 1.00 96.94 331 LYS A C 1
ATOM 2503 O O . LYS A 1 331 ? -4.117 -14.236 24.266 1.00 96.94 331 LYS A O 1
ATOM 2508 N N . SER A 1 332 ? -3.666 -13.466 22.206 1.00 96.38 332 SER A N 1
ATOM 2509 C CA . SER A 1 332 ? -2.236 -13.798 22.207 1.00 96.38 332 SER A CA 1
ATOM 2510 C C . SER A 1 332 ? -1.308 -12.589 22.289 1.00 96.38 332 SER A C 1
ATOM 2512 O O . SER A 1 332 ? -0.104 -12.774 22.433 1.00 96.38 332 SER A O 1
ATOM 2514 N N . LEU A 1 333 ? -1.826 -11.371 22.125 1.00 97.81 333 LEU A N 1
ATOM 2515 C CA . LEU A 1 333 ? -1.008 -10.167 22.013 1.00 97.81 333 LEU A CA 1
ATOM 2516 C C . LEU A 1 333 ? -1.799 -8.929 22.424 1.00 97.81 333 LEU A C 1
ATOM 2518 O O . LEU A 1 333 ? -2.869 -8.679 21.866 1.00 97.81 333 LEU A O 1
ATOM 2522 N N . THR A 1 334 ? -1.197 -8.132 23.303 1.00 98.31 334 THR A N 1
ATOM 2523 C CA . THR A 1 334 ? -1.584 -6.748 23.587 1.00 98.31 334 THR A CA 1
ATOM 2524 C C . THR A 1 334 ? -0.387 -5.864 23.275 1.00 98.31 334 THR A C 1
ATOM 2526 O O . THR A 1 334 ? 0.696 -6.094 23.814 1.00 98.31 334 THR A O 1
ATOM 2529 N N . LYS A 1 335 ? -0.550 -4.887 22.381 1.00 98.25 335 LYS A N 1
ATOM 2530 C CA . LYS A 1 335 ? 0.555 -4.045 21.912 1.00 98.25 335 LYS A CA 1
ATOM 2531 C C . LYS A 1 335 ? 0.086 -2.642 21.565 1.00 98.25 335 LYS A C 1
ATOM 2533 O O . LYS A 1 335 ? -0.895 -2.474 20.845 1.00 98.25 335 LYS A O 1
ATOM 2538 N N . SER A 1 336 ? 0.846 -1.654 22.019 1.00 98.31 336 SER A N 1
ATOM 2539 C CA . SER A 1 336 ? 0.759 -0.279 21.532 1.00 98.31 336 SER A CA 1
ATOM 2540 C C . SER A 1 336 ? 1.848 -0.049 20.493 1.00 98.31 336 SER A C 1
ATOM 2542 O O . SER A 1 336 ? 2.976 -0.501 20.687 1.00 98.31 336 SER A O 1
ATOM 2544 N N . PHE A 1 337 ? 1.517 0.624 19.398 1.00 98.12 337 PHE A N 1
ATOM 2545 C CA . PHE A 1 337 ? 2.467 0.934 18.329 1.00 98.12 337 PHE A CA 1
ATOM 2546 C C . PHE A 1 337 ? 2.027 2.189 17.573 1.00 98.12 337 PHE A C 1
ATOM 2548 O O . PHE A 1 337 ? 0.848 2.554 17.602 1.00 98.12 337 PHE A O 1
ATOM 2555 N N . GLN A 1 338 ? 2.955 2.861 16.901 1.00 98.19 338 GLN A N 1
ATOM 2556 C CA . GLN A 1 338 ? 2.652 4.000 16.043 1.00 98.19 338 GLN A CA 1
ATOM 2557 C C . GLN A 1 338 ? 2.878 3.691 14.565 1.00 98.19 338 GLN A C 1
ATOM 2559 O O . GLN A 1 338 ? 3.820 3.000 14.178 1.00 98.19 338 GLN A O 1
ATOM 2564 N N . MET A 1 339 ? 2.027 4.283 13.734 1.00 98.00 339 MET A N 1
ATOM 2565 C CA . MET A 1 339 ? 2.180 4.337 12.286 1.00 98.00 339 MET A CA 1
ATOM 2566 C C . MET A 1 339 ? 2.264 5.798 11.855 1.00 98.00 339 MET A C 1
ATOM 2568 O O . MET A 1 339 ? 1.368 6.588 12.159 1.00 98.00 339 MET A O 1
ATOM 2572 N N . VAL A 1 340 ? 3.330 6.152 11.150 1.00 98.00 340 VAL A N 1
ATOM 2573 C CA . VAL A 1 340 ? 3.593 7.507 10.664 1.00 98.00 340 VAL A CA 1
ATOM 2574 C C . VAL A 1 340 ? 3.372 7.550 9.163 1.00 98.00 340 VAL A C 1
ATOM 2576 O O . VAL A 1 340 ? 3.786 6.654 8.429 1.00 98.00 340 VAL A O 1
ATOM 2579 N N . PHE A 1 341 ? 2.704 8.603 8.714 1.00 97.56 341 PHE A N 1
ATOM 2580 C CA . PHE A 1 341 ? 2.450 8.876 7.315 1.00 97.56 341 PHE A CA 1
ATOM 2581 C C . PHE A 1 341 ? 2.935 10.279 6.976 1.00 97.56 341 PHE A C 1
ATOM 2583 O O . PHE A 1 341 ? 2.678 11.231 7.717 1.00 97.56 341 PHE A O 1
ATOM 2590 N N . THR A 1 342 ? 3.608 10.403 5.842 1.00 96.88 342 THR A N 1
ATOM 2591 C CA . THR A 1 342 ? 4.019 11.676 5.264 1.00 96.88 342 THR A CA 1
ATOM 2592 C C . THR A 1 342 ? 3.076 12.033 4.129 1.00 96.88 342 THR A C 1
ATOM 2594 O O . THR A 1 342 ? 2.758 11.205 3.277 1.00 96.88 342 THR A O 1
ATOM 2597 N N . ARG A 1 343 ? 2.579 13.265 4.139 1.00 95.62 343 ARG A N 1
ATOM 2598 C CA . ARG A 1 343 ? 1.810 13.803 3.025 1.00 95.62 343 ARG A CA 1
ATOM 2599 C C . ARG A 1 343 ? 2.787 14.034 1.890 1.00 95.62 343 ARG A C 1
ATOM 2601 O O . ARG A 1 343 ? 3.807 14.693 2.105 1.00 95.62 343 ARG A O 1
ATOM 2608 N N . GLU A 1 344 ? 2.491 13.504 0.712 1.00 88.81 344 GLU A N 1
ATOM 2609 C CA . GLU A 1 344 ? 3.166 13.991 -0.484 1.00 88.81 344 GLU A CA 1
ATOM 2610 C C . GLU A 1 344 ? 2.828 15.477 -0.558 1.00 88.81 344 GLU A C 1
ATOM 2612 O O . GLU A 1 344 ? 1.651 15.849 -0.492 1.00 88.81 344 GLU A O 1
ATOM 2617 N N . SER A 1 345 ? 3.854 16.333 -0.498 1.00 75.94 345 SER A N 1
ATOM 2618 C CA . SER A 1 345 ? 3.647 17.776 -0.561 1.00 75.94 345 SER A CA 1
ATOM 2619 C C . SER A 1 345 ? 2.733 18.031 -1.744 1.00 75.94 345 SER A C 1
ATOM 2621 O O . SER A 1 345 ? 3.019 17.524 -2.832 1.00 75.94 345 SER A O 1
ATOM 2623 N N . ALA A 1 346 ? 1.639 18.771 -1.520 1.00 60.66 346 ALA A N 1
ATOM 2624 C CA . ALA A 1 346 ? 0.867 19.299 -2.634 1.00 60.66 346 ALA A CA 1
ATOM 2625 C C . ALA A 1 346 ? 1.884 19.854 -3.641 1.00 60.66 346 ALA A C 1
ATOM 2627 O O . ALA A 1 346 ? 2.881 20.435 -3.177 1.00 60.66 346 ALA A O 1
ATOM 2628 N N . PRO A 1 347 ? 1.707 19.607 -4.956 1.00 56.41 347 PRO A N 1
ATOM 2629 C CA . PRO A 1 347 ? 2.545 20.240 -5.962 1.00 56.41 347 PRO A CA 1
ATOM 2630 C C . PRO A 1 347 ? 2.701 21.681 -5.515 1.00 56.41 347 PRO A C 1
ATOM 2632 O O . PRO A 1 347 ? 1.692 22.296 -5.167 1.00 56.41 347 PRO A O 1
ATOM 2635 N N . ILE A 1 348 ? 3.944 22.137 -5.344 1.00 51.78 348 ILE A N 1
ATOM 2636 C CA . ILE A 1 348 ? 4.192 23.535 -5.017 1.00 51.78 348 ILE A CA 1
ATOM 2637 C C . ILE A 1 348 ? 3.450 24.270 -6.126 1.00 51.78 348 ILE A C 1
ATOM 2639 O O . ILE A 1 348 ? 3.862 24.165 -7.278 1.00 51.78 348 ILE A O 1
ATOM 2643 N N . GLU A 1 34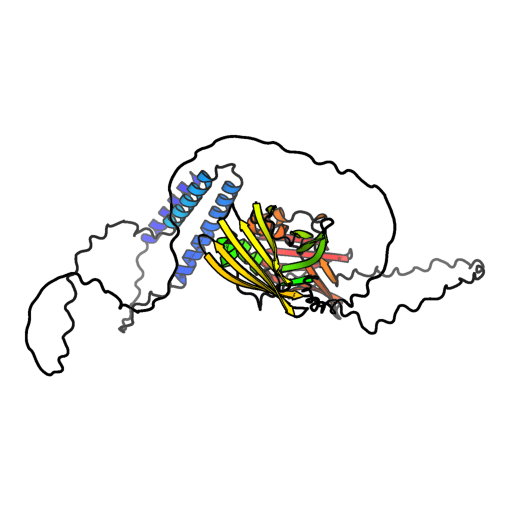9 ? 2.288 24.849 -5.807 1.00 50.28 349 GLU A N 1
ATOM 2644 C CA . GLU A 1 349 ? 1.625 25.786 -6.695 1.00 50.28 349 GLU A CA 1
ATOM 2645 C C . GLU A 1 349 ? 2.698 26.836 -6.885 1.00 50.28 349 GLU A C 1
ATOM 2647 O O . GLU A 1 349 ? 3.074 27.488 -5.909 1.00 50.28 349 GLU A O 1
ATOM 2652 N N . ASP A 1 350 ? 3.328 26.822 -8.061 1.00 55.28 350 ASP A N 1
ATOM 2653 C CA . ASP A 1 350 ? 4.459 27.677 -8.355 1.00 55.28 350 ASP A CA 1
ATOM 2654 C C . ASP A 1 350 ? 3.925 29.089 -8.126 1.00 55.28 350 ASP A C 1
ATOM 2656 O O . ASP A 1 350 ? 3.021 29.510 -8.854 1.00 55.28 350 ASP A O 1
ATOM 2660 N N . PRO A 1 351 ? 4.349 29.793 -7.059 1.00 66.50 351 PRO A N 1
ATOM 2661 C CA . PRO A 1 351 ? 3.718 31.054 -6.685 1.00 66.50 351 PRO A CA 1
ATOM 2662 C C . PRO A 1 351 ? 3.920 32.129 -7.765 1.00 66.50 351 PRO A C 1
ATOM 2664 O O . PRO A 1 351 ? 3.310 33.193 -7.683 1.00 66.50 351 PRO A O 1
ATOM 2667 N N . ASP A 1 352 ? 4.745 31.819 -8.770 1.00 66.06 352 ASP A N 1
ATOM 2668 C CA . ASP A 1 352 ? 5.064 32.631 -9.928 1.00 66.06 352 ASP A CA 1
ATOM 2669 C C . ASP A 1 352 ? 4.492 32.083 -11.253 1.00 66.06 352 ASP A C 1
ATOM 2671 O O . ASP A 1 352 ? 4.865 32.618 -12.296 1.00 66.06 352 ASP A O 1
ATOM 2675 N N . GLU A 1 353 ? 3.610 31.066 -11.283 1.00 63.38 353 GLU A N 1
ATOM 2676 C CA . GLU A 1 353 ? 2.885 30.752 -12.529 1.00 63.38 353 GLU A CA 1
ATOM 2677 C C . GLU A 1 353 ? 1.937 31.931 -12.818 1.00 63.38 353 GLU A C 1
ATOM 2679 O O . GLU A 1 353 ? 0.953 32.121 -12.093 1.00 63.38 353 GLU A O 1
ATOM 2684 N N . PRO A 1 354 ? 2.250 32.796 -13.808 1.00 64.44 354 PRO A N 1
ATOM 2685 C CA . PRO A 1 354 ? 1.457 33.989 -14.048 1.00 64.44 354 PRO A CA 1
ATOM 2686 C C . PRO A 1 354 ? 0.048 33.539 -14.422 1.00 64.44 354 PRO A C 1
ATOM 2688 O O . PRO A 1 354 ? -0.103 32.646 -15.260 1.00 64.44 354 PRO A O 1
ATOM 2691 N N . GLU A 1 355 ? -0.976 34.149 -13.806 1.00 64.00 355 GLU A N 1
ATOM 2692 C CA . GLU A 1 355 ? -2.367 33.947 -14.221 1.00 64.00 355 GLU A CA 1
ATOM 2693 C C . GLU A 1 355 ? -2.417 33.957 -15.754 1.00 64.00 355 GLU A C 1
ATOM 2695 O O . GLU A 1 355 ? -1.839 34.871 -16.353 1.00 64.00 355 GLU A O 1
ATOM 2700 N N . PRO A 1 356 ? -3.034 32.947 -16.400 1.00 61.56 356 PRO A N 1
ATOM 2701 C CA . PRO A 1 356 ? -2.998 32.824 -17.846 1.00 61.56 356 PRO A CA 1
ATOM 2702 C C . PRO A 1 356 ? -3.478 34.137 -18.450 1.00 61.56 356 PRO A C 1
ATOM 2704 O O . PRO A 1 356 ? -4.652 34.495 -18.315 1.00 61.56 356 PRO A O 1
ATOM 2707 N N . GLU A 1 357 ? -2.547 34.866 -19.079 1.00 59.47 357 GLU A N 1
ATOM 2708 C CA . GLU A 1 357 ? -2.858 36.109 -19.766 1.00 59.47 357 GLU A CA 1
ATOM 2709 C C . GLU A 1 357 ? -4.043 35.821 -20.678 1.00 59.47 357 GLU A C 1
ATOM 2711 O O . GLU A 1 357 ? -4.040 34.874 -21.470 1.00 59.47 357 GLU A O 1
ATOM 2716 N N . THR A 1 358 ? -5.104 36.600 -20.502 1.00 58.50 358 THR A N 1
ATOM 2717 C CA . THR A 1 358 ? -6.343 36.459 -21.251 1.00 58.50 358 THR A CA 1
ATOM 2718 C C . THR A 1 358 ? -6.004 36.689 -22.719 1.00 58.50 358 THR A C 1
ATOM 2720 O O . THR A 1 358 ? -5.884 37.829 -23.161 1.00 58.50 358 THR A O 1
ATOM 2723 N N . ILE A 1 359 ? -5.785 35.605 -23.470 1.00 63.81 359 ILE A N 1
ATOM 2724 C CA . ILE A 1 359 ? -5.434 35.675 -24.888 1.00 63.81 359 ILE A CA 1
ATOM 2725 C C . ILE A 1 359 ? -6.587 36.409 -25.584 1.00 63.81 359 ILE A C 1
ATOM 2727 O O . ILE A 1 359 ? -7.713 35.897 -25.585 1.00 63.81 359 ILE A O 1
ATOM 2731 N N . PRO A 1 360 ? -6.362 37.604 -26.161 1.00 64.62 360 PRO A N 1
ATOM 2732 C CA . PRO A 1 360 ? -7.414 38.293 -26.882 1.00 64.62 360 PRO A CA 1
ATOM 2733 C C . PRO A 1 360 ? -7.834 37.441 -28.089 1.00 64.62 360 PRO A C 1
ATOM 2735 O O . PRO A 1 360 ? -6.997 36.756 -28.687 1.00 64.62 360 PRO A O 1
ATOM 2738 N N . PRO A 1 361 ? -9.118 37.466 -28.479 1.00 61.62 361 PRO A N 1
ATOM 2739 C CA . PRO A 1 361 ? -9.609 36.687 -29.606 1.00 61.62 361 PRO A CA 1
ATOM 2740 C C . PRO A 1 361 ? -8.840 37.063 -30.876 1.00 61.62 361 PRO A C 1
ATOM 2742 O O . PRO A 1 361 ? -8.957 38.175 -31.396 1.00 61.62 361 PRO A O 1
ATOM 2745 N N . VAL A 1 362 ? -8.044 36.122 -31.384 1.00 56.97 362 VAL A N 1
ATOM 2746 C CA . VAL A 1 362 ? -7.355 36.255 -32.667 1.00 56.97 362 VAL A CA 1
ATOM 2747 C C . VAL A 1 362 ? -8.417 36.206 -33.762 1.00 56.97 362 VAL A C 1
ATOM 2749 O O . VAL A 1 362 ? -8.905 35.140 -34.135 1.00 56.97 362 VAL A O 1
ATOM 2752 N N . PHE A 1 363 ? -8.790 37.374 -34.283 1.00 49.38 363 PHE A N 1
ATOM 2753 C CA . PHE A 1 363 ? -9.540 37.473 -35.529 1.00 49.38 363 PHE A CA 1
ATOM 2754 C C . PHE A 1 363 ? -8.665 36.928 -36.661 1.00 49.38 363 PHE A C 1
ATOM 2756 O O . PHE A 1 363 ? -7.704 37.562 -37.095 1.00 49.38 363 PHE A O 1
ATOM 2763 N N . ALA A 1 364 ? -8.993 35.724 -37.126 1.00 49.34 364 ALA A N 1
ATOM 2764 C CA . ALA A 1 364 ? -8.366 35.111 -38.283 1.00 49.34 364 ALA A CA 1
ATOM 2765 C C . ALA A 1 364 ? -8.656 35.955 -39.536 1.00 49.34 364 ALA A C 1
ATOM 2767 O O . ALA A 1 364 ? -9.752 35.915 -40.098 1.00 49.34 364 ALA A O 1
ATOM 2768 N N . ALA A 1 365 ? -7.666 36.729 -39.981 1.00 49.88 365 ALA A N 1
ATOM 2769 C CA . ALA A 1 365 ? -7.706 37.379 -41.280 1.00 49.88 365 ALA A CA 1
ATOM 2770 C C . ALA A 1 365 ? -7.616 36.307 -42.380 1.00 49.88 365 ALA A C 1
ATOM 2772 O O . ALA A 1 365 ? -6.582 35.663 -42.566 1.00 49.88 365 ALA A O 1
ATOM 2773 N N . PHE A 1 366 ? -8.720 36.118 -43.106 1.00 48.84 366 PHE A N 1
ATOM 2774 C CA . PHE A 1 366 ? -8.771 35.344 -44.343 1.00 48.84 366 PHE A CA 1
ATOM 2775 C C . PHE A 1 366 ? -7.794 35.952 -45.357 1.00 48.84 366 PHE A C 1
ATOM 2777 O O . PHE A 1 366 ? -8.038 37.027 -45.903 1.00 48.84 366 PHE A O 1
ATOM 2784 N N . THR A 1 367 ? -6.687 35.262 -45.624 1.00 54.38 367 THR A N 1
ATOM 2785 C CA . THR A 1 367 ? -5.825 35.579 -46.766 1.00 54.38 367 THR A CA 1
ATOM 2786 C C . THR A 1 367 ? -6.297 34.795 -47.996 1.00 54.38 367 THR A C 1
ATOM 2788 O O . THR A 1 367 ? -6.680 33.628 -47.874 1.00 54.38 367 THR A O 1
ATOM 2791 N N . PRO A 1 368 ? -6.332 35.423 -49.186 1.00 55.59 368 PRO A N 1
ATOM 2792 C CA . PRO A 1 368 ? -6.852 34.794 -50.391 1.00 55.59 368 PRO A CA 1
ATOM 2793 C C . PRO A 1 368 ? -5.945 33.665 -50.896 1.00 55.59 368 PRO A C 1
ATOM 2795 O O . PRO A 1 368 ? -4.717 33.745 -50.881 1.00 55.59 368 PRO A O 1
ATOM 2798 N N . SER A 1 369 ? -6.619 32.617 -51.368 1.00 51.97 369 SER A N 1
ATOM 2799 C CA . SER A 1 369 ? -6.080 31.365 -51.897 1.00 51.97 369 SER A CA 1
ATOM 2800 C C . SER A 1 369 ? -4.966 31.570 -52.942 1.00 51.97 369 SER A C 1
ATOM 2802 O O . SER A 1 369 ? -5.196 32.249 -53.948 1.00 51.97 369 SER A O 1
ATOM 2804 N N . PRO A 1 370 ? -3.766 30.980 -52.761 1.00 54.53 370 PRO A N 1
ATOM 2805 C CA . PRO A 1 370 ? -2.709 31.053 -53.759 1.00 54.53 370 PRO A CA 1
ATOM 2806 C C . PRO A 1 370 ? -2.996 30.139 -54.962 1.00 54.53 370 PRO A C 1
ATOM 2808 O O . PRO A 1 370 ? -3.417 28.991 -54.829 1.00 54.53 370 PRO A O 1
ATOM 2811 N N . ALA A 1 371 ? -2.717 30.675 -56.152 1.00 62.22 371 ALA A N 1
ATOM 2812 C CA . ALA A 1 371 ? -2.895 30.046 -57.459 1.00 62.22 371 ALA A CA 1
ATOM 2813 C C . ALA A 1 371 ? -2.241 28.646 -57.589 1.00 62.22 371 ALA A C 1
ATOM 2815 O O . ALA A 1 371 ? -1.212 28.372 -56.959 1.00 62.22 371 ALA A O 1
ATOM 2816 N N . PRO A 1 372 ? -2.786 27.764 -58.455 1.00 55.97 372 PRO A N 1
ATOM 2817 C CA . PRO A 1 372 ? -2.356 26.372 -58.582 1.00 55.97 372 PRO A CA 1
ATOM 2818 C C . PRO A 1 372 ? -0.891 26.255 -59.029 1.00 55.97 372 PRO A C 1
ATOM 2820 O O . PRO A 1 372 ? -0.519 26.598 -60.154 1.00 55.97 372 PRO A O 1
ATOM 2823 N N . ARG A 1 373 ? -0.039 25.740 -58.134 1.00 51.75 373 ARG A N 1
ATOM 2824 C CA . ARG A 1 373 ? 1.369 25.433 -58.423 1.00 51.75 373 ARG A CA 1
ATOM 2825 C C . ARG A 1 373 ? 1.489 24.168 -59.276 1.00 51.75 373 ARG A C 1
ATOM 2827 O O . ARG A 1 373 ? 0.901 23.135 -58.972 1.00 51.75 373 ARG A O 1
ATOM 2834 N N . LYS A 1 374 ? 2.320 24.256 -60.320 1.00 58.50 374 LYS A N 1
ATOM 2835 C CA . LYS A 1 374 ? 2.686 23.156 -61.224 1.00 58.50 374 LYS A CA 1
ATOM 2836 C C . LYS A 1 374 ? 3.286 21.979 -60.440 1.00 58.50 374 LYS A C 1
ATOM 2838 O O . LYS A 1 374 ? 4.247 22.149 -59.690 1.00 58.50 374 LYS A O 1
ATOM 2843 N N . ILE A 1 375 ? 2.711 20.794 -60.640 1.00 52.34 375 ILE A N 1
ATOM 2844 C CA . ILE A 1 375 ? 3.104 19.525 -60.016 1.00 52.34 375 ILE A CA 1
ATOM 2845 C C . ILE A 1 375 ? 4.474 19.107 -60.571 1.00 52.34 375 ILE A C 1
ATOM 2847 O O . ILE A 1 375 ? 4.588 18.659 -61.710 1.00 52.34 375 ILE A O 1
ATOM 2851 N N . ASN A 1 376 ? 5.528 19.275 -59.770 1.00 58.28 376 ASN A N 1
ATOM 2852 C CA . ASN A 1 376 ? 6.854 18.739 -60.071 1.00 58.28 376 ASN A CA 1
ATOM 2853 C C . ASN A 1 376 ? 6.913 17.236 -59.753 1.00 58.28 376 ASN A C 1
ATOM 2855 O O . ASN A 1 376 ? 6.289 16.768 -58.801 1.00 58.28 376 ASN A O 1
ATOM 2859 N N . LYS A 1 377 ? 7.685 16.495 -60.563 1.00 60.09 377 LYS A N 1
ATOM 2860 C CA . LYS A 1 377 ? 7.907 15.038 -60.479 1.00 60.09 377 LYS A CA 1
ATOM 2861 C C . LYS A 1 377 ? 8.142 14.548 -59.035 1.00 60.09 377 LYS A C 1
ATOM 2863 O O . LYS A 1 377 ? 8.832 15.234 -58.279 1.00 60.09 377 LYS A O 1
ATOM 2868 N N . PRO A 1 378 ? 7.650 13.344 -58.671 1.00 55.69 378 PRO A N 1
ATOM 2869 C CA . PRO A 1 378 ? 7.748 12.809 -57.316 1.00 55.69 378 PRO A CA 1
ATOM 2870 C C . PRO A 1 378 ? 9.215 12.659 -56.898 1.00 55.69 378 PRO A C 1
ATOM 2872 O O . PRO A 1 378 ? 9.934 11.761 -57.337 1.00 55.69 378 PRO A O 1
ATOM 2875 N N . ARG A 1 379 ? 9.669 13.568 -56.033 1.00 64.44 379 ARG A N 1
ATOM 2876 C CA . ARG A 1 379 ? 10.940 13.451 -55.320 1.00 64.44 379 ARG A CA 1
ATOM 2877 C C . ARG A 1 379 ? 10.780 12.261 -54.373 1.00 64.44 379 ARG A C 1
ATOM 2879 O O . ARG A 1 379 ? 9.857 12.273 -53.566 1.00 64.44 379 ARG A O 1
ATOM 2886 N N . LYS A 1 380 ? 11.634 11.231 -54.476 1.00 65.88 380 LYS A N 1
ATOM 2887 C CA . LYS A 1 380 ? 11.701 10.141 -53.486 1.00 65.88 380 LYS A CA 1
ATOM 2888 C C . LYS A 1 380 ? 11.984 10.770 -52.120 1.00 65.88 380 LYS A C 1
ATOM 2890 O O . LYS A 1 380 ? 13.132 11.073 -51.800 1.00 65.88 380 LYS A O 1
ATOM 2895 N N . VAL A 1 381 ? 10.933 11.039 -51.352 1.00 67.38 381 VAL A N 1
ATOM 2896 C CA . VAL A 1 381 ? 11.051 11.484 -49.968 1.00 67.38 381 VAL A CA 1
ATOM 2897 C C . VAL A 1 381 ? 11.593 10.281 -49.216 1.00 67.38 381 VAL A C 1
ATOM 2899 O O . VAL A 1 381 ? 10.950 9.236 -49.158 1.00 67.38 381 VAL A O 1
ATOM 2902 N N . LYS A 1 382 ? 12.819 10.397 -48.705 1.00 74.25 382 LYS A N 1
ATOM 2903 C CA . LYS A 1 382 ? 13.359 9.444 -47.741 1.00 74.25 382 LYS A CA 1
ATOM 2904 C C . LYS A 1 382 ? 12.467 9.577 -46.508 1.00 74.25 382 LYS A C 1
ATOM 2906 O O . LYS A 1 382 ? 12.629 10.529 -45.752 1.00 74.25 382 LYS A O 1
ATOM 2911 N N . ILE A 1 383 ? 11.457 8.712 -46.394 1.00 73.44 383 ILE A N 1
ATOM 2912 C CA . ILE A 1 383 ? 10.546 8.686 -45.249 1.00 73.44 383 ILE A CA 1
ATOM 2913 C C . ILE A 1 383 ? 11.443 8.469 -44.033 1.00 73.44 383 ILE A C 1
ATOM 2915 O O . ILE A 1 383 ? 12.115 7.442 -43.932 1.00 73.44 383 ILE A O 1
ATOM 2919 N N . ALA A 1 384 ? 11.554 9.491 -43.184 1.00 76.75 384 ALA A N 1
ATOM 2920 C CA . ALA A 1 384 ? 12.268 9.366 -41.928 1.00 76.75 384 ALA A CA 1
ATOM 2921 C C . ALA A 1 384 ? 11.620 8.217 -41.151 1.00 76.75 384 ALA A C 1
ATOM 2923 O O . ALA A 1 384 ? 10.392 8.118 -41.118 1.00 76.75 384 ALA A O 1
ATOM 2924 N N . ALA A 1 385 ? 12.437 7.328 -40.582 1.00 75.31 385 ALA A N 1
ATOM 2925 C CA . ALA A 1 385 ? 11.917 6.277 -39.720 1.00 75.31 385 ALA A CA 1
ATOM 2926 C C . ALA A 1 385 ? 11.019 6.924 -38.648 1.00 75.31 385 ALA A C 1
ATOM 2928 O O . ALA A 1 385 ? 11.383 7.993 -38.143 1.00 75.31 385 ALA A O 1
ATOM 2929 N N . PRO A 1 386 ? 9.854 6.331 -38.335 1.00 78.62 386 PRO A N 1
ATOM 2930 C CA . PRO A 1 386 ? 8.955 6.894 -37.343 1.00 78.62 386 PRO A CA 1
ATOM 2931 C C . PRO A 1 386 ? 9.714 7.128 -36.027 1.00 78.62 386 PRO A C 1
ATOM 2933 O O . PRO A 1 386 ? 10.587 6.323 -35.671 1.00 78.62 386 PRO A O 1
ATOM 2936 N N . PRO A 1 387 ? 9.435 8.238 -35.320 1.00 81.94 387 PRO A N 1
ATOM 2937 C CA . PRO A 1 387 ? 10.060 8.504 -34.034 1.00 81.94 387 PRO A CA 1
ATOM 2938 C C . PRO A 1 387 ? 9.797 7.324 -33.096 1.00 81.94 387 PRO A C 1
ATOM 2940 O O . PRO A 1 387 ? 8.681 6.813 -33.011 1.00 81.94 387 PRO A O 1
ATOM 2943 N N . ARG A 1 388 ? 10.850 6.854 -32.424 1.00 83.94 388 ARG A N 1
ATOM 2944 C CA . ARG A 1 388 ? 10.737 5.720 -31.505 1.00 83.94 388 ARG A CA 1
ATOM 2945 C C . ARG A 1 388 ? 9.933 6.133 -30.266 1.00 83.94 388 ARG A C 1
ATOM 2947 O O . ARG A 1 388 ? 10.179 7.227 -29.756 1.00 83.94 388 ARG A O 1
ATOM 2954 N N . PRO A 1 389 ? 9.055 5.262 -29.739 1.00 88.25 389 PRO A N 1
ATOM 2955 C CA . PRO A 1 389 ? 8.379 5.508 -28.470 1.00 88.25 389 PRO A CA 1
ATOM 2956 C C . PRO A 1 389 ? 9.385 5.731 -27.333 1.00 88.25 389 PRO A C 1
ATOM 2958 O O . PRO A 1 389 ? 10.351 4.966 -27.200 1.00 88.25 389 PRO A O 1
ATOM 2961 N N . ASN A 1 390 ? 9.150 6.778 -26.537 1.00 88.38 390 ASN A N 1
ATOM 2962 C CA . ASN A 1 390 ? 9.826 7.030 -25.267 1.00 88.38 390 ASN A CA 1
ATOM 2963 C C . ASN A 1 390 ? 8.957 6.457 -24.142 1.00 88.38 390 ASN A C 1
ATOM 2965 O O . ASN A 1 390 ? 7.803 6.850 -24.007 1.00 88.38 390 ASN A O 1
ATOM 2969 N N . PHE A 1 391 ? 9.518 5.548 -23.348 1.00 90.75 391 PHE A N 1
ATOM 2970 C CA . PHE A 1 391 ? 8.815 4.890 -22.245 1.00 90.75 391 PHE A CA 1
ATOM 2971 C C . PHE A 1 391 ? 9.050 5.581 -20.897 1.00 90.75 391 PHE A C 1
ATOM 2973 O O . PHE A 1 391 ? 8.676 5.046 -19.858 1.00 90.75 391 PHE A O 1
ATOM 2980 N N . SER A 1 392 ? 9.700 6.747 -20.885 1.00 93.88 392 SER A N 1
ATOM 2981 C CA . SER A 1 392 ? 9.964 7.467 -19.641 1.00 93.88 392 SER A CA 1
ATOM 2982 C C . SER A 1 392 ? 8.676 8.035 -19.038 1.00 93.88 392 SER A C 1
ATOM 2984 O O . SER A 1 392 ? 7.863 8.601 -19.767 1.00 93.88 392 SER A O 1
ATOM 2986 N N . GLY A 1 393 ? 8.508 7.911 -17.724 1.00 92.88 393 GLY A N 1
ATOM 2987 C CA . GLY A 1 393 ? 7.358 8.418 -16.980 1.00 92.88 393 GLY A CA 1
ATOM 2988 C C . GLY A 1 393 ? 6.917 7.489 -15.851 1.00 92.88 393 GLY A C 1
ATOM 2989 O O . GLY A 1 393 ? 7.506 6.435 -15.614 1.00 92.88 393 GLY A O 1
ATOM 2990 N N . PHE A 1 394 ? 5.840 7.884 -15.175 1.00 89.00 394 PHE A N 1
ATOM 2991 C CA . PHE A 1 394 ? 5.208 7.088 -14.129 1.00 89.00 394 PHE A CA 1
ATOM 2992 C C . PHE A 1 394 ? 4.153 6.163 -14.724 1.00 89.00 394 PHE A C 1
ATOM 2994 O O . PHE A 1 394 ? 3.162 6.603 -15.308 1.00 89.00 394 PHE A O 1
ATOM 3001 N N . TRP A 1 395 ? 4.347 4.867 -14.528 1.00 92.69 395 TRP A N 1
ATOM 3002 C CA . TRP A 1 395 ? 3.466 3.820 -15.013 1.00 92.69 395 TRP A CA 1
ATOM 3003 C C . TRP A 1 395 ? 2.772 3.141 -13.849 1.00 92.69 395 TRP A C 1
ATOM 3005 O O . TRP A 1 395 ? 3.372 2.848 -12.817 1.00 92.69 395 TRP A O 1
ATOM 3015 N N . THR A 1 396 ? 1.492 2.860 -14.034 1.00 87.19 396 THR A N 1
ATOM 3016 C CA . THR A 1 396 ? 0.681 2.080 -13.108 1.00 87.19 396 THR A CA 1
ATOM 3017 C C . THR A 1 396 ? 0.037 0.949 -13.888 1.00 87.19 396 THR A C 1
ATOM 3019 O O . THR A 1 396 ? -0.510 1.189 -14.962 1.00 87.19 396 THR A O 1
ATOM 3022 N N . ILE A 1 397 ? 0.057 -0.267 -13.341 1.00 87.75 397 ILE A N 1
ATOM 3023 C CA . ILE A 1 397 ? -0.707 -1.370 -13.926 1.00 87.75 397 ILE A CA 1
ATOM 3024 C C . ILE A 1 397 ? -2.215 -1.073 -13.890 1.00 87.75 397 ILE A C 1
ATOM 3026 O O . ILE A 1 397 ? -2.791 -0.805 -12.833 1.00 87.75 397 ILE A O 1
ATOM 3030 N N . ASP A 1 398 ? -2.860 -1.138 -15.051 1.00 89.75 398 ASP A N 1
ATOM 3031 C CA . ASP A 1 398 ? -4.315 -1.065 -15.171 1.00 89.75 398 ASP A CA 1
ATOM 3032 C C . ASP A 1 398 ? -4.888 -2.468 -14.947 1.00 89.75 398 ASP A C 1
ATOM 3034 O O . ASP A 1 398 ? -4.995 -3.270 -15.876 1.00 89.75 398 ASP A O 1
ATOM 3038 N N . ALA A 1 399 ? -5.175 -2.798 -13.685 1.00 82.19 399 ALA A N 1
ATOM 3039 C CA . ALA A 1 399 ? -5.631 -4.134 -13.304 1.00 82.19 399 ALA A CA 1
ATOM 3040 C C . ALA A 1 399 ? -6.912 -4.578 -14.046 1.00 82.19 399 ALA A C 1
ATOM 3042 O O . ALA A 1 399 ? -6.921 -5.708 -14.525 1.00 82.19 399 ALA A O 1
ATOM 3043 N N . PRO A 1 400 ? -7.955 -3.736 -14.228 1.00 84.88 400 PRO A N 1
ATOM 3044 C CA . PRO A 1 400 ? -9.124 -4.094 -15.041 1.00 84.88 400 PRO A CA 1
ATOM 3045 C C . PRO A 1 400 ? -8.826 -4.468 -16.498 1.00 84.88 400 PRO A C 1
ATOM 3047 O O . PRO A 1 400 ? -9.584 -5.234 -17.090 1.00 84.88 400 PRO A O 1
ATOM 3050 N N . ARG A 1 401 ? -7.762 -3.912 -17.091 1.00 90.12 401 ARG A N 1
ATOM 3051 C CA . ARG A 1 401 ? -7.353 -4.201 -18.479 1.00 90.12 401 ARG A CA 1
ATOM 3052 C C . ARG A 1 401 ? -6.258 -5.261 -18.586 1.00 90.12 401 ARG A C 1
ATOM 3054 O O . ARG A 1 401 ? -5.880 -5.612 -19.700 1.00 90.12 401 ARG A O 1
ATOM 3061 N N . SER A 1 402 ? -5.732 -5.728 -17.458 1.00 89.69 402 SER A N 1
ATOM 3062 C CA . SER A 1 402 ? -4.660 -6.719 -17.398 1.00 89.69 402 SER A CA 1
ATOM 3063 C C . SER A 1 402 ? -5.234 -8.108 -17.134 1.00 89.69 402 SER A C 1
ATOM 3065 O O . SER A 1 402 ? -6.170 -8.261 -16.351 1.00 89.69 402 SER A O 1
ATOM 3067 N N . ASP A 1 403 ? -4.644 -9.131 -17.746 1.00 91.75 403 ASP A N 1
ATOM 3068 C CA . ASP A 1 403 ? -4.993 -10.522 -17.451 1.00 91.75 403 ASP A CA 1
ATOM 3069 C C . ASP A 1 403 ? -4.546 -10.925 -16.033 1.00 91.75 403 ASP A C 1
ATOM 3071 O O . ASP A 1 403 ? -3.573 -10.391 -15.490 1.00 91.75 403 ASP A O 1
ATOM 3075 N N . ASP A 1 404 ? -5.226 -11.909 -15.430 1.00 86.38 404 ASP A N 1
ATOM 3076 C CA . ASP A 1 404 ? -4.822 -12.464 -14.132 1.00 86.38 404 ASP A CA 1
ATOM 3077 C C . ASP A 1 404 ? -3.480 -13.206 -14.257 1.00 86.38 404 ASP A C 1
ATOM 3079 O O . ASP A 1 404 ? -3.372 -14.288 -14.835 1.00 86.38 404 ASP A O 1
ATOM 3083 N N . TYR A 1 405 ? -2.437 -12.643 -13.654 1.00 89.75 405 TYR A N 1
ATOM 3084 C CA . TYR A 1 405 ? -1.095 -13.228 -13.602 1.00 89.75 405 TYR A CA 1
ATOM 3085 C C . TYR A 1 405 ? -0.962 -14.382 -12.589 1.00 89.75 405 TYR A C 1
ATOM 3087 O O . TYR A 1 405 ? 0.124 -14.951 -12.446 1.00 89.75 405 TYR A O 1
ATOM 3095 N N . SER A 1 406 ? -2.030 -14.767 -11.878 1.00 87.88 406 SER A N 1
ATOM 3096 C CA . SER A 1 406 ? -2.009 -15.856 -10.893 1.00 87.88 406 SER A CA 1
ATOM 3097 C C . SER A 1 406 ? -1.523 -17.179 -11.487 1.00 87.88 406 SER A C 1
ATOM 3099 O O . SER A 1 406 ? -0.754 -17.878 -10.829 1.00 87.88 406 SER A O 1
ATOM 3101 N N . ASP A 1 407 ? -1.904 -17.537 -12.711 1.00 91.00 407 ASP A N 1
ATOM 3102 C CA . ASP A 1 407 ? -1.487 -18.819 -13.296 1.00 91.00 407 ASP A CA 1
ATOM 3103 C C . ASP A 1 407 ? -0.006 -18.816 -13.691 1.00 91.00 407 ASP A C 1
ATOM 3105 O O . ASP A 1 407 ? 0.715 -19.782 -13.424 1.00 91.00 407 ASP A O 1
ATOM 3109 N N . VAL A 1 408 ? 0.487 -17.689 -14.214 1.00 92.06 408 VAL A N 1
ATOM 3110 C CA . VAL A 1 408 ? 1.914 -17.494 -14.512 1.00 92.06 408 VAL A CA 1
ATOM 3111 C C . VAL A 1 408 ? 2.734 -17.564 -13.225 1.00 92.06 408 VAL A C 1
ATOM 3113 O O . VAL A 1 408 ? 3.680 -18.347 -13.130 1.00 92.06 408 VAL A O 1
ATOM 3116 N N . LEU A 1 409 ? 2.329 -16.828 -12.189 1.00 91.62 409 LEU A N 1
ATOM 3117 C CA . LEU A 1 409 ? 2.989 -16.859 -10.884 1.00 91.62 409 LEU A CA 1
ATOM 3118 C C . LEU A 1 409 ? 2.921 -18.263 -10.253 1.00 91.62 409 LEU A C 1
ATOM 3120 O O . LEU A 1 409 ? 3.871 -18.702 -9.602 1.00 91.62 409 LEU A O 1
ATOM 3124 N N . ALA A 1 410 ? 1.823 -19.001 -10.454 1.00 90.94 410 ALA A N 1
ATOM 3125 C CA . ALA A 1 410 ? 1.691 -20.376 -9.978 1.00 90.94 410 ALA A CA 1
ATOM 3126 C C . ALA A 1 410 ? 2.709 -21.297 -10.654 1.00 90.94 410 ALA A C 1
ATOM 3128 O O . ALA A 1 410 ? 3.408 -22.036 -9.957 1.00 90.94 410 ALA A O 1
ATOM 3129 N N . ALA A 1 411 ? 2.836 -21.203 -11.980 1.00 88.62 411 ALA A N 1
ATOM 3130 C CA . ALA A 1 411 ? 3.822 -21.945 -12.760 1.00 88.62 411 ALA A CA 1
ATOM 3131 C C . ALA A 1 411 ? 5.266 -21.596 -12.356 1.00 88.62 411 ALA A C 1
ATOM 3133 O O . ALA A 1 411 ? 6.149 -22.451 -12.387 1.00 88.62 411 ALA A O 1
ATOM 3134 N N . GLN A 1 412 ? 5.505 -20.367 -11.893 1.00 89.19 412 GLN A N 1
ATOM 3135 C CA . GLN A 1 412 ? 6.806 -19.933 -11.376 1.00 89.19 412 GLN A CA 1
ATOM 3136 C C . GLN A 1 412 ? 7.124 -20.448 -9.958 1.00 89.19 412 GLN A C 1
ATOM 3138 O O . GLN A 1 412 ? 8.240 -20.253 -9.462 1.00 89.19 412 GLN A O 1
ATOM 3143 N N . GLY A 1 413 ? 6.176 -21.134 -9.309 1.00 86.75 413 GLY A N 1
ATOM 3144 C CA . GLY A 1 413 ? 6.313 -21.669 -7.953 1.00 86.75 413 GLY A CA 1
ATOM 3145 C C . GLY A 1 413 ? 5.950 -20.674 -6.846 1.00 86.75 413 GLY A C 1
ATOM 3146 O O . GLY A 1 413 ? 6.254 -20.922 -5.678 1.00 86.75 413 GLY A O 1
ATOM 3147 N N . VAL A 1 414 ? 5.299 -19.555 -7.179 1.00 84.50 414 VAL A N 1
ATOM 3148 C CA . VAL A 1 414 ? 4.825 -18.576 -6.191 1.00 84.50 414 VAL A CA 1
ATOM 3149 C C . VAL A 1 414 ? 3.626 -19.160 -5.454 1.00 84.50 414 VAL A C 1
ATOM 3151 O O . 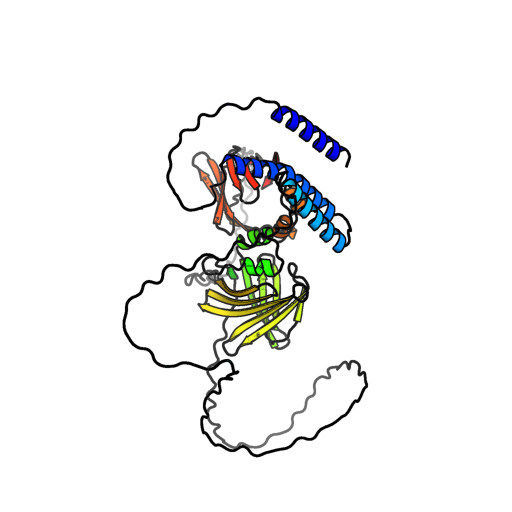VAL A 1 414 ? 2.669 -19.621 -6.077 1.00 84.50 414 VAL A O 1
ATOM 3154 N N . SER A 1 415 ? 3.647 -19.150 -4.119 1.00 82.12 415 SER A N 1
ATOM 3155 C CA . SER A 1 415 ? 2.568 -19.736 -3.313 1.00 82.12 415 SER A CA 1
ATOM 3156 C C . SER A 1 415 ? 1.237 -19.009 -3.527 1.00 82.12 415 SER A C 1
ATOM 3158 O O . SER A 1 415 ? 1.213 -17.791 -3.694 1.00 82.12 415 SER A O 1
ATOM 3160 N N . TRP A 1 416 ? 0.113 -19.740 -3.481 1.00 84.19 416 TRP A N 1
ATOM 3161 C CA . TRP A 1 416 ? -1.238 -19.193 -3.712 1.00 84.19 416 TRP A CA 1
ATOM 3162 C C . TRP A 1 416 ? -1.510 -17.914 -2.915 1.00 84.19 416 TRP A C 1
ATOM 3164 O O . TRP A 1 416 ? -2.061 -16.947 -3.435 1.00 84.19 416 TRP A O 1
ATOM 3174 N N . VAL A 1 417 ? -1.042 -17.887 -1.671 1.00 73.69 417 VAL A N 1
ATOM 3175 C CA . VAL A 1 417 ? -1.203 -16.749 -0.775 1.00 73.69 417 VAL A CA 1
ATOM 3176 C C . VAL A 1 417 ? -0.459 -15.504 -1.285 1.00 73.69 417 VAL A C 1
ATOM 3178 O O . VAL A 1 417 ? -1.020 -14.411 -1.274 1.00 73.69 417 VAL A O 1
ATOM 3181 N N . VAL A 1 418 ? 0.780 -15.650 -1.769 1.00 77.69 418 VAL A N 1
ATOM 3182 C CA . VAL A 1 418 ? 1.542 -14.531 -2.356 1.00 77.69 418 VAL A CA 1
ATOM 3183 C C . VAL A 1 418 ? 0.892 -14.057 -3.646 1.00 77.69 418 VAL A C 1
ATOM 3185 O O . VAL A 1 418 ? 0.808 -12.856 -3.868 1.00 77.69 418 VAL A O 1
ATOM 3188 N N . ARG A 1 419 ? 0.363 -14.975 -4.460 1.00 86.19 419 ARG A N 1
ATOM 3189 C CA . ARG A 1 419 ? -0.350 -14.615 -5.693 1.00 86.19 419 ARG A CA 1
ATOM 3190 C C . ARG A 1 419 ? -1.587 -13.783 -5.403 1.00 86.19 419 ARG A C 1
ATOM 3192 O O . ARG A 1 419 ? -1.777 -12.754 -6.035 1.00 86.19 419 ARG A O 1
ATOM 3199 N N . LYS A 1 420 ? -2.384 -14.169 -4.402 1.00 82.19 420 LYS A N 1
ATOM 3200 C CA . LYS A 1 420 ? -3.524 -13.357 -3.959 1.00 82.19 420 LYS A CA 1
ATOM 3201 C C . LYS A 1 420 ? -3.083 -12.023 -3.375 1.00 82.19 420 LYS A C 1
ATOM 3203 O O . LYS A 1 420 ? -3.742 -11.031 -3.638 1.00 82.19 420 LYS A O 1
ATOM 3208 N N . ALA A 1 421 ? -1.957 -11.958 -2.666 1.00 76.88 421 ALA A N 1
ATOM 3209 C CA . ALA A 1 421 ? -1.417 -10.671 -2.244 1.00 76.88 421 ALA A CA 1
ATOM 3210 C C . ALA A 1 421 ? -1.078 -9.787 -3.459 1.00 76.88 421 ALA A C 1
ATOM 3212 O O . ALA A 1 421 ? -1.603 -8.679 -3.533 1.00 76.88 421 ALA A O 1
ATOM 3213 N N . ILE A 1 422 ? -0.293 -10.300 -4.420 1.00 81.19 422 ILE A N 1
ATOM 3214 C CA . ILE A 1 422 ? 0.130 -9.603 -5.652 1.00 81.19 422 ILE A CA 1
ATOM 3215 C C . ILE A 1 422 ? -1.061 -9.173 -6.507 1.00 81.19 422 ILE A C 1
ATOM 3217 O O . ILE A 1 422 ? -1.073 -8.040 -6.968 1.00 81.19 422 ILE A O 1
ATOM 3221 N N . ALA A 1 423 ? -2.076 -10.024 -6.666 1.00 81.62 423 ALA A N 1
ATOM 3222 C CA . ALA A 1 423 ? -3.292 -9.712 -7.419 1.00 81.62 423 ALA A CA 1
ATOM 3223 C C . ALA A 1 423 ? -4.006 -8.473 -6.878 1.00 81.62 423 ALA A C 1
ATOM 3225 O O . ALA A 1 423 ? -4.640 -7.735 -7.622 1.00 81.62 423 ALA A O 1
ATOM 3226 N N . VAL A 1 424 ? -3.884 -8.227 -5.574 1.00 74.75 424 VAL A N 1
ATOM 3227 C CA . VAL A 1 424 ? -4.492 -7.049 -4.980 1.00 74.75 424 VAL A CA 1
ATOM 3228 C C . VAL A 1 424 ? -3.516 -5.869 -5.150 1.00 74.75 424 VAL A C 1
ATOM 3230 O O . VAL A 1 424 ? -3.986 -4.754 -5.138 1.00 74.75 424 VAL A O 1
ATOM 3233 N N . LEU A 1 425 ? -2.189 -6.020 -5.282 1.00 74.12 425 LEU A N 1
ATOM 3234 C CA . LEU A 1 425 ? -1.227 -4.893 -5.329 1.00 74.12 425 LEU A CA 1
ATOM 3235 C C . LEU A 1 425 ? -1.352 -4.011 -6.577 1.00 74.12 425 LEU A C 1
ATOM 3237 O O . LEU A 1 425 ? -1.302 -4.507 -7.696 1.00 74.12 425 LEU A O 1
ATOM 3241 N N . LYS A 1 426 ? -1.386 -2.685 -6.374 1.00 74.38 426 LYS A N 1
ATOM 3242 C CA . LYS A 1 426 ? -1.120 -1.718 -7.443 1.00 74.38 426 LYS A CA 1
ATOM 3243 C C . LYS A 1 426 ? 0.389 -1.680 -7.671 1.00 74.38 426 LYS A C 1
ATOM 3245 O O . LYS A 1 426 ? 1.136 -1.318 -6.763 1.00 74.38 426 LYS A O 1
ATOM 3250 N N . LEU A 1 427 ? 0.827 -2.081 -8.855 1.00 82.88 427 LEU A N 1
ATOM 3251 C CA . LEU A 1 427 ? 2.223 -1.977 -9.259 1.00 82.88 427 LEU A CA 1
ATOM 3252 C C . LEU A 1 427 ? 2.437 -0.618 -9.923 1.00 82.88 427 LEU A C 1
ATOM 3254 O O . LEU A 1 427 ? 1.779 -0.310 -10.918 1.00 82.88 427 LEU A O 1
ATOM 3258 N N . THR A 1 428 ? 3.330 0.184 -9.347 1.00 84.38 428 THR A N 1
ATOM 3259 C CA . THR A 1 428 ? 3.773 1.466 -9.896 1.00 84.38 428 THR A CA 1
ATOM 3260 C C . THR A 1 428 ? 5.268 1.423 -10.187 1.00 84.38 428 THR A C 1
ATOM 3262 O O . THR A 1 428 ? 6.047 0.848 -9.417 1.00 84.38 428 THR A O 1
ATOM 3265 N N . PHE A 1 429 ? 5.654 2.025 -11.309 1.00 88.50 429 PHE A N 1
ATOM 3266 C CA . PHE A 1 429 ? 7.028 2.086 -11.790 1.00 88.50 429 PHE A CA 1
ATOM 3267 C C . PHE A 1 429 ? 7.329 3.498 -12.282 1.00 88.50 429 PHE A C 1
ATOM 3269 O O . PHE A 1 429 ? 6.591 4.028 -13.108 1.00 88.50 429 PHE A O 1
ATOM 3276 N N . ASP A 1 430 ? 8.414 4.087 -11.804 1.00 90.06 430 ASP A N 1
ATOM 3277 C CA . ASP A 1 430 ? 9.033 5.245 -12.441 1.00 90.06 430 ASP A CA 1
ATOM 3278 C C . ASP A 1 430 ? 10.063 4.732 -13.447 1.00 90.06 430 ASP A C 1
ATOM 3280 O O . ASP A 1 430 ? 11.017 4.034 -13.086 1.00 90.06 430 ASP A O 1
ATOM 3284 N N . VAL A 1 431 ? 9.822 5.000 -14.724 1.00 95.69 431 VAL A N 1
ATOM 3285 C CA . VAL A 1 431 ? 10.653 4.521 -15.819 1.00 95.69 431 VAL A CA 1
ATOM 3286 C C . VAL A 1 431 ? 11.433 5.694 -16.389 1.00 95.69 431 VAL A C 1
ATOM 3288 O O . VAL A 1 431 ? 10.872 6.718 -16.759 1.00 95.69 431 VAL A O 1
ATOM 3291 N N . THR A 1 432 ? 12.744 5.535 -16.524 1.00 95.12 432 THR A N 1
ATOM 3292 C CA . THR A 1 432 ? 13.621 6.487 -17.208 1.00 95.12 432 THR A CA 1
ATOM 3293 C C . THR A 1 432 ? 14.347 5.767 -18.334 1.00 95.12 432 THR A C 1
ATOM 3295 O O . THR A 1 432 ? 15.038 4.773 -18.105 1.00 95.12 432 THR A O 1
ATOM 3298 N N . THR A 1 433 ? 14.210 6.271 -19.558 1.00 95.25 433 THR A N 1
ATOM 3299 C CA . THR A 1 433 ? 14.927 5.757 -20.728 1.00 95.25 433 THR A CA 1
ATOM 3300 C C . THR A 1 433 ? 16.090 6.682 -21.053 1.00 95.25 433 THR A C 1
ATOM 3302 O O . THR A 1 433 ? 15.893 7.858 -21.355 1.00 95.25 433 THR A O 1
ATOM 3305 N N . THR A 1 434 ? 17.308 6.153 -21.033 1.00 95.25 434 THR A N 1
ATOM 3306 C CA . THR A 1 434 ? 18.510 6.857 -21.487 1.00 95.25 434 THR A CA 1
ATOM 3307 C C . THR A 1 434 ? 19.103 6.155 -22.701 1.00 95.25 434 THR A C 1
ATOM 3309 O O . THR A 1 434 ? 18.860 4.973 -22.948 1.00 95.25 434 THR A O 1
ATOM 3312 N N . ARG A 1 435 ? 19.867 6.893 -23.505 1.00 94.69 435 ARG A N 1
ATOM 3313 C CA . ARG A 1 435 ? 20.585 6.347 -24.656 1.00 94.69 435 ARG A CA 1
ATOM 3314 C C . ARG A 1 435 ? 22.027 6.817 -24.602 1.00 94.69 435 ARG A C 1
ATOM 3316 O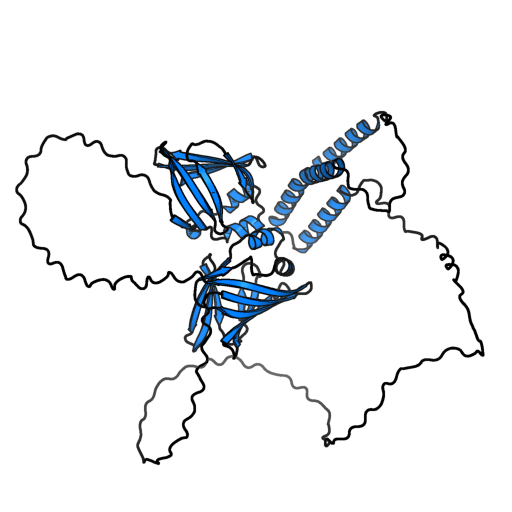 O . ARG A 1 435 ? 22.275 8.002 -24.383 1.00 94.69 435 ARG A O 1
ATOM 3323 N N . ASP A 1 436 ? 22.955 5.892 -24.792 1.00 94.31 436 ASP A N 1
ATOM 3324 C CA . ASP A 1 436 ? 24.376 6.216 -24.844 1.00 94.31 436 ASP A CA 1
ATOM 3325 C C . ASP A 1 436 ? 24.815 6.706 -26.239 1.00 94.31 436 ASP A C 1
ATOM 3327 O O . ASP A 1 436 ? 24.044 6.724 -27.204 1.00 94.31 436 ASP A O 1
ATOM 3331 N N . ALA A 1 437 ? 26.082 7.110 -26.355 1.00 95.12 437 ALA A N 1
ATOM 3332 C CA . ALA A 1 437 ? 26.666 7.566 -27.618 1.00 95.12 437 ALA A CA 1
ATOM 3333 C C . ALA A 1 437 ? 26.749 6.460 -28.691 1.00 95.12 437 ALA A C 1
ATOM 3335 O O . ALA A 1 437 ? 26.822 6.771 -29.879 1.00 95.12 437 ALA A O 1
ATOM 3336 N N . ALA A 1 438 ? 26.720 5.183 -28.291 1.00 92.88 438 ALA A N 1
ATOM 3337 C CA . ALA A 1 438 ? 26.692 4.036 -29.199 1.00 92.88 438 ALA A CA 1
ATOM 3338 C C . ALA A 1 438 ? 25.269 3.716 -29.699 1.00 92.88 438 ALA A C 1
ATOM 3340 O O . ALA A 1 438 ? 25.091 2.858 -30.565 1.00 92.88 438 ALA A O 1
ATOM 3341 N N . GLY A 1 439 ? 24.256 4.418 -29.185 1.00 91.44 439 GLY A N 1
ATOM 3342 C CA . GLY A 1 439 ? 22.857 4.223 -29.539 1.00 91.44 439 GLY A CA 1
ATOM 3343 C C . GLY A 1 439 ? 22.173 3.086 -28.780 1.00 91.44 439 GLY A C 1
ATOM 3344 O O . GLY A 1 439 ? 21.034 2.752 -29.122 1.00 91.44 439 GLY A O 1
ATOM 3345 N N . VAL A 1 440 ? 22.823 2.508 -27.765 1.00 93.75 440 VAL A N 1
ATOM 3346 C CA . VAL A 1 440 ? 22.235 1.482 -26.902 1.00 93.75 440 VAL A CA 1
ATOM 3347 C C . VAL A 1 440 ? 21.301 2.162 -25.906 1.00 93.75 440 VAL A C 1
ATOM 3349 O O . VAL A 1 440 ? 21.669 3.097 -25.192 1.00 93.75 440 VAL A O 1
ATOM 3352 N N . GLU A 1 441 ? 20.052 1.712 -25.893 1.00 95.25 441 GLU A N 1
ATOM 3353 C CA . GLU A 1 441 ? 19.028 2.201 -24.975 1.00 95.25 441 GLU A CA 1
ATOM 3354 C C . GLU A 1 441 ? 19.128 1.451 -23.642 1.00 95.25 441 GLU A C 1
ATOM 3356 O O . GLU A 1 441 ? 19.245 0.224 -23.606 1.00 95.25 441 GLU A O 1
ATOM 3361 N N . THR A 1 442 ? 19.071 2.197 -22.542 1.00 95.75 442 THR A N 1
ATOM 3362 C CA . THR A 1 442 ? 18.990 1.670 -21.181 1.00 95.75 442 THR A CA 1
ATOM 3363 C C . THR A 1 442 ? 17.697 2.154 -20.549 1.00 95.75 442 THR A C 1
ATOM 3365 O O . THR A 1 442 ? 17.412 3.349 -20.528 1.00 95.75 442 THR A O 1
ATOM 3368 N N . ILE A 1 443 ? 16.916 1.220 -20.022 1.00 94.62 443 ILE A N 1
ATOM 3369 C CA . ILE A 1 443 ? 15.687 1.493 -19.290 1.00 94.62 443 ILE A CA 1
ATOM 3370 C C . ILE A 1 443 ? 15.950 1.223 -17.823 1.00 94.62 443 ILE A C 1
ATOM 3372 O O . ILE A 1 443 ? 16.301 0.113 -17.427 1.00 94.62 443 ILE A O 1
ATOM 3376 N N . VAL A 1 444 ? 15.767 2.251 -17.014 1.00 93.94 444 VAL A N 1
ATOM 3377 C CA . VAL A 1 444 ? 15.797 2.156 -15.566 1.00 93.94 444 VAL A CA 1
ATOM 3378 C C . VAL A 1 444 ? 14.359 2.180 -15.080 1.00 93.94 444 VAL A C 1
ATOM 3380 O O . VAL A 1 444 ? 13.656 3.150 -15.327 1.00 93.94 444 VAL A O 1
ATOM 3383 N N . SER A 1 445 ? 13.933 1.121 -14.401 1.00 91.94 445 SER A N 1
ATOM 3384 C CA . SER A 1 445 ? 12.648 1.049 -13.709 1.00 91.94 445 SER A CA 1
ATOM 3385 C C . SER A 1 445 ? 12.897 1.122 -12.209 1.00 91.94 445 SER A C 1
ATOM 3387 O O . SER A 1 445 ? 13.702 0.360 -11.672 1.00 91.94 445 SER A O 1
ATOM 3389 N N . ILE A 1 446 ? 12.235 2.047 -11.530 1.00 85.94 446 ILE A N 1
ATOM 3390 C CA . ILE A 1 446 ? 12.283 2.196 -10.080 1.00 85.94 446 ILE A CA 1
ATOM 3391 C C . ILE A 1 446 ? 10.883 1.897 -9.561 1.00 85.94 446 ILE A C 1
ATOM 3393 O O . ILE A 1 446 ? 9.917 2.570 -9.911 1.00 85.94 446 ILE A O 1
ATOM 3397 N N . ASN A 1 447 ? 10.752 0.857 -8.741 1.00 83.50 447 ASN A N 1
ATOM 3398 C CA . ASN A 1 447 ? 9.471 0.579 -8.095 1.00 83.50 447 ASN A CA 1
ATOM 3399 C C . ASN A 1 447 ? 9.222 1.546 -6.924 1.00 83.50 447 ASN A C 1
ATOM 3401 O O . ASN A 1 447 ? 10.136 2.222 -6.456 1.00 83.50 447 ASN A O 1
ATOM 3405 N N . ALA A 1 448 ? 8.004 1.539 -6.381 1.00 67.00 448 ALA A N 1
ATOM 3406 C CA . ALA A 1 448 ? 7.608 2.332 -5.209 1.00 67.00 448 ALA A CA 1
ATOM 3407 C C . ALA A 1 448 ? 8.582 2.253 -4.002 1.00 67.00 448 ALA A C 1
ATOM 3409 O O . ALA A 1 448 ? 8.668 3.166 -3.192 1.00 67.00 448 ALA A O 1
ATOM 3410 N N . LYS A 1 449 ? 9.368 1.175 -3.874 1.00 64.69 449 LYS A N 1
ATOM 3411 C CA . LYS A 1 449 ? 10.346 1.008 -2.784 1.00 64.69 449 LYS A CA 1
ATOM 3412 C C . LYS A 1 449 ? 11.730 1.579 -3.098 1.00 64.69 449 LYS A C 1
ATOM 3414 O O . LYS A 1 449 ? 12.666 1.331 -2.341 1.00 64.69 449 LYS A O 1
ATOM 3419 N N . GLY A 1 450 ? 11.912 2.216 -4.252 1.00 75.38 450 GLY A N 1
ATOM 3420 C CA . GLY A 1 450 ? 13.228 2.618 -4.738 1.00 75.38 450 GLY A CA 1
ATOM 3421 C C . GLY A 1 450 ? 14.084 1.453 -5.248 1.00 75.38 450 GLY A C 1
ATOM 3422 O O . GLY A 1 450 ? 15.273 1.638 -5.501 1.00 75.38 450 GLY A O 1
ATOM 3423 N N . THR A 1 451 ? 13.527 0.239 -5.400 1.00 80.31 451 THR A N 1
ATOM 3424 C CA . THR A 1 451 ? 14.290 -0.863 -6.005 1.00 80.31 451 THR A CA 1
ATOM 3425 C C . THR A 1 451 ? 14.454 -0.569 -7.484 1.00 80.31 451 THR A C 1
ATOM 3427 O O . THR A 1 451 ? 13.469 -0.484 -8.219 1.00 80.31 451 THR A O 1
ATOM 3430 N N . LYS A 1 452 ? 15.708 -0.411 -7.897 1.00 90.50 452 LYS A N 1
ATOM 3431 C CA . LYS A 1 452 ? 16.092 -0.083 -9.262 1.00 90.50 452 LYS A CA 1
ATOM 3432 C C . LYS A 1 452 ? 16.370 -1.359 -10.052 1.00 90.50 452 LYS A C 1
ATOM 3434 O O . LYS A 1 452 ? 17.292 -2.095 -9.712 1.00 90.50 452 LYS A O 1
ATOM 3439 N N . GLN A 1 453 ? 15.631 -1.569 -11.133 1.00 92.06 453 GLN A N 1
ATOM 3440 C CA . GLN A 1 453 ? 15.917 -2.566 -12.164 1.00 92.06 453 GLN A CA 1
ATOM 3441 C C . GLN A 1 453 ? 16.439 -1.856 -13.410 1.00 92.06 453 GLN A C 1
ATOM 3443 O O . GLN A 1 453 ? 15.924 -0.808 -13.798 1.00 92.06 453 GLN A O 1
ATOM 3448 N N . THR A 1 454 ? 17.499 -2.385 -14.018 1.00 94.81 454 THR A N 1
ATOM 3449 C CA . THR A 1 454 ? 18.129 -1.772 -15.197 1.00 94.81 454 THR A CA 1
ATOM 3450 C C . THR A 1 454 ? 18.141 -2.763 -16.349 1.00 94.81 454 THR A C 1
ATOM 3452 O O . THR A 1 454 ? 18.815 -3.788 -16.286 1.00 94.81 454 THR A O 1
ATOM 3455 N N . PHE A 1 455 ? 17.433 -2.428 -17.422 1.00 96.19 455 PHE A N 1
ATOM 3456 C CA . PHE A 1 455 ? 17.377 -3.201 -18.655 1.00 96.19 455 PHE A CA 1
ATOM 3457 C C . PHE A 1 455 ? 18.215 -2.504 -19.724 1.00 96.19 455 PHE A C 1
ATOM 3459 O O . PHE A 1 455 ? 17.903 -1.392 -20.142 1.00 96.19 455 PHE A O 1
ATOM 3466 N N . VAL A 1 456 ? 19.274 -3.159 -20.190 1.00 97.19 456 VAL A N 1
ATOM 3467 C CA . VAL A 1 456 ? 20.037 -2.700 -21.358 1.00 97.19 456 VAL A CA 1
ATOM 3468 C C . VAL A 1 456 ? 19.473 -3.417 -22.578 1.00 97.19 456 VAL A C 1
ATOM 3470 O O . VAL A 1 456 ? 19.439 -4.647 -22.595 1.00 97.19 456 VAL A O 1
ATOM 3473 N N . LEU A 1 457 ? 19.007 -2.661 -23.575 1.00 96.69 457 LEU A N 1
ATOM 3474 C CA . LEU A 1 457 ? 18.287 -3.193 -24.737 1.00 96.69 457 LEU A CA 1
ATOM 3475 C C . LEU A 1 457 ? 19.231 -3.766 -25.811 1.00 96.69 457 LEU A C 1
ATOM 3477 O O . LEU A 1 457 ? 19.167 -3.375 -26.975 1.00 96.69 457 LEU A O 1
ATOM 3481 N N . ASP A 1 458 ? 20.122 -4.677 -25.418 1.00 97.06 458 ASP A N 1
ATOM 3482 C CA . ASP A 1 458 ? 21.142 -5.303 -26.276 1.00 97.06 458 ASP A CA 1
ATOM 3483 C C . ASP A 1 458 ? 20.951 -6.819 -26.479 1.00 97.06 458 ASP A C 1
ATOM 3485 O O . ASP A 1 458 ? 21.805 -7.480 -27.073 1.00 97.06 458 ASP A O 1
ATOM 3489 N N . GLY A 1 459 ? 19.860 -7.383 -25.954 1.00 96.81 459 GLY A N 1
ATOM 3490 C CA . GLY A 1 459 ? 19.517 -8.805 -26.034 1.00 96.81 459 GLY A CA 1
ATOM 3491 C C . GLY A 1 459 ? 20.393 -9.721 -25.179 1.00 96.81 459 GLY A C 1
ATOM 3492 O O . GLY A 1 459 ? 20.192 -10.937 -25.182 1.00 96.81 459 GLY A O 1
ATOM 3493 N N . ARG A 1 460 ? 21.360 -9.184 -24.424 1.00 97.62 460 ARG A N 1
ATOM 3494 C CA . ARG A 1 460 ? 22.275 -10.006 -23.625 1.00 97.62 460 ARG A CA 1
ATOM 3495 C C . ARG A 1 460 ? 21.651 -10.355 -22.272 1.00 97.62 460 ARG A C 1
ATOM 3497 O O . ARG A 1 460 ? 21.189 -9.450 -21.570 1.00 97.62 460 ARG A O 1
ATOM 3504 N N . PRO A 1 461 ? 21.650 -11.640 -21.874 1.00 97.44 461 PRO A N 1
ATOM 3505 C CA . PRO A 1 461 ? 21.186 -12.038 -20.554 1.00 97.44 461 PRO A CA 1
ATOM 3506 C C . PRO A 1 461 ? 22.128 -11.503 -19.475 1.00 97.44 461 PRO A C 1
ATOM 3508 O O . PRO A 1 461 ? 23.352 -11.555 -19.614 1.00 97.44 461 PRO A O 1
ATOM 3511 N N . ARG A 1 462 ? 21.540 -10.989 -18.399 1.00 97.50 462 ARG A N 1
ATOM 3512 C CA . ARG A 1 462 ? 22.216 -10.499 -17.199 1.00 97.50 462 ARG A CA 1
ATOM 3513 C C . ARG A 1 462 ? 21.601 -11.163 -15.983 1.00 97.50 462 ARG A C 1
ATOM 3515 O O . ARG A 1 462 ? 20.389 -11.338 -15.921 1.00 97.50 462 ARG A O 1
ATOM 3522 N N . GLU A 1 463 ? 22.449 -11.527 -15.035 1.00 96.75 463 GLU A N 1
ATOM 3523 C CA . GLU A 1 463 ? 22.002 -12.117 -13.782 1.00 96.75 463 GLU A CA 1
ATOM 3524 C C . GLU A 1 463 ? 21.463 -11.030 -12.853 1.00 96.75 463 GLU A C 1
ATOM 3526 O O . GLU A 1 463 ? 22.119 -10.014 -12.618 1.00 96.75 463 GLU A O 1
ATOM 3531 N N . GLU A 1 464 ? 20.275 -11.265 -12.312 1.00 94.81 464 GLU A N 1
ATOM 3532 C CA . GLU A 1 464 ? 19.617 -10.393 -11.352 1.00 94.81 464 GLU A CA 1
ATOM 3533 C C . GLU A 1 464 ? 19.106 -11.221 -10.167 1.00 94.81 464 GLU A C 1
ATOM 3535 O O . GLU A 1 464 ? 18.661 -12.362 -10.315 1.00 94.81 464 GLU A O 1
ATOM 3540 N N . ALA A 1 465 ? 19.196 -10.652 -8.964 1.00 91.44 465 ALA A N 1
ATOM 3541 C CA . ALA A 1 465 ? 18.661 -11.257 -7.753 1.00 91.44 465 ALA A CA 1
ATOM 3542 C C . ALA A 1 465 ? 17.275 -10.674 -7.466 1.00 91.44 465 ALA A C 1
ATOM 3544 O O . ALA A 1 465 ? 17.149 -9.572 -6.934 1.00 91.44 465 ALA A O 1
ATOM 3545 N N . ASP A 1 466 ? 16.235 -11.432 -7.797 1.00 88.56 466 ASP A N 1
ATOM 3546 C CA . ASP A 1 466 ? 14.858 -11.037 -7.544 1.00 88.56 466 ASP A CA 1
ATOM 3547 C C . ASP A 1 466 ? 14.399 -11.507 -6.143 1.00 88.56 466 ASP A C 1
ATOM 3549 O O . ASP A 1 466 ? 14.588 -12.677 -5.787 1.00 88.56 466 ASP A O 1
ATOM 3553 N N . PRO A 1 467 ? 13.772 -10.642 -5.322 1.00 78.31 467 PRO A N 1
ATOM 3554 C CA . PRO A 1 467 ? 13.317 -11.016 -3.980 1.00 78.31 467 PRO A CA 1
ATOM 3555 C C . PRO A 1 467 ? 12.270 -12.140 -3.942 1.00 78.31 467 PRO A C 1
ATOM 3557 O O . PRO A 1 467 ? 12.161 -12.843 -2.935 1.00 78.31 467 PRO A O 1
ATOM 3560 N N . LEU A 1 468 ? 11.475 -12.292 -5.003 1.00 82.31 468 LEU A N 1
ATOM 3561 C CA . LEU A 1 468 ? 10.421 -13.295 -5.126 1.00 82.31 468 LEU A CA 1
ATOM 3562 C C . LEU A 1 468 ? 10.930 -14.573 -5.807 1.00 82.31 468 LEU A C 1
ATOM 3564 O O . LEU A 1 468 ? 10.554 -15.676 -5.400 1.00 82.31 468 LEU A O 1
ATOM 3568 N N . PHE A 1 469 ? 11.791 -14.437 -6.817 1.00 88.69 469 PHE A N 1
ATOM 3569 C CA . PHE A 1 469 ? 12.204 -15.547 -7.683 1.00 88.69 469 PHE A CA 1
ATOM 3570 C C . PHE A 1 469 ? 13.641 -16.045 -7.464 1.00 88.69 469 PHE A C 1
ATOM 3572 O O . PHE A 1 469 ? 13.997 -17.122 -7.958 1.00 88.69 469 PHE A O 1
ATOM 3579 N N . GLY A 1 470 ? 14.451 -15.325 -6.688 1.00 90.81 470 GLY A N 1
ATOM 3580 C CA . GLY A 1 470 ? 15.875 -15.599 -6.506 1.00 90.81 470 GLY A CA 1
ATOM 3581 C C . GLY A 1 470 ? 16.697 -15.183 -7.728 1.00 90.81 470 GLY A C 1
ATOM 3582 O O . GLY A 1 470 ? 16.379 -14.202 -8.389 1.00 90.81 470 GLY A O 1
ATOM 3583 N N . ALA A 1 471 ? 17.764 -15.925 -8.030 1.00 94.69 471 ALA A N 1
ATOM 3584 C CA . ALA A 1 471 ? 18.604 -15.648 -9.193 1.00 94.69 471 ALA A CA 1
ATOM 3585 C C . ALA A 1 471 ? 17.849 -15.923 -10.508 1.00 94.69 471 ALA A C 1
ATOM 3587 O O . ALA A 1 471 ? 17.436 -17.062 -10.781 1.00 94.69 471 ALA A O 1
ATOM 3588 N N . ILE A 1 472 ? 17.695 -14.878 -11.317 1.00 96.44 472 ILE A N 1
ATOM 3589 C CA . ILE A 1 472 ? 17.081 -14.909 -12.643 1.00 96.44 472 ILE A CA 1
ATOM 3590 C C . ILE A 1 472 ? 18.052 -14.350 -13.685 1.00 96.44 472 ILE A C 1
ATOM 3592 O O . ILE A 1 472 ? 18.872 -13.489 -13.384 1.00 96.44 472 ILE A O 1
ATOM 3596 N N . ASP A 1 473 ? 17.952 -14.839 -14.915 1.00 97.50 473 ASP A N 1
ATOM 3597 C CA . ASP A 1 473 ? 18.616 -14.248 -16.072 1.00 97.50 473 ASP A CA 1
ATOM 3598 C C . ASP A 1 473 ? 17.606 -13.397 -16.837 1.00 97.50 473 ASP A C 1
ATOM 3600 O O . ASP A 1 473 ? 16.561 -13.899 -17.261 1.00 97.50 473 ASP A O 1
ATOM 3604 N N . VAL A 1 474 ? 17.921 -12.119 -17.020 1.00 97.44 474 VAL A N 1
ATOM 3605 C CA . VAL A 1 474 ? 17.066 -11.148 -17.698 1.00 97.44 474 VAL A CA 1
ATOM 3606 C C . VAL A 1 474 ? 17.784 -10.594 -18.919 1.00 97.44 474 VAL A C 1
ATOM 3608 O O . VAL A 1 474 ? 18.921 -10.140 -18.841 1.00 97.44 474 VAL A O 1
ATOM 3611 N N . SER A 1 475 ? 17.117 -10.624 -20.065 1.00 97.38 475 SER A N 1
ATOM 3612 C CA . SER A 1 475 ? 17.570 -9.969 -21.296 1.00 97.38 475 SER A CA 1
ATOM 3613 C C . SER A 1 475 ? 16.456 -9.086 -21.826 1.00 97.38 475 SER A C 1
ATOM 3615 O O . SER A 1 475 ? 15.279 -9.429 -21.703 1.00 97.38 475 SER A O 1
ATOM 3617 N N . ALA A 1 476 ? 16.824 -7.956 -22.413 1.00 97.56 476 ALA A N 1
ATOM 3618 C CA . ALA A 1 476 ? 15.883 -7.066 -23.063 1.00 97.56 476 ALA A CA 1
ATOM 3619 C C . ALA A 1 476 ? 16.443 -6.647 -24.421 1.00 97.56 476 ALA A C 1
ATOM 3621 O O . ALA A 1 476 ? 17.639 -6.398 -24.547 1.00 97.56 476 ALA A O 1
ATOM 3622 N N . GLU A 1 477 ? 15.599 -6.584 -25.441 1.00 96.81 477 GLU A N 1
ATOM 3623 C CA . GLU A 1 477 ? 15.972 -6.130 -26.782 1.00 96.81 477 GLU A CA 1
ATOM 3624 C C . GLU A 1 477 ? 14.841 -5.304 -27.386 1.00 96.81 477 GLU A C 1
ATOM 3626 O O . GLU A 1 477 ? 13.666 -5.530 -27.092 1.00 96.81 477 GLU A O 1
ATOM 3631 N N . ARG A 1 478 ? 15.180 -4.344 -28.249 1.00 94.00 478 ARG A N 1
ATOM 3632 C CA . ARG A 1 478 ? 14.170 -3.662 -29.059 1.00 94.00 478 ARG A CA 1
ATOM 3633 C C . ARG A 1 478 ? 13.934 -4.471 -30.335 1.00 94.00 478 ARG A C 1
ATOM 3635 O O . ARG A 1 478 ? 14.866 -4.747 -31.085 1.00 94.00 478 ARG A O 1
ATOM 3642 N N . THR A 1 479 ? 12.685 -4.847 -30.564 1.00 94.31 479 THR A N 1
ATOM 3643 C CA . THR A 1 479 ? 12.238 -5.556 -31.772 1.00 94.31 479 THR A CA 1
ATOM 3644 C C . THR A 1 479 ? 12.307 -4.647 -33.010 1.00 94.31 479 THR A C 1
ATOM 3646 O O . THR A 1 479 ? 12.312 -3.417 -32.861 1.00 94.31 479 THR A O 1
ATOM 3649 N N . PRO A 1 480 ? 12.341 -5.202 -34.239 1.00 90.25 480 PRO A N 1
ATOM 3650 C CA . PRO A 1 480 ? 12.287 -4.413 -35.475 1.00 90.25 480 PRO A CA 1
ATOM 3651 C C . PRO A 1 480 ? 11.068 -3.483 -35.565 1.00 90.25 480 PRO A C 1
ATOM 3653 O O . PRO A 1 480 ? 11.160 -2.401 -36.143 1.00 90.25 480 PRO A O 1
ATOM 3656 N N . GLU A 1 481 ? 9.951 -3.872 -34.947 1.00 89.62 481 GLU A N 1
ATOM 3657 C CA . GLU A 1 481 ? 8.702 -3.105 -34.883 1.00 89.62 481 GLU A CA 1
ATOM 3658 C C . GLU A 1 481 ? 8.763 -1.951 -33.869 1.00 89.62 481 GLU A C 1
ATOM 3660 O O . GLU A 1 481 ? 7.866 -1.113 -33.817 1.00 89.62 481 GLU A O 1
ATOM 3665 N N . GLY A 1 482 ? 9.829 -1.880 -33.068 1.00 89.25 482 GLY A N 1
ATOM 3666 C CA . GLY A 1 482 ? 10.041 -0.841 -32.068 1.00 89.25 482 GLY A CA 1
ATOM 3667 C C . GLY A 1 482 ? 9.531 -1.184 -30.668 1.00 89.25 482 GLY A C 1
ATOM 3668 O O . GLY A 1 482 ? 9.798 -0.393 -29.764 1.00 89.25 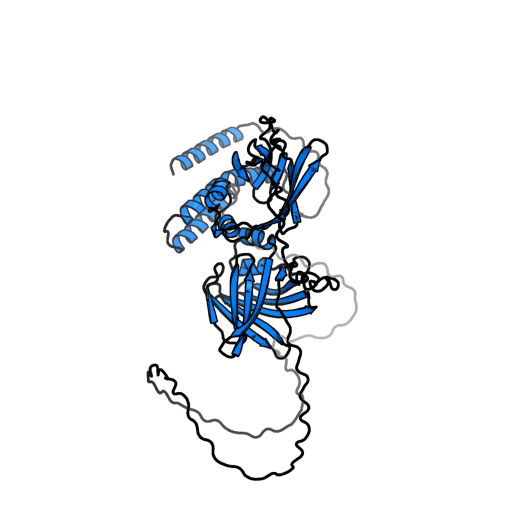482 GLY A O 1
ATOM 3669 N N . ASN A 1 483 ? 8.889 -2.339 -30.467 1.00 92.69 483 ASN A N 1
ATOM 3670 C CA . ASN A 1 483 ? 8.484 -2.835 -29.144 1.00 92.69 483 ASN A CA 1
ATOM 3671 C C . ASN A 1 483 ? 9.701 -3.305 -28.344 1.00 92.69 483 ASN A C 1
ATOM 3673 O O . ASN A 1 483 ? 10.703 -3.735 -28.929 1.00 92.69 483 ASN A O 1
ATOM 3677 N N . ILE A 1 484 ? 9.608 -3.292 -27.021 1.00 94.75 484 ILE A N 1
ATOM 3678 C CA . ILE A 1 484 ? 10.628 -3.857 -26.138 1.00 94.75 484 ILE A CA 1
ATOM 3679 C C . ILE A 1 484 ? 10.242 -5.292 -25.820 1.00 94.75 484 ILE A C 1
ATOM 3681 O O . ILE A 1 484 ? 9.171 -5.555 -25.286 1.00 94.75 484 ILE A O 1
ATOM 3685 N N . ARG A 1 485 ? 11.134 -6.232 -26.105 1.00 96.25 485 ARG A N 1
ATOM 3686 C CA . ARG A 1 485 ? 10.991 -7.624 -25.698 1.00 96.25 485 ARG A CA 1
ATOM 3687 C C . ARG A 1 485 ? 11.841 -7.868 -24.463 1.00 96.25 485 ARG A C 1
ATOM 3689 O O . ARG A 1 485 ? 13.053 -7.679 -24.517 1.00 96.25 485 ARG A O 1
ATOM 3696 N N . ILE A 1 486 ? 11.222 -8.331 -23.382 1.00 96.44 486 ILE A N 1
ATOM 3697 C CA . ILE A 1 486 ? 11.909 -8.709 -22.142 1.00 96.44 486 ILE A CA 1
ATOM 3698 C C . ILE A 1 486 ? 11.763 -10.211 -21.950 1.00 96.44 486 ILE A C 1
ATOM 3700 O O . ILE A 1 486 ? 10.661 -10.756 -22.011 1.00 96.44 486 ILE A O 1
ATOM 3704 N N . VAL A 1 487 ? 12.874 -10.891 -21.701 1.00 97.00 487 VAL A N 1
ATOM 3705 C CA . VAL A 1 487 ? 12.910 -12.322 -21.414 1.00 97.00 487 VAL A CA 1
ATOM 3706 C C . VAL A 1 487 ? 13.540 -12.524 -20.048 1.00 97.00 487 VAL A C 1
ATOM 3708 O O . VAL A 1 487 ? 14.692 -12.146 -19.848 1.00 97.00 487 VAL A O 1
ATOM 3711 N N . ALA A 1 488 ? 12.800 -13.156 -19.141 1.00 96.50 488 ALA A N 1
ATOM 3712 C CA . ALA A 1 488 ? 13.269 -13.538 -17.814 1.00 96.50 488 ALA A CA 1
ATOM 3713 C C . ALA A 1 488 ? 13.246 -15.064 -17.667 1.00 96.50 488 ALA A C 1
ATOM 3715 O O . ALA A 1 488 ? 12.265 -15.712 -18.045 1.00 96.50 488 ALA A O 1
ATOM 3716 N N . ALA A 1 489 ? 14.306 -15.648 -17.113 1.00 97.06 489 ALA A N 1
ATOM 3717 C CA . ALA A 1 489 ? 14.405 -17.082 -16.861 1.00 97.06 489 ALA A CA 1
ATOM 3718 C C . ALA A 1 489 ? 14.906 -17.364 -15.442 1.00 97.06 489 ALA A C 1
ATOM 3720 O O . ALA A 1 489 ? 15.906 -16.801 -15.009 1.00 97.06 489 ALA A O 1
ATOM 3721 N N . SER A 1 490 ? 14.239 -18.261 -14.711 1.00 96.06 490 SER A N 1
ATOM 3722 C CA . SER A 1 490 ? 14.702 -18.669 -13.381 1.00 96.06 490 SER A CA 1
ATOM 3723 C C . SER A 1 490 ? 15.735 -19.776 -13.469 1.00 96.06 490 SER A C 1
ATOM 3725 O O . SER A 1 490 ? 15.456 -20.856 -13.993 1.00 96.06 490 SER A O 1
ATOM 3727 N N . ARG A 1 491 ? 16.890 -19.560 -12.835 1.00 94.81 491 ARG A N 1
ATOM 3728 C CA . ARG A 1 491 ? 17.906 -20.610 -12.678 1.00 94.81 491 ARG A CA 1
ATOM 3729 C C . ARG A 1 491 ? 17.483 -21.699 -11.695 1.00 94.81 491 ARG A C 1
ATOM 3731 O O . ARG A 1 491 ? 17.948 -22.829 -11.786 1.00 94.81 491 ARG A O 1
ATOM 3738 N N . LYS A 1 492 ? 16.603 -21.364 -10.747 1.00 90.50 492 LYS A N 1
ATOM 3739 C CA . LYS A 1 492 ? 16.155 -22.283 -9.694 1.00 90.50 492 LYS A CA 1
ATOM 3740 C C . LYS A 1 492 ? 15.071 -23.240 -10.183 1.00 90.50 492 LYS A C 1
ATOM 3742 O O . LYS A 1 492 ? 15.145 -24.433 -9.909 1.00 90.50 492 LYS A O 1
ATOM 3747 N N . ASN A 1 493 ? 14.066 -22.706 -10.876 1.00 89.06 493 ASN A N 1
ATOM 3748 C CA . ASN A 1 493 ? 12.848 -23.446 -11.220 1.00 89.06 493 ASN A CA 1
ATOM 3749 C C . ASN A 1 493 ? 12.709 -23.708 -12.731 1.00 89.06 493 ASN A C 1
ATOM 3751 O O . ASN A 1 493 ? 11.751 -24.355 -13.141 1.00 89.06 493 ASN A O 1
ATOM 3755 N N . GLY A 1 494 ? 13.631 -23.207 -13.561 1.00 93.12 494 GLY A N 1
ATOM 3756 C CA . GLY A 1 494 ? 13.696 -23.499 -14.998 1.00 93.12 494 GLY A CA 1
ATOM 3757 C C . GLY A 1 494 ? 12.594 -22.867 -15.854 1.00 93.12 494 GLY A C 1
ATOM 3758 O O . GLY A 1 494 ? 12.534 -23.132 -17.052 1.00 93.12 494 GLY A O 1
ATOM 3759 N N . TRP A 1 495 ? 11.718 -22.041 -15.278 1.00 95.56 495 TRP A N 1
ATOM 3760 C CA . TRP A 1 495 ? 10.709 -21.323 -16.052 1.00 95.56 495 TRP A CA 1
ATOM 3761 C C . TRP A 1 495 ? 11.342 -20.198 -16.874 1.00 95.56 495 TRP A C 1
ATOM 3763 O O . TRP A 1 495 ? 12.362 -19.625 -16.488 1.00 95.56 495 TRP A O 1
ATOM 3773 N N . LYS A 1 496 ? 10.692 -19.855 -17.990 1.00 96.25 496 LYS A N 1
ATOM 3774 C CA . LYS A 1 496 ? 11.059 -18.747 -18.875 1.00 96.25 496 LYS A CA 1
ATOM 3775 C C . LYS A 1 496 ? 9.802 -17.979 -19.273 1.00 96.25 496 LYS A C 1
ATOM 3777 O O . LYS A 1 496 ? 8.837 -18.586 -19.725 1.00 96.25 496 LYS A O 1
ATOM 3782 N N . VAL A 1 497 ? 9.828 -16.661 -19.116 1.00 93.56 497 VAL A N 1
ATOM 3783 C CA . VAL A 1 497 ? 8.739 -15.747 -19.483 1.00 93.56 497 VAL A CA 1
ATOM 3784 C C . VAL A 1 497 ? 9.263 -14.746 -20.506 1.00 93.56 497 VAL A C 1
ATOM 3786 O O . VAL A 1 497 ? 10.396 -14.281 -20.400 1.00 93.56 497 VAL A O 1
ATOM 3789 N N . CYS A 1 498 ? 8.445 -14.443 -21.512 1.00 93.81 498 CYS A N 1
ATOM 3790 C CA . CYS A 1 498 ? 8.724 -13.446 -22.539 1.00 93.81 498 CYS A CA 1
ATOM 3791 C C . CYS A 1 498 ? 7.574 -12.438 -22.549 1.00 93.81 498 CYS A C 1
ATOM 3793 O O . CYS A 1 498 ? 6.430 -12.835 -22.762 1.00 93.81 498 CYS A O 1
ATOM 3795 N N . GLY A 1 499 ? 7.880 -11.167 -22.313 1.00 90.38 499 GLY A N 1
ATOM 3796 C CA . GLY A 1 499 ? 6.937 -10.053 -22.385 1.00 90.38 499 GLY A CA 1
ATOM 3797 C C . GLY A 1 499 ? 7.288 -9.097 -23.521 1.00 90.38 499 GLY A C 1
ATOM 3798 O O . GLY A 1 499 ? 8.445 -9.035 -23.946 1.00 90.38 499 GLY A O 1
ATOM 3799 N N . PHE A 1 500 ? 6.285 -8.359 -23.992 1.00 88.31 500 PHE A N 1
ATOM 3800 C CA . PHE A 1 500 ? 6.426 -7.281 -24.968 1.00 88.31 500 PHE A CA 1
ATOM 3801 C C . PHE A 1 500 ? 5.810 -6.006 -24.386 1.00 88.31 500 PHE A C 1
ATOM 3803 O O . PHE A 1 500 ? 4.739 -6.085 -23.784 1.00 88.31 500 PHE A O 1
ATOM 3810 N N . ALA A 1 501 ? 6.491 -4.874 -24.546 1.00 81.44 501 ALA A N 1
ATOM 3811 C CA . ALA A 1 501 ? 6.050 -3.551 -24.111 1.00 81.44 501 ALA A CA 1
ATOM 3812 C C . ALA A 1 501 ? 6.128 -2.529 -25.246 1.00 81.44 501 ALA A C 1
ATOM 3814 O O . ALA A 1 501 ? 7.046 -2.659 -26.098 1.00 81.44 501 ALA A O 1
#

pLDDT: mean 72.99, std 23.12, range [27.02, 98.5]

Radius of gyration: 38.92 Å; chains: 1; bounding box: 95×100×137 Å

Secondary structure (DSSP, 8-state):
-HHHHHHHHHHHHHHHHHHTSPPP-PPPPP-------PPPPPPHHHHHHHHHHHHHHHHHHHHHHHHHHHS---HHHHHHHHHHHHHHHHHHHS-TT-----------PPPPPPPPP--------------------PPPPPP--------------------------------------------------------------EEEEE-TTTSPP-HHHHHHTT--HHHHHHHHHPPPEEEEEEEE-TTS-EEEEEEETT--EEEEESBS--EEEEETTTEEEEEEEEE-TTSPEEEEEEETTTTEEEEEEEEEEETTEEEEEEEEE-SS-EEEEEEEEEEPP-----TT--------------PPPPP------------PPPPPPP--EEEE--GGGS--THHHHHHTT--HHHHHHHHHPPPEEEEEEEE-TT--EEEEEEETT--EEEEESBS--EEEEETTTEEEEEEEEE-TTSPEEEEEEETTT--EEEEE-

InterPro domains:
  IPR012674 Calycin [G3DSA:2.40.128.20] (387-468)
  IPR012674 Calycin [SSF50814] (390-447)
  IPR053037 Pericyclase pydY-like [PTHR38115] (390-474)

Sequence (501 aa):
MGLIINAVKTARAERKRKEQLPPQKILKTTSSGIVPNVAPPVSPGEGRELLLTFAKISPVLVLIDQVLAYSNFPSKTRTFYQIFCLLLFLFILSPAGELIWKPAVRKLVAPPAPPPAVVSGSGEKFWEGSAPGVKTIRAPLGSGNEAHPAFGTPETSGVVRASHVPDASYVIPGTGGGAIMAAGPVGGRAPAVSRAPKKTRMNFEGLWTFDTSRSDDYTDVLAAQGVSWVVRKVIAGLQLTYDVSIFTGPDGVEHIESINAKGAKQVFALDGVERQDTDQLFGVISCMAERDVEGRVRVFAKSAKNGWKNSATWTLESPTVMVRRMQFESKSLTKSFQMVFTRESAPIEDPDEPEPETIPPVFAAFTPSPAPRKINKPRKVKIAAPPRPNFSGFWTIDAPRSDDYSDVLAAQGVSWVVRKAIAVLKLTFDVTTTRDAAGVETIVSINAKGTKQTFVLDGRPREEADPLFGAIDVSAERTPEGNIRIVAASRKNGWKVCGFA